Protein 5U3O (pdb70)

InterPro domains:
  IPR000328 Retroviral envelope protein GP41-like [PF00517] (527-717)
  IPR000328 Retroviral envelope protein GP41-like [cd09909] (536-662)
  IPR000777 Human immunodeficiency virus 1, envelope glycoprotein Gp120 [PF00516] (34-508)
  IPR036377 Gp120 core superfamily [G3DSA:2.170.40.20] (43-165)
  IPR036377 Gp120 core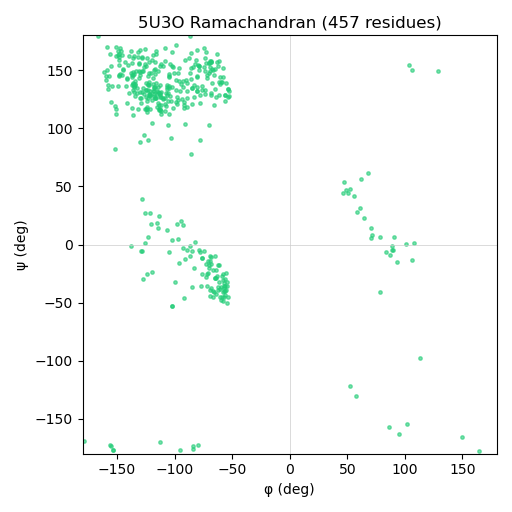 superfamily [G3DSA:2.170.40.20] (166-509)
  IPR036377 Gp120 core superfamily [SSF56502] (84-138)
  IPR036377 Gp120 core superfamily [SSF56502] (154-489)
  IPR037527 Envelope glycoprotein Gp160 [MF_04083] (4-853)

Solvent-accessible surface area: 21063 Å² total; per-residue (Å²): 122,43,99,16,93,30,62,54,22,33,97,18,113,53,52,22,70,38,61,0,21,0,43,8,56,59,37,130,2,58,29,6,0,0,0,0,0,26,24,34,97,87,143,12,4,50,22,1,0,26,6,51,2,96,121,32,56,38,62,28,35,36,4,51,65,2,121,116,21,7,73,7,36,24,31,25,98,172,46,28,0,51,0,63,5,110,56,3,90,76,114,1,17,4,38,0,11,0,0,25,2,58,10,46,20,0,108,76,109,138,17,57,18,115,37,22,14,10,3,10,48,23,4,210,22,12,79,0,47,4,13,79,16,84,80,82,17,15,49,16,24,19,4,10,2,13,76,62,0,52,36,82,59,53,1,0,0,0,0,5,0,15,38,1,3,38,88,86,16,84,29,43,3,31,102,42,92,34,103,94,34,38,22,57,3,64,28,35,96,27,133,79,21,29,21,14,17,4,0,1,0,34,7,76,48,99,18,45,82,119,87,62,12,55,0,29,3,30,0,153,58,31,136,41,162,50,107,48,131,8,90,84,60,99,19,128,11,119,14,74,18,52,48,74,60,31,47,0,46,88,44,48,159,12,59,0,51,2,159,3,67,85,88,0,63,20,12,0,0,0,0,1,27,50,102,83,137,22,4,62,4,0,0,43,7,3,62,64,71,35,101,75,16,42,108,40,1,50,10,58,30,127,5,47,86,1,36,0,28,0,52,46,0,55,84,99,2,46,4,28,0,4,0,8,1,22,97,37,37,104,5,69,98,12,7,1,154,9,0,61,1,10,33,121,79,99,72,22,43,10,40,10,2,0,0,6,3,9,102,84,3,24,174,83,33,41,0,3,0,0,0,0,0,6,57,0,11,18,72,140,20,126,19,45,4,54,5,63,134,53,109,38,99,84,44,47,69,84,12,28,15,118,35,43,111,196,59,24,6,2,0,10,7,1,26,0,51,22,53,70,60,62,8,86,131,65,133,55,0,9,0,42,0,54,8,132,32,36,129,67,71,52,70,52,32,6,44,75,70,127,42,84,162,14,29,21,14,53,0,66,143,32,111,59,108,60,121,128

Foldseek 3Di:
DWAWDKDWADEDAQQAKTKIKTAIDDDQLLQFKKAKWWAAVPGDIDGAWIFHHVVVVRDIDGGPVAVVFWDWGADSVRRMIMIIGGNDDQRVWGWMKMFTKDWAADPDPVRGVDIHIDRDDIHPTDGHGHAPDDFDFWDKAKQAWEPVQDDDQKGKIWIKTDFGDDDDKDKDKPVPPDDPQKDKDDWDQDPVRGIITMIMGMDGPVCQVPDWIWMWMADVVVRDIDIDTHHHDYD/DKDKAKDDQEAADAFFAKDKIKIFIPWFLFQQKWKWWAFPPGDIDTADGSFFHGDPPHDPQWGKHDTTTMIMIIRRGDDPRRQTKMKMFGRSDDPDPDRIYPIYGYAYDDDFDFWDKDKDWADPVVLVVWKTKIKIKTPFGPDPDKDKWKAFLRRTDDDQKDKDKDQQDPPRRGIMMMMIGMDTSVVVVVTFKIKIWMDDPVDPHIDIDMGTPVVD/DDDPVNVVVVVVVVVVD

Nearest PDB structures (foldseek):
  5u3o-assembly1_L  TM=1.005E+00  e=7.230E-44  Homo sapiens
  5u3n-assembly1_L  TM=9.742E-01  e=4.350E-38  Homo sapiens
  7bei-assembly1_L  TM=9.704E-01  e=2.865E-38  Homo sapiens
  7mzg-assembly1_L  TM=9.577E-01  e=2.095E-38  Homo sapiens
  7lm9-assembly1_L  TM=8.325E-01  e=1.063E-38  Homo sapiens

GO terms:
  GO:0141117 symbiont-mediated suppression of host complement activation by recruitment of complement control protein (P, EXP)

B-factor: mean 31.89, std 19.78, range [10.18, 182.83]

Radius of gyration: 25.62 Å; Cα contacts (8 Å, |Δi|>4): 1177; chains: 3; bounding box: 74×63×60 Å

Structure (mmCIF, N/CA/C/O backbone):
data_5U3O
#
_entry.id   5U3O
#
_cell.length_a   62.721
_cell.length_b   101.857
_cell.length_c   176.411
_cell.angle_alpha   90.00
_cell.angle_beta   90.00
_cell.angle_gamma   90.00
#
_symmetry.space_group_name_H-M   'C 2 2 21'
#
loop_
_entity.id
_entity.type
_entity.pdbx_description
1 polymer 'DH511.2_K3 Fab Heavy Chain'
2 polymer 'DH511.2_K3 Fab Light Chain'
3 polymer 'gp41 MPER peptide'
4 water water
#
loop_
_atom_site.group_PDB
_atom_site.id
_atom_site.type_symbol
_atom_site.label_atom_id
_atom_site.label_alt_id
_atom_site.label_comp_id
_atom_site.label_asym_id
_atom_site.label_entity_id
_atom_site.label_seq_id
_atom_site.pdbx_PDB_ins_code
_atom_site.Cartn_x
_atom_site.Cartn_y
_atom_site.Cartn_z
_atom_site.occupancy
_atom_site.B_iso_or_equiv
_atom_site.auth_seq_id
_atom_site.auth_comp_id
_atom_site.auth_asym_id
_atom_site.auth_atom_id
_atom_site.pdbx_PDB_model_num
ATOM 1 N N . GLN A 1 1 ? 1.478 -1.042 -42.523 1.00 67.58 1 GLN H N 1
ATOM 2 C CA . GLN A 1 1 ? 0.741 -1.991 -41.637 1.00 67.26 1 GLN H CA 1
ATOM 3 C C . GLN A 1 1 ? 0.244 -1.295 -40.377 1.00 61.42 1 GLN H C 1
ATOM 4 O O . GLN A 1 1 ? 0.901 -0.387 -39.865 1.00 56.88 1 GLN H O 1
ATOM 10 N N . VAL A 1 2 ? -0.919 -1.725 -39.880 1.00 57.05 2 VAL H N 1
ATOM 11 C CA . VAL A 1 2 ? -1.416 -1.218 -38.606 1.00 40.99 2 VAL H CA 1
ATOM 12 C C . VAL A 1 2 ? -0.347 -1.405 -37.549 1.00 41.57 2 VAL H C 1
ATOM 13 O O . VAL A 1 2 ? 0.183 -2.506 -37.365 1.00 46.90 2 VAL H O 1
ATOM 26 N N . GLN A 1 3 ? -0.022 -0.322 -36.853 1.00 39.09 3 GLN H N 1
ATOM 27 C CA . GLN A 1 3 ? 0.932 -0.344 -35.757 1.00 38.58 3 GLN H CA 1
ATOM 28 C C . GLN A 1 3 ? 0.241 0.195 -34.518 1.00 33.57 3 GLN H C 1
ATOM 29 O O . GLN A 1 3 ? -0.444 1.220 -34.588 1.00 37.14 3 GLN H O 1
ATOM 43 N N . LEU A 1 4 ? 0.409 -0.514 -33.399 1.00 32.08 4 LEU H N 1
ATOM 44 C CA . LEU A 1 4 ? -0.164 -0.155 -32.103 1.00 34.02 4 LEU H CA 1
ATOM 45 C C . LEU A 1 4 ? 0.970 -0.201 -31.085 1.00 44.59 4 LEU H C 1
ATOM 46 O O . LEU A 1 4 ? 1.197 -1.234 -30.446 1.00 45.27 4 LEU H O 1
ATOM 62 N N . VAL A 1 5 ? 1.673 0.916 -30.931 1.00 28.58 5 VAL H N 1
ATOM 63 C CA . VAL A 1 5 ? 2.845 0.988 -30.065 1.00 28.48 5 VAL H CA 1
ATOM 64 C C . VAL A 1 5 ? 2.385 1.271 -28.641 1.00 28.88 5 VAL H C 1
ATOM 65 O O . VAL A 1 5 ? 1.758 2.302 -28.369 1.00 28.82 5 VAL H O 1
ATOM 78 N N . GLN A 1 6 ? 2.716 0.367 -27.729 1.00 24.50 6 GLN H N 1
ATOM 79 C CA . GLN A 1 6 ? 2.234 0.428 -26.359 1.00 22.49 6 GLN H CA 1
ATOM 80 C C . GLN A 1 6 ? 3.343 0.893 -25.427 1.00 29.73 6 GLN H C 1
ATOM 81 O O . GLN A 1 6 ? 4.526 0.610 -25.642 1.00 25.56 6 GLN H O 1
ATOM 95 N N . SER A 1 7 ? 2.953 1.620 -24.385 1.00 24.19 7 SER H N 1
ATOM 96 C CA . SER A 1 7 ? 3.916 2.132 -23.424 1.00 21.82 7 SER H CA 1
ATOM 97 C C . SER A 1 7 ? 3.240 2.271 -22.068 1.00 29.38 7 SER H C 1
ATOM 98 O O . SER A 1 7 ? 2.018 2.164 -21.945 1.00 22.23 7 SER H O 1
ATOM 106 N N . GLY A 1 8 ? 4.054 2.534 -21.056 1.00 24.18 8 GLY H N 1
ATOM 107 C CA . GLY A 1 8 ? 3.572 2.622 -19.698 1.00 28.05 8 GLY H CA 1
ATOM 108 C C . GLY A 1 8 ? 3.749 1.294 -18.991 1.00 29.33 8 GLY H C 1
ATOM 109 O O . GLY A 1 8 ? 4.501 0.415 -19.422 1.00 38.04 8 GLY H O 1
ATOM 113 N N . GLY A 1 9 ? 3.035 1.146 -17.892 1.00 28.73 9 GLY H N 1
ATOM 114 C CA . GLY A 1 9 ? 3.083 -0.100 -17.160 1.00 30.21 9 GLY H CA 1
ATOM 115 C C . GLY A 1 9 ? 4.232 -0.124 -16.170 1.00 35.16 9 GLY H C 1
ATOM 116 O O . GLY A 1 9 ? 4.751 0.909 -15.739 1.00 39.61 9 GLY H O 1
ATOM 120 N N . GLY A 1 10 ? 4.637 -1.338 -15.814 1.00 26.24 10 GLY H N 1
ATOM 121 C CA . GLY A 1 10 ? 5.712 -1.532 -14.865 1.00 28.72 10 GLY H CA 1
ATOM 122 C C . GLY A 1 10 ? 5.185 -1.894 -13.493 1.00 23.23 10 GLY H C 1
ATOM 123 O O . GLY A 1 10 ? 4.079 -2.421 -13.370 1.00 20.97 10 GLY H O 1
ATOM 127 N N . LEU A 1 11 ? 5.961 -1.598 -12.456 1.00 21.53 11 LEU H N 1
ATOM 128 C CA . LEU A 1 11 ? 5.614 -1.976 -11.094 1.00 20.92 11 LEU H CA 1
ATOM 129 C C . LEU A 1 11 ? 4.773 -0.893 -10.431 1.00 21.64 11 LEU H C 1
ATOM 130 O O . LEU A 1 11 ? 5.050 0.300 -10.578 1.00 21.59 11 LEU H O 1
ATOM 146 N N . VAL A 1 12 ? 3.748 -1.319 -9.690 1.00 16.55 12 VAL H N 1
ATOM 147 C CA . VAL A 1 12 ? 2.902 -0.403 -8.931 1.00 20.36 12 VAL H CA 1
ATOM 148 C C . VAL A 1 12 ? 2.437 -1.110 -7.663 1.00 22.12 12 VAL H C 1
ATOM 149 O O . VAL A 1 12 ? 2.258 -2.330 -7.642 1.00 18.51 12 VAL H O 1
ATOM 162 N N . LYS A 1 13 ? 2.276 -0.329 -6.570 1.00 18.93 13 LYS H N 1
ATOM 163 C CA . LYS A 1 13 ? 1.838 -0.918 -5.311 1.00 19.40 13 LYS H CA 1
ATOM 164 C C . LYS A 1 13 ? 0.328 -1.162 -5.329 1.00 17.35 13 LYS H C 1
ATOM 165 O O . LYS A 1 13 ? -0.414 -0.418 -5.974 1.00 19.84 13 LYS H O 1
ATOM 184 N N . PRO A 1 14 ? -0.154 -2.177 -4.607 1.00 17.54 14 PRO H N 1
ATOM 185 C CA . PRO A 1 14 ? -1.604 -2.347 -4.459 1.00 17.33 14 PRO H CA 1
ATOM 186 C C . PRO A 1 14 ? -2.230 -1.075 -3.911 1.00 20.69 14 PRO H C 1
ATOM 187 O O . PRO A 1 14 ? -1.677 -0.423 -3.022 1.00 20.36 14 PRO H O 1
ATOM 198 N N . GLY A 1 15 ? -3.391 -0.725 -4.456 1.00 17.69 15 GLY H N 1
ATOM 199 C CA . GLY A 1 15 ? -4.042 0.521 -4.129 1.00 19.34 15 GLY H CA 1
ATOM 200 C C . GLY A 1 15 ? -3.599 1.691 -4.979 1.00 21.54 15 GLY H C 1
ATOM 201 O O . GLY A 1 15 ? -4.224 2.758 -4.910 1.00 19.63 15 GLY H O 1
ATOM 205 N N . GLY A 1 16 ? -2.554 1.518 -5.789 1.00 19.35 16 GLY H N 1
ATOM 206 C CA . GLY A 1 16 ? -2.051 2.575 -6.638 1.00 18.79 16 GLY H CA 1
ATOM 207 C C . GLY A 1 16 ? -2.810 2.677 -7.953 1.00 24.59 16 GLY H C 1
ATOM 208 O O . GLY A 1 16 ? -3.780 1.964 -8.210 1.00 18.68 16 GLY H O 1
ATOM 212 N N . SER A 1 17 ? -2.333 3.583 -8.806 1.00 18.52 17 SER H N 1
ATOM 213 C CA A SER A 1 17 ? -2.970 3.869 -10.084 0.50 16.71 17 SER H CA 1
ATOM 214 C CA B SER A 1 17 ? -2.969 3.873 -10.084 0.50 16.72 17 SER H CA 1
ATOM 215 C C . SER A 1 17 ? -1.925 3.912 -11.191 1.00 22.50 17 SER H C 1
ATOM 216 O O . SER A 1 17 ? -0.737 4.115 -10.944 1.00 21.04 17 SER H O 1
ATOM 231 N N . LEU A 1 18 ? -2.397 3.730 -12.425 1.00 18.28 18 LEU H N 1
ATOM 232 C CA . LEU A 1 18 ? -1.535 3.667 -13.594 1.00 15.99 18 LEU H CA 1
ATOM 233 C C . LEU A 1 18 ? -2.350 4.025 -14.833 1.00 18.65 18 LEU H C 1
ATOM 234 O O . LEU A 1 18 ? -3.535 3.695 -14.923 1.00 21.46 18 LEU H O 1
ATOM 250 N N . THR A 1 19 ? -1.705 4.695 -15.789 1.00 16.70 19 THR H N 1
ATOM 251 C CA . THR A 1 19 ? -2.270 4.879 -17.125 1.00 19.79 19 THR H CA 1
ATOM 252 C C . THR A 1 19 ? -1.385 4.194 -18.157 1.00 18.29 19 THR H C 1
ATOM 253 O O . THR A 1 19 ? -0.179 4.462 -18.226 1.00 19.57 19 THR H O 1
ATOM 264 N N . LEU A 1 20 ? -1.990 3.331 -18.968 1.00 16.37 20 LEU H N 1
ATOM 265 C CA . LEU A 1 20 ? -1.328 2.722 -20.113 1.00 19.69 20 LEU H CA 1
ATOM 266 C C . LEU A 1 20 ? -1.668 3.486 -21.391 1.00 18.79 20 LEU H C 1
ATOM 267 O O . LEU A 1 20 ? -2.769 4.022 -21.537 1.00 20.66 20 LEU H O 1
ATOM 283 N N . SER A 1 21 ? -0.714 3.510 -22.324 1.00 18.05 21 SER H N 1
ATOM 284 C CA . SER A 1 21 ? -0.816 4.268 -23.567 1.00 19.14 21 SER H CA 1
ATOM 285 C C . SER A 1 21 ? -0.650 3.354 -24.774 1.00 20.80 21 SER H C 1
ATOM 286 O O . SER A 1 21 ? 0.129 2.394 -24.741 1.00 22.15 21 SER H O 1
ATOM 294 N N . CYS A 1 22 ? -1.387 3.669 -25.841 1.00 21.20 22 CYS H N 1
ATOM 295 C CA . CYS A 1 22 ? -1.327 2.931 -27.102 1.00 20.77 22 CYS H CA 1
ATOM 296 C C . CYS A 1 22 ? -1.327 3.951 -28.234 1.00 24.03 22 CYS H C 1
ATOM 297 O O . CYS A 1 22 ? -2.280 4.724 -28.368 1.00 25.07 22 CYS H O 1
ATOM 304 N N . SER A 1 23 ? -0.251 3.978 -29.024 1.00 25.26 23 SER H N 1
ATOM 305 C CA A SER A 1 23 ? -0.105 4.917 -30.131 0.50 30.57 23 SER H CA 1
ATOM 306 C CA B SER A 1 23 ? -0.103 4.917 -30.131 0.50 30.55 23 SER H CA 1
ATOM 307 C C . SER A 1 23 ? -0.409 4.194 -31.438 1.00 26.63 23 SER H C 1
ATOM 308 O O . SER A 1 23 ? 0.280 3.231 -31.795 1.00 28.40 23 SER H O 1
ATOM 323 N N . ALA A 1 24 ? -1.429 4.661 -32.150 1.00 27.25 24 ALA H N 1
ATOM 324 C CA . ALA A 1 24 ? -1.923 3.978 -33.335 1.00 31.12 24 ALA H CA 1
ATOM 325 C C . ALA A 1 24 ? -1.499 4.687 -34.616 1.00 36.27 24 ALA H C 1
ATOM 326 O O . ALA A 1 24 ? -1.424 5.918 -34.679 1.00 33.29 24 ALA H O 1
ATOM 333 N N . SER A 1 25 ? -1.240 3.888 -35.648 1.00 34.28 25 SER H N 1
ATOM 334 C CA . SER A 1 25 ? -0.955 4.409 -36.976 1.00 37.73 25 SER H CA 1
ATOM 335 C C . SER A 1 25 ? -1.291 3.334 -37.999 1.00 36.20 25 SER H C 1
ATOM 336 O O . SER A 1 25 ? -1.445 2.157 -37.664 1.00 33.88 25 SER H O 1
ATOM 344 N N . GLY A 1 26 ? -1.398 3.755 -39.252 1.00 43.38 26 GLY H N 1
ATOM 345 C CA . GLY A 1 26 ? -1.679 2.836 -40.333 1.00 48.41 26 GLY H CA 1
ATOM 346 C C . GLY A 1 26 ? -3.143 2.626 -40.638 1.00 49.30 26 GLY H C 1
ATOM 347 O O . GLY A 1 26 ? -3.467 1.757 -41.457 1.00 53.32 26 GLY H O 1
ATOM 351 N N . PHE A 1 27 ? -4.036 3.382 -40.008 1.00 45.71 27 PHE H N 1
ATOM 352 C CA . PHE A 1 27 ? -5.462 3.285 -40.286 1.00 41.69 27 PHE H CA 1
ATOM 353 C C . PHE A 1 27 ? -6.124 4.578 -39.836 1.00 44.10 27 PHE H C 1
ATOM 354 O O . PHE A 1 27 ? -5.510 5.415 -39.169 1.00 40.01 27 PHE H O 1
ATOM 371 N N . PHE A 1 28 ? -7.391 4.733 -40.218 1.00 38.18 28 PHE H N 1
ATOM 372 C CA . PHE A 1 28 ? -8.181 5.908 -39.849 1.00 36.36 28 PHE H CA 1
ATOM 373 C C . PHE A 1 28 ? -8.637 5.734 -38.404 1.00 33.85 28 PHE H C 1
ATOM 374 O O . PHE A 1 28 ? -9.712 5.196 -38.123 1.00 38.70 28 PHE H O 1
ATOM 391 N N . PHE A 1 29 ? -7.806 6.211 -37.475 1.00 34.88 29 PHE H N 1
ATOM 392 C CA . PHE A 1 29 ? -8.075 6.028 -36.050 1.00 28.86 29 PHE H CA 1
ATOM 393 C 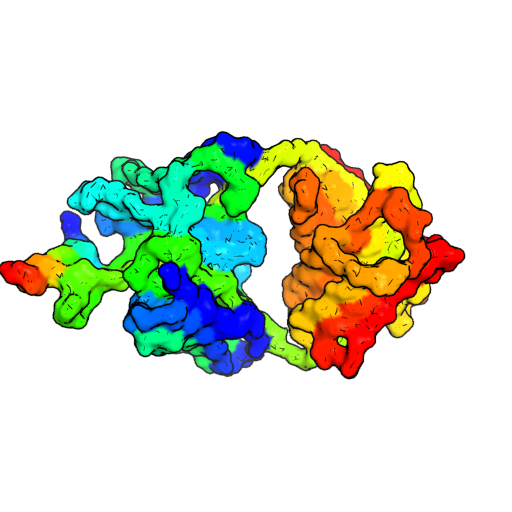C . PHE A 1 29 ? -9.437 6.600 -35.666 1.00 28.65 29 PHE H C 1
ATOM 394 O O . PHE A 1 29 ? -10.220 5.953 -34.960 1.00 29.20 29 PHE H O 1
ATOM 411 N N . ASP A 1 30 ? -9.744 7.806 -36.140 1.00 32.41 30 ASP H N 1
ATOM 412 C CA . ASP A 1 30 ? -10.975 8.481 -35.736 1.00 30.71 30 ASP H CA 1
ATOM 413 C C . ASP A 1 30 ? -12.220 7.671 -36.082 1.00 36.55 30 ASP H C 1
ATOM 414 O O . ASP A 1 30 ? -13.258 7.823 -35.425 1.00 33.69 30 ASP H O 1
ATOM 423 N N . ASN A 1 31 ? -12.155 6.829 -37.117 1.00 32.08 31 ASN H N 1
ATOM 424 C CA . ASN A 1 31 ? -13.310 6.068 -37.576 1.00 32.51 31 ASN H CA 1
ATOM 425 C C . ASN A 1 31 ? -13.322 4.647 -37.020 1.00 28.11 31 ASN H C 1
ATOM 426 O O . ASN A 1 31 ? -14.033 3.788 -37.551 1.00 36.43 31 ASN H O 1
ATOM 437 N N . SER A 1 32 ? -12.563 4.384 -35.958 1.00 26.83 32 SER H N 1
ATOM 438 C CA . SER A 1 32 ? -12.420 3.037 -35.425 1.00 25.35 32 SER H CA 1
ATOM 439 C C . SER A 1 32 ? -12.839 2.976 -33.964 1.00 23.92 32 SER H C 1
ATOM 440 O O . SER A 1 32 ? -12.501 3.860 -33.169 1.00 25.54 32 SER H O 1
ATOM 448 N N . TRP A 1 33 ? -13.577 1.926 -33.615 1.00 22.97 33 TRP H N 1
ATOM 449 C CA . TRP A 1 33 ? -13.676 1.529 -32.220 1.00 21.60 33 TRP H CA 1
ATOM 450 C C . TRP A 1 33 ? -12.373 0.851 -31.804 1.00 21.71 33 TRP H C 1
ATOM 451 O O . TRP A 1 33 ? -11.659 0.273 -32.633 1.00 22.71 33 TRP H O 1
ATOM 472 N N . MET A 1 34 ? -12.068 0.929 -30.506 1.00 23.16 34 MET H N 1
ATOM 473 C CA . MET A 1 34 ? -10.809 0.443 -29.948 1.00 19.27 34 MET H CA 1
ATOM 474 C C . MET A 1 34 ? -11.077 -0.163 -28.573 1.00 18.08 34 MET H C 1
ATOM 475 O O . MET A 1 34 ? -12.055 0.179 -27.903 1.00 19.30 34 MET H O 1
ATOM 489 N N . GLY A 1 35 ? -10.186 -1.042 -28.131 1.00 19.63 35 GLY H N 1
ATOM 490 C CA . GLY A 1 35 ? -10.416 -1.679 -26.852 1.00 21.24 35 GLY H CA 1
ATOM 491 C C . GLY A 1 35 ? -9.157 -2.184 -26.179 1.00 17.81 35 GLY H C 1
ATOM 492 O O . GLY A 1 35 ? -8.036 -1.924 -26.620 1.00 18.06 35 GLY H O 1
ATOM 496 N N . TRP A 1 36 ? -9.374 -2.903 -25.077 1.00 16.10 36 TRP H N 1
ATOM 497 C CA . TRP A 1 36 ? -8.304 -3.462 -24.270 1.00 14.98 36 TRP H CA 1
ATOM 498 C C . TRP A 1 36 ? -8.698 -4.850 -23.786 1.00 16.02 36 TRP H C 1
ATOM 499 O O . TRP A 1 36 ? -9.855 -5.091 -23.428 1.00 15.42 36 TRP H O 1
ATOM 520 N N . VAL A 1 37 ? -7.709 -5.743 -23.761 1.00 15.55 37 VAL H N 1
ATOM 521 C CA . VAL A 1 37 ? -7.825 -7.112 -23.275 1.00 17.64 37 VAL H CA 1
ATOM 522 C C . VAL A 1 37 ? -6.602 -7.359 -22.410 1.00 14.83 37 VAL H C 1
ATOM 523 O O . VAL A 1 37 ? -5.521 -6.831 -22.691 1.00 16.95 37 VAL H O 1
ATOM 536 N N . ARG A 1 38 ? -6.758 -8.164 -21.355 1.00 13.57 38 ARG H N 1
ATOM 537 C CA . ARG A 1 38 ? -5.633 -8.460 -20.482 1.00 14.31 38 ARG H CA 1
ATOM 538 C C . ARG A 1 38 ? -5.496 -9.961 -20.253 1.00 14.94 38 ARG H C 1
ATOM 539 O O . ARG A 1 38 ? -6.383 -10.762 -20.572 1.00 18.12 38 ARG H O 1
ATOM 560 N N . GLN A 1 39 ? -4.348 -10.330 -19.693 1.00 16.02 39 GLN H N 1
ATOM 561 C CA . GLN A 1 39 ? -3.999 -11.733 -19.489 1.00 14.15 39 GLN H CA 1
ATOM 562 C C . GLN A 1 39 ? -3.097 -11.837 -18.265 1.00 14.10 39 GLN H C 1
ATOM 563 O O . GLN A 1 39 ? -1.958 -11.367 -18.296 1.00 17.83 39 GLN H O 1
ATOM 577 N N . ALA A 1 40 ? -3.594 -12.454 -17.200 1.00 17.51 40 ALA H N 1
ATOM 578 C CA . ALA A 1 40 ? -2.761 -12.694 -16.037 1.00 18.90 40 ALA H CA 1
ATOM 579 C C . ALA A 1 40 ? -1.686 -13.724 -16.381 1.00 19.81 40 ALA H C 1
ATOM 580 O O . ALA A 1 40 ? -1.851 -14.516 -17.310 1.00 19.10 40 ALA H O 1
ATOM 587 N N . PRO A 1 41 ? -0.571 -13.732 -15.647 1.00 16.94 41 PRO H N 1
ATOM 588 C CA . PRO A 1 41 ? 0.526 -14.660 -15.973 1.00 21.27 41 PRO H CA 1
ATOM 589 C C . PRO A 1 41 ? 0.068 -16.110 -15.992 1.00 30.81 41 PRO H C 1
ATOM 590 O O . PRO A 1 41 ? -0.468 -16.628 -15.010 1.00 24.87 41 PRO H O 1
ATOM 601 N N . GLY A 1 42 ? 0.290 -16.767 -17.128 1.00 28.16 42 GLY H N 1
ATOM 602 C CA . GLY A 1 42 ? -0.084 -18.158 -17.289 1.00 31.56 42 GLY H CA 1
ATOM 603 C C . GLY A 1 42 ? -1.567 -18.432 -17.397 1.00 28.32 42 GLY H C 1
ATOM 604 O O . GLY A 1 42 ? -1.961 -19.602 -17.397 1.00 30.09 42 GLY H O 1
ATOM 608 N N . LYS A 1 43 ? -2.409 -17.403 -17.498 1.00 21.31 43 LYS H N 1
ATOM 609 C CA . LYS A 1 43 ? -3.852 -17.575 -17.556 1.00 23.79 43 LYS H CA 1
ATOM 610 C C . LYS A 1 43 ? -4.395 -17.168 -18.932 1.00 21.30 43 LYS H C 1
ATOM 611 O O . LYS A 1 43 ? -3.641 -16.939 -19.888 1.00 21.55 43 LYS H O 1
ATOM 630 N N . GLY A 1 44 ? -5.723 -17.084 -19.028 1.00 17.68 44 GLY H N 1
ATOM 631 C CA . GLY A 1 44 ? -6.386 -16.812 -20.285 1.00 21.73 44 GLY H CA 1
ATOM 632 C C . GLY A 1 44 ? -6.696 -15.336 -20.473 1.00 19.34 44 GLY H C 1
ATOM 633 O O . GLY A 1 44 ? -6.348 -14.480 -19.661 1.00 21.42 44 GLY H O 1
ATOM 637 N N . LEU A 1 45 ? -7.361 -15.044 -21.582 1.00 16.89 45 LEU H N 1
ATOM 638 C CA . LEU A 1 45 ? -7.697 -13.671 -21.933 1.00 16.66 45 LEU H CA 1
ATOM 639 C C . LEU A 1 45 ? -8.933 -13.202 -21.168 1.00 17.19 45 LEU H C 1
ATOM 640 O O . LEU A 1 45 ? -9.859 -13.975 -20.926 1.00 16.65 45 LEU H O 1
ATOM 656 N N . GLU A 1 46 ? -8.945 -11.919 -20.808 1.00 15.88 46 GLU H N 1
ATOM 657 C CA . GLU A 1 46 ? -10.081 -11.280 -20.154 1.00 14.01 46 GLU H CA 1
ATOM 658 C C . GLU A 1 46 ? -10.308 -9.935 -20.826 1.00 13.81 46 GLU H C 1
ATOM 659 O O . GLU A 1 46 ? -9.361 -9.164 -20.994 1.00 17.06 46 GLU H O 1
ATOM 671 N N . TRP A 1 47 ? -11.552 -9.651 -21.198 1.00 14.91 47 TRP H N 1
ATOM 672 C CA . TRP A 1 47 ? -11.877 -8.395 -21.862 1.00 16.02 47 TRP H CA 1
ATOM 673 C C . TRP A 1 47 ? -11.952 -7.264 -20.841 1.00 16.72 47 TRP H C 1
ATOM 674 O O . TRP A 1 47 ? -12.625 -7.387 -19.810 1.00 18.31 47 TRP H O 1
ATOM 695 N N . VAL A 1 48 ? -11.236 -6.176 -21.118 1.00 14.34 48 VAL H N 1
ATOM 696 C CA . VAL A 1 48 ? -11.213 -5.007 -20.239 1.00 14.39 48 VAL H CA 1
ATOM 697 C C . VAL A 1 48 ? -12.273 -3.991 -20.639 1.00 15.26 48 VAL H C 1
ATOM 698 O O . VAL A 1 48 ? -12.993 -3.472 -19.779 1.00 15.95 48 VAL H O 1
ATOM 711 N N . GLY A 1 49 ? -12.390 -3.683 -21.925 1.00 17.07 49 GLY H N 1
ATOM 712 C CA . GLY A 1 49 ? -13.396 -2.740 -22.370 1.00 17.02 49 GLY H CA 1
ATOM 713 C C . GLY A 1 49 ? -13.133 -2.246 -23.779 1.00 18.71 49 GLY H C 1
ATOM 714 O O . GLY A 1 49 ? -12.182 -2.655 -24.450 1.00 18.36 49 GLY H O 1
ATOM 718 N N . ARG A 1 50 ? -14.005 -1.333 -24.209 1.00 16.21 50 ARG H N 1
ATOM 719 C CA . ARG A 1 50 ? -13.926 -0.753 -25.541 1.00 17.33 50 ARG H CA 1
ATOM 720 C C . ARG A 1 50 ? -14.446 0.679 -25.499 1.00 19.00 50 ARG H C 1
ATOM 721 O O . ARG A 1 50 ? -15.155 1.081 -24.573 1.00 17.94 50 ARG H O 1
ATOM 742 N N . ILE A 1 51 ? -14.088 1.444 -26.524 1.00 19.88 51 ILE H N 1
ATOM 743 C CA . ILE A 1 51 ? -14.539 2.825 -26.660 1.00 20.19 51 ILE H CA 1
ATOM 744 C C . ILE A 1 51 ? -14.959 3.067 -28.103 1.00 23.74 51 ILE H C 1
ATOM 745 O O . ILE A 1 51 ? -14.294 2.613 -29.041 1.00 22.03 51 ILE H O 1
ATOM 761 N N . ARG A 1 52 ? -16.070 3.782 -28.276 1.00 20.77 52 ARG H N 1
ATOM 762 C CA . ARG A 1 52 ? -16.622 4.071 -29.593 1.00 22.86 52 ARG H CA 1
ATOM 763 C C . ARG A 1 52 ? -15.975 5.327 -30.178 1.00 25.90 52 ARG H C 1
ATOM 764 O O . ARG A 1 52 ? -15.118 5.960 -29.558 1.00 24.59 52 ARG H O 1
ATOM 785 N N . ARG A 1 53 A -16.391 5.696 -31.391 1.00 24.20 52 ARG H N 1
ATOM 786 C CA . ARG A 1 53 A -15.928 6.936 -31.994 1.00 25.61 52 ARG H CA 1
ATOM 787 C C . ARG A 1 53 A -16.495 8.137 -31.238 1.00 26.29 52 ARG H C 1
ATOM 788 O O . ARG A 1 53 A -17.534 8.055 -30.581 1.00 28.47 52 ARG H O 1
ATOM 809 N N . LEU A 1 54 B -15.816 9.277 -31.371 1.00 31.40 52 LEU H N 1
ATOM 810 C CA . LEU A 1 54 B -16.347 10.519 -30.813 1.00 31.89 52 LEU H CA 1
ATOM 811 C C . LEU A 1 54 B -17.735 10.823 -31.360 1.00 40.29 52 LEU H C 1
ATOM 812 O O . LEU A 1 54 B -18.607 11.303 -30.626 1.00 31.26 52 LEU H O 1
ATOM 828 N N . LYS A 1 55 C -17.957 10.580 -32.655 1.00 30.23 52 LYS H N 1
ATOM 829 C CA . LYS A 1 55 C -19.263 10.874 -33.233 1.00 31.38 52 LYS H CA 1
ATOM 830 C C . LYS A 1 55 C -20.340 9.948 -32.691 1.00 30.29 52 LYS H C 1
ATOM 831 O O . LYS A 1 55 C -21.527 10.248 -32.836 1.00 33.78 52 LYS H O 1
ATOM 850 N N . ASP A 1 56 ? -19.950 8.831 -32.080 1.00 28.55 53 ASP H N 1
ATOM 851 C CA . ASP A 1 56 ? -20.878 7.935 -31.409 1.00 27.57 53 ASP H CA 1
ATOM 852 C C . ASP A 1 56 ? -21.132 8.338 -29.962 1.00 40.54 53 ASP H C 1
ATOM 853 O O . ASP A 1 56 ? -21.915 7.672 -29.277 1.00 32.74 53 ASP H O 1
ATOM 862 N N . GLY A 1 57 ? -20.487 9.400 -29.483 1.00 33.79 54 GLY H N 1
ATOM 863 C CA . GLY A 1 57 ? -20.551 9.779 -28.087 1.00 33.76 54 GLY H CA 1
ATOM 864 C C . GLY A 1 57 ? -19.347 9.371 -27.268 1.00 35.51 54 GLY H C 1
ATOM 865 O O . GLY A 1 57 ? -19.326 9.634 -26.058 1.00 39.93 54 GLY H O 1
ATOM 869 N N . ALA A 1 58 ? -18.351 8.727 -27.884 1.00 29.65 55 ALA H N 1
ATOM 870 C CA . ALA A 1 58 ? -17.112 8.335 -27.208 1.00 30.43 55 ALA H CA 1
ATOM 871 C C . ALA A 1 58 ? -17.383 7.417 -26.022 1.00 34.86 55 ALA H C 1
ATOM 872 O O . ALA A 1 58 ? -16.608 7.379 -25.063 1.00 29.42 55 ALA H O 1
ATOM 879 N N . THR A 1 59 ? -18.478 6.667 -26.092 1.00 29.53 56 THR H N 1
ATOM 880 C CA . THR A 1 59 ? -18.926 5.860 -24.961 1.00 24.06 56 THR H CA 1
ATOM 881 C C . THR A 1 59 ? -17.926 4.753 -24.629 1.00 21.76 56 THR H C 1
ATOM 882 O O . THR A 1 59 ? -17.441 4.040 -25.512 1.00 24.51 56 THR H O 1
ATOM 893 N N . GLY A 1 60 ? -17.624 4.606 -23.343 1.00 23.35 57 GLY H N 1
ATOM 894 C CA . GLY A 1 60 ? -16.817 3.496 -22.865 1.00 24.77 57 GLY H CA 1
ATOM 895 C C . GLY A 1 60 ? -17.707 2.403 -22.299 1.00 28.67 57 GLY H C 1
ATOM 896 O O . GLY A 1 60 ? -18.723 2.683 -21.663 1.00 23.27 57 GLY H O 1
ATOM 900 N N . GLU A 1 61 ? -17.322 1.154 -22.560 1.00 25.48 58 GLU H N 1
ATOM 901 C CA . GLU A 1 61 ? -17.979 -0.021 -22.005 1.00 19.24 58 GLU H CA 1
ATOM 902 C C . GLU A 1 61 ? -16.902 -0.927 -21.425 1.00 16.69 58 GLU H C 1
ATOM 903 O O . GLU A 1 61 ? -15.810 -1.034 -21.991 1.00 18.64 58 GLU H O 1
ATOM 915 N N . TYR A 1 62 ? -17.204 -1.580 -20.306 1.00 18.00 59 TYR H N 1
ATOM 916 C CA . TYR A 1 62 ? -16.170 -2.186 -19.485 1.00 15.93 59 TYR H CA 1
ATOM 917 C C . TYR A 1 62 ? -16.530 -3.604 -19.069 1.00 20.79 59 TYR H C 1
ATOM 918 O O . TYR A 1 62 ? -17.703 -3.954 -18.913 1.00 21.16 59 TYR H O 1
ATOM 936 N N . GLY A 1 63 ? -15.489 -4.413 -18.913 1.00 22.31 60 GLY H N 1
ATOM 937 C CA . GLY A 1 63 ? -15.659 -5.751 -18.406 1.00 23.95 60 GLY H CA 1
ATOM 938 C C . GLY A 1 63 ? -16.040 -5.745 -16.940 1.00 24.63 60 GLY H C 1
ATOM 939 O O . GLY A 1 63 ? -15.764 -4.805 -16.196 1.00 23.49 60 GLY H O 1
ATOM 943 N N . ALA A 1 64 ? -16.688 -6.836 -16.531 1.00 27.41 61 ALA H N 1
ATOM 944 C CA . ALA A 1 64 ? -17.261 -6.916 -15.190 1.00 28.13 61 ALA H CA 1
ATOM 945 C C . ALA A 1 64 ? -16.208 -6.701 -14.107 1.00 27.20 61 ALA H C 1
ATOM 946 O O . ALA A 1 64 ? -16.484 -6.071 -13.078 1.00 27.13 61 ALA H O 1
ATOM 953 N N . ALA A 1 65 ? -14.996 -7.211 -14.318 1.00 26.84 62 ALA H N 1
ATOM 954 C CA . ALA A 1 65 ? -13.980 -7.191 -13.271 1.00 28.05 62 ALA H CA 1
ATOM 955 C C . ALA A 1 65 ? -13.339 -5.824 -13.064 1.00 35.21 62 ALA H C 1
ATOM 956 O O . ALA A 1 65 ? -12.635 -5.638 -12.064 1.00 25.91 62 ALA H O 1
ATOM 963 N N . VAL A 1 66 ? -13.560 -4.865 -13.962 1.00 22.78 63 VAL H N 1
ATOM 964 C CA . VAL A 1 66 ? -12.800 -3.620 -13.922 1.00 21.03 63 VAL H CA 1
ATOM 965 C C . VAL A 1 66 ? -13.690 -2.384 -13.955 1.00 22.01 63 VAL H C 1
ATOM 966 O O . VAL A 1 66 ? -13.194 -1.261 -13.822 1.00 23.22 63 VAL H O 1
ATOM 979 N N . LYS A 1 67 ? -15.002 -2.566 -14.132 1.00 29.11 64 LYS H N 1
ATOM 980 C CA . LYS A 1 67 ? -15.868 -1.424 -14.430 1.00 29.83 64 LYS H CA 1
ATOM 981 C C . LYS A 1 67 ? -15.742 -0.323 -13.379 1.00 32.47 64 LYS H C 1
ATOM 982 O O . LYS A 1 67 ? -15.751 0.869 -13.713 1.00 33.12 64 LYS H O 1
ATOM 1001 N N . ASP A 1 68 ? -15.634 -0.692 -12.102 1.00 21.79 65 ASP H N 1
ATOM 1002 C CA . ASP A 1 68 ? -15.625 0.319 -11.049 1.00 30.64 65 ASP H CA 1
ATOM 1003 C C . ASP A 1 68 ? -14.325 1.122 -10.995 1.00 27.84 65 ASP H C 1
ATOM 1004 O O . ASP A 1 68 ? -14.298 2.194 -10.377 1.00 23.67 65 ASP H O 1
ATOM 1013 N N . ARG A 1 69 ? -13.253 0.641 -11.621 1.00 19.56 66 ARG H N 1
ATOM 1014 C CA . ARG A 1 69 ? -11.916 1.155 -11.355 1.00 18.86 66 ARG H CA 1
ATOM 1015 C C . ARG A 1 69 ? -11.134 1.568 -12.596 1.00 17.97 66 ARG H C 1
ATOM 1016 O O . ARG A 1 69 ? -10.026 2.094 -12.446 1.00 17.76 66 ARG H O 1
ATOM 1037 N N . PHE A 1 70 ? -11.651 1.330 -13.805 1.00 17.76 67 PHE H N 1
ATOM 1038 C CA . PHE A 1 70 ? -10.932 1.586 -15.043 1.00 17.19 67 PHE H CA 1
ATOM 1039 C C . PHE A 1 70 ? -11.725 2.549 -15.923 1.00 17.36 67 PHE H C 1
ATOM 1040 O O . PHE A 1 70 ? -12.957 2.527 -15.942 1.00 18.01 67 PHE H O 1
ATOM 1057 N N . THR A 1 71 ? -11.000 3.372 -16.679 1.00 18.59 68 THR H N 1
ATOM 1058 C CA . THR A 1 71 ? -11.595 4.245 -17.685 1.00 17.83 68 THR H CA 1
ATOM 1059 C C . THR A 1 71 ? -10.763 4.160 -18.955 1.00 17.98 68 THR H C 1
ATOM 1060 O O . THR A 1 71 ? -9.533 4.204 -18.895 1.00 18.30 68 THR H O 1
ATOM 1071 N N . ILE A 1 72 ? -11.433 4.052 -20.109 1.00 19.38 69 ILE H N 1
ATOM 1072 C CA . ILE A 1 72 ? -10.771 4.139 -21.408 1.00 18.21 69 ILE H CA 1
ATOM 1073 C C . ILE A 1 72 ? -11.039 5.530 -21.967 1.00 19.54 69 ILE H C 1
ATOM 1074 O O . ILE A 1 72 ? -12.163 6.038 -21.883 1.00 20.55 69 ILE H O 1
ATOM 1090 N N . SER A 1 73 ? -10.003 6.166 -22.507 1.00 20.03 70 SER H N 1
ATOM 1091 C CA . SER A 1 73 ? -10.174 7.449 -23.177 1.00 21.84 70 SER H CA 1
ATOM 1092 C C . SER A 1 73 ? -9.387 7.433 -24.479 1.00 22.43 70 SER H C 1
ATOM 1093 O O . SER A 1 73 ? -8.509 6.593 -24.697 1.00 21.51 70 SER H O 1
ATOM 1101 N N . ARG A 1 74 ? -9.735 8.357 -25.366 1.00 24.39 71 ARG H N 1
ATOM 1102 C CA . ARG A 1 74 ? -9.074 8.454 -26.656 1.00 25.43 71 ARG H CA 1
ATOM 1103 C C . ARG A 1 74 ? -8.795 9.916 -26.947 1.00 28.03 71 ARG H C 1
ATOM 1104 O O . ARG A 1 74 ? -9.538 10.801 -26.523 1.00 29.45 71 ARG H O 1
ATOM 1125 N N . ASP A 1 75 ? -7.703 10.160 -27.666 1.00 29.09 72 ASP H N 1
ATOM 1126 C CA . ASP A 1 75 ? -7.335 11.496 -28.133 1.00 32.16 72 ASP H CA 1
ATOM 1127 C C . ASP A 1 75 ? -7.123 11.367 -29.636 1.00 33.56 72 ASP H C 1
ATOM 1128 O O . ASP A 1 75 ? -6.033 11.004 -30.082 1.00 33.95 72 ASP H O 1
ATOM 1137 N N . ASP A 1 76 ? -8.172 11.662 -30.409 1.00 39.03 73 ASP H N 1
ATOM 1138 C CA . ASP A 1 76 ? -8.096 11.502 -31.858 1.00 34.36 73 ASP H CA 1
ATOM 1139 C C . ASP A 1 76 ? -7.056 12.425 -32.481 1.00 40.66 73 ASP H C 1
ATOM 1140 O O . ASP A 1 76 ? -6.505 12.102 -33.539 1.00 41.14 73 ASP H O 1
ATOM 1149 N N . SER A 1 77 ? -6.770 13.572 -31.855 1.00 34.27 74 SER H N 1
ATOM 1150 C CA . SER A 1 77 ? -5.824 14.517 -32.444 1.00 37.82 74 SER H CA 1
ATOM 1151 C C . SER A 1 77 ? -4.390 14.005 -32.404 1.00 36.58 74 SER H C 1
ATOM 1152 O O . SER A 1 77 ? -3.542 14.521 -33.139 1.00 43.51 74 SER H O 1
ATOM 1160 N N . ARG A 1 78 ? -4.107 13.002 -31.572 1.00 33.27 75 ARG H N 1
ATOM 1161 C CA . ARG A 1 78 ? -2.776 12.417 -31.447 1.00 37.37 75 ARG H CA 1
ATOM 1162 C C . ARG A 1 78 ? -2.774 10.916 -31.725 1.00 37.32 75 ARG H C 1
ATOM 1163 O O . ARG A 1 78 ? -1.735 10.267 -31.555 1.00 30.88 75 ARG H O 1
ATOM 1184 N N . ASN A 1 79 ? -3.902 10.351 -32.158 1.00 33.23 76 ASN H N 1
ATOM 1185 C CA . ASN A 1 79 ? -4.011 8.915 -32.425 1.00 31.14 76 ASN H CA 1
ATOM 1186 C C . ASN A 1 79 ? -3.614 8.096 -31.198 1.00 30.33 76 ASN H C 1
ATOM 1187 O O . ASN A 1 79 ? -2.930 7.076 -31.300 1.00 29.80 76 ASN H O 1
ATOM 1198 N N . MET A 1 80 ? -4.060 8.541 -30.027 1.00 26.93 77 MET H N 1
ATOM 1199 C CA . MET A 1 80 ? -3.705 7.918 -28.761 1.00 24.71 77 MET H CA 1
ATOM 1200 C C . MET A 1 80 ? -4.922 7.270 -28.117 1.00 23.47 77 MET H C 1
ATOM 1201 O O . MET A 1 80 ? -6.013 7.852 -28.083 1.00 26.51 77 MET H O 1
ATOM 1215 N N . LEU A 1 81 ? -4.710 6.072 -27.584 1.00 25.06 78 LEU H N 1
ATOM 1216 C CA . LEU A 1 81 ? -5.683 5.360 -26.770 1.00 20.83 78 LEU H CA 1
ATOM 1217 C C . LEU A 1 81 ? -5.089 5.137 -25.385 1.00 19.18 78 LEU H C 1
ATOM 1218 O O . LEU A 1 81 ? -3.908 4.795 -25.262 1.00 22.13 78 LEU H O 1
ATOM 1234 N N . TYR A 1 82 ? -5.903 5.327 -24.345 1.00 18.40 79 TYR H N 1
ATOM 1235 C CA . TYR A 1 82 ? -5.442 5.223 -22.966 1.00 18.02 79 TYR H CA 1
ATOM 1236 C C . TYR A 1 82 ? -6.309 4.264 -22.163 1.00 16.26 79 TYR H C 1
ATOM 1237 O O . TYR A 1 82 ? -7.515 4.128 -22.397 1.00 18.61 79 TYR H O 1
ATOM 1255 N N . LEU A 1 83 ? -5.683 3.623 -21.181 1.00 16.21 80 LEU H N 1
ATOM 1256 C CA . LEU A 1 83 ? -6.395 2.879 -20.150 1.00 17.22 80 LEU H CA 1
ATOM 1257 C C . LEU A 1 83 ? -5.958 3.437 -18.802 1.00 16.97 80 LEU H C 1
ATOM 1258 O O . LEU A 1 83 ? -4.786 3.322 -18.428 1.00 18.29 80 LEU H O 1
ATOM 1274 N N . HIS A 1 84 ? -6.894 4.063 -18.095 1.00 16.47 81 HIS H N 1
ATOM 1275 C CA . HIS A 1 84 ? -6.653 4.652 -16.782 1.00 17.60 81 HIS H CA 1
ATOM 1276 C C . HIS A 1 84 ? -7.148 3.687 -15.715 1.00 18.68 81 HIS H C 1
ATOM 1277 O O . HIS A 1 84 ? -8.328 3.318 -15.706 1.00 19.19 81 HIS H O 1
ATOM 1291 N N . MET A 1 85 ? -6.255 3.294 -14.814 1.00 15.91 82 MET H N 1
ATOM 1292 C CA . MET A 1 85 ? -6.547 2.298 -13.791 1.00 14.11 82 MET H CA 1
ATOM 1293 C C . MET A 1 85 ? -6.292 2.885 -12.406 1.00 15.26 82 MET H C 1
ATOM 1294 O O . MET A 1 85 ? -5.290 3.575 -12.197 1.00 18.45 82 MET H O 1
ATOM 1308 N N . ARG A 1 86 A -7.193 2.611 -11.463 1.00 14.44 82 ARG H N 1
ATOM 1309 C CA . ARG A 1 86 A -7.020 3.044 -10.081 1.00 14.29 82 ARG H CA 1
ATOM 1310 C C . ARG A 1 86 A -7.276 1.874 -9.142 1.00 17.56 82 ARG H C 1
ATOM 1311 O O . ARG A 1 86 A -7.846 0.843 -9.521 1.00 18.62 82 ARG H O 1
ATOM 1332 N N . THR A 1 87 B -6.866 2.066 -7.890 1.00 15.60 82 THR H N 1
ATOM 1333 C CA . THR A 1 87 B -7.077 1.093 -6.822 1.00 18.68 82 THR H CA 1
ATOM 1334 C C . THR A 1 87 B -6.693 -0.312 -7.271 1.00 19.53 82 THR H C 1
ATOM 1335 O O . THR A 1 87 B -7.465 -1.267 -7.157 1.00 21.05 82 THR H O 1
ATOM 1346 N N . LEU A 1 88 C -5.466 -0.436 -7.762 1.00 18.75 82 LEU H N 1
ATOM 1347 C CA . LEU A 1 88 C -5.026 -1.675 -8.380 1.00 17.48 82 LEU H CA 1
ATOM 1348 C C . LEU A 1 88 C -4.853 -2.774 -7.340 1.00 18.19 82 LEU H C 1
ATOM 1349 O O . LEU A 1 88 C -4.526 -2.525 -6.176 1.00 17.32 82 LEU H O 1
ATOM 1365 N N . LYS A 1 89 ? -5.122 -4.002 -7.772 1.00 16.30 83 LYS H N 1
ATOM 1366 C CA . LYS A 1 89 ? -5.035 -5.189 -6.939 1.00 17.89 83 LYS H CA 1
ATOM 1367 C C . LYS A 1 89 ? -4.015 -6.141 -7.537 1.00 15.63 83 LYS H C 1
ATOM 1368 O O . LYS A 1 89 ? -3.709 -6.082 -8.730 1.00 16.25 83 LYS H O 1
ATOM 1387 N N . THR A 1 90 ? -3.488 -7.044 -6.702 1.00 17.62 84 THR H N 1
ATOM 1388 C CA . THR A 1 90 ? -2.492 -7.972 -7.215 1.00 16.17 84 THR H CA 1
ATOM 1389 C C . THR A 1 90 ? -3.035 -8.745 -8.413 1.00 20.20 84 THR H C 1
ATOM 1390 O O . THR A 1 90 ? -2.296 -9.029 -9.362 1.00 19.05 84 THR H O 1
ATOM 1401 N N . GLU A 1 91 ? -4.330 -9.074 -8.401 1.00 16.40 85 GLU H N 1
ATOM 1402 C CA . GLU A 1 91 ? -4.896 -9.847 -9.504 1.00 18.55 85 GLU H CA 1
ATOM 1403 C C . GLU A 1 91 ? -5.083 -9.030 -10.777 1.00 23.38 85 GLU H C 1
ATOM 1404 O O . GLU A 1 91 ? -5.469 -9.606 -11.798 1.00 20.13 85 GLU H O 1
ATOM 1416 N N . ASP A 1 92 ? -4.837 -7.719 -10.745 1.00 17.26 86 ASP H N 1
ATOM 1417 C CA . ASP A 1 92 ? -4.764 -6.920 -11.960 1.00 13.83 86 ASP H CA 1
ATOM 1418 C C . ASP A 1 92 ? -3.433 -7.079 -12.683 1.00 17.36 86 ASP H C 1
ATOM 1419 O O . ASP A 1 92 ? -3.268 -6.512 -13.765 1.00 15.43 86 ASP H O 1
ATOM 1428 N N . SER A 1 93 ? -2.478 -7.808 -12.111 1.00 14.45 87 SER H N 1
ATOM 1429 C CA . SER A 1 93 ? -1.196 -8.008 -12.768 1.00 14.47 87 SER H CA 1
ATOM 1430 C C . SER A 1 93 ? -1.372 -8.825 -14.040 1.00 16.20 87 SER H C 1
ATOM 1431 O O . SER A 1 93 ? -2.216 -9.722 -14.113 1.00 15.84 87 SER H O 1
ATOM 1439 N N . GLY A 1 94 ? -0.561 -8.520 -15.039 1.00 14.72 88 GLY H N 1
ATOM 1440 C CA . GLY A 1 94 ? -0.564 -9.292 -16.264 1.00 17.14 88 GLY H CA 1
ATOM 1441 C C . GLY A 1 94 ? -0.188 -8.433 -17.456 1.00 18.39 88 GLY H C 1
ATOM 1442 O O . GLY A 1 94 ? 0.337 -7.335 -17.315 1.00 17.91 88 GLY H O 1
ATOM 1446 N N . THR A 1 95 ? -0.459 -8.975 -18.644 1.00 15.60 89 THR H N 1
ATOM 1447 C CA . THR A 1 95 ? -0.189 -8.289 -19.900 1.00 14.12 89 THR H CA 1
ATOM 1448 C C . THR A 1 95 ? -1.465 -7.643 -20.429 1.00 16.61 89 THR H C 1
ATOM 1449 O O . THR A 1 95 ? -2.512 -8.292 -20.495 1.00 14.80 89 THR H O 1
ATOM 1460 N N . TYR A 1 96 ? -1.364 -6.378 -20.832 1.00 17.53 90 TYR H N 1
ATOM 1461 C CA . TYR A 1 96 ? -2.500 -5.595 -21.307 1.00 15.79 90 TYR H CA 1
ATOM 1462 C C . TYR A 1 96 ? -2.298 -5.296 -22.786 1.00 14.89 90 TYR H C 1
ATOM 1463 O O . TYR A 1 96 ? -1.308 -4.658 -23.159 1.00 17.03 90 TYR H O 1
ATOM 1481 N N . TYR A 1 97 ? -3.228 -5.756 -23.619 1.00 16.87 91 TYR H N 1
ATOM 1482 C CA . TYR A 1 97 ? -3.163 -5.569 -25.068 1.00 12.55 91 TYR H CA 1
ATOM 1483 C C . TYR A 1 97 ? -4.165 -4.507 -25.487 1.00 14.06 91 TYR H C 1
ATOM 1484 O O . TYR A 1 97 ? -5.340 -4.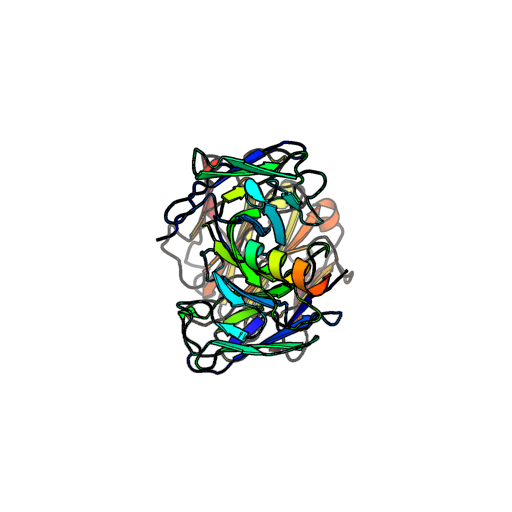599 -25.129 1.00 18.06 91 TYR H O 1
ATOM 1502 N N . CYS A 1 98 ? -3.726 -3.521 -26.272 1.00 15.26 92 CYS H N 1
ATOM 1503 C CA . CYS A 1 98 ? -4.697 -2.664 -26.936 1.00 15.28 92 CYS H CA 1
ATOM 1504 C C . CYS A 1 98 ? -5.121 -3.317 -28.246 1.00 18.65 92 CYS H C 1
ATOM 1505 O O . CYS A 1 98 ? -4.380 -4.113 -28.835 1.00 21.13 92 CYS H O 1
ATOM 1512 N N . THR A 1 99 ? -6.343 -3.017 -28.668 1.00 20.04 93 THR H N 1
ATOM 1513 C CA . THR A 1 99 ? -6.912 -3.634 -29.854 1.00 23.27 93 THR H CA 1
ATOM 1514 C C . THR A 1 99 ? -7.612 -2.600 -30.724 1.00 21.59 93 THR H C 1
ATOM 1515 O O . THR A 1 99 ? -8.300 -1.702 -30.224 1.00 19.16 93 THR H O 1
ATOM 1526 N N . MET A 1 100 ? -7.411 -2.736 -32.033 1.00 19.78 94 MET H N 1
ATOM 1527 C CA . MET A 1 100 ? -8.226 -2.060 -33.032 1.00 20.66 94 MET H CA 1
ATOM 1528 C C . MET A 1 100 ? -9.392 -2.981 -33.354 1.00 21.65 94 MET H C 1
ATOM 1529 O O . MET A 1 100 ? -9.181 -4.099 -33.838 1.00 22.18 94 MET H O 1
ATOM 1543 N N . ASP A 1 101 ? -10.608 -2.518 -33.085 1.00 22.41 95 ASP H N 1
ATOM 1544 C CA . ASP A 1 101 ? -11.806 -3.338 -33.192 1.00 17.24 95 ASP H CA 1
ATOM 1545 C C . ASP A 1 101 ? -12.582 -3.037 -34.467 1.00 25.41 95 ASP H C 1
ATOM 1546 O O . ASP A 1 101 ? -12.519 -1.936 -35.019 1.00 27.68 95 ASP H O 1
ATOM 1555 N N . GLU A 1 102 ? -13.324 -4.042 -34.928 1.00 22.80 96 GLU H N 1
ATOM 1556 C CA . GLU A 1 102 ? -14.155 -3.933 -36.115 1.00 20.71 96 GLU H CA 1
ATOM 1557 C C . GLU A 1 102 ? -15.486 -4.613 -35.838 1.00 24.00 96 GLU H C 1
ATOM 1558 O O . GLU A 1 102 ? -15.638 -5.365 -34.868 1.00 24.31 96 GLU H O 1
ATOM 1570 N N . GLY A 1 103 ? -16.455 -4.352 -36.712 1.00 26.72 97 GLY H N 1
ATOM 1571 C CA . GLY A 1 103 ? -17.761 -4.968 -36.585 1.00 22.80 97 GLY H CA 1
ATOM 1572 C C . GLY A 1 103 ? -18.376 -5.246 -37.939 1.00 20.51 97 GLY H C 1
ATOM 1573 O O . GLY A 1 103 ? -17.952 -4.704 -38.966 1.00 24.70 97 GLY H O 1
ATOM 1577 N N . THR A 1 104 ? -19.397 -6.107 -37.929 1.00 21.69 98 THR H N 1
ATOM 1578 C CA . THR A 1 104 ? -20.173 -6.415 -39.125 1.00 24.15 98 THR H CA 1
ATOM 1579 C C . THR A 1 104 ? -21.649 -6.377 -38.745 1.00 26.91 98 THR H C 1
ATOM 1580 O O . THR A 1 104 ? -22.054 -7.058 -37.789 1.00 25.59 98 THR H O 1
ATOM 1591 N N . PRO A 1 105 ? -22.486 -5.628 -39.457 1.00 26.24 99 PRO H N 1
ATOM 1592 C CA . PRO A 1 105 ? -23.915 -5.631 -39.121 1.00 25.59 99 PRO H CA 1
ATOM 1593 C C . PRO A 1 105 ? -24.514 -7.020 -39.276 1.00 27.55 99 PRO H C 1
ATOM 1594 O O . PRO A 1 105 ? -24.202 -7.750 -40.220 1.00 26.16 99 PRO H O 1
ATOM 1605 N N . VAL A 1 106 ? -25.380 -7.386 -38.333 1.00 26.18 100 VAL H N 1
ATOM 1606 C CA . VAL A 1 106 ? -26.196 -8.581 -38.501 1.00 22.38 100 VAL H CA 1
ATOM 1607 C C . VAL A 1 106 ? -27.280 -8.287 -39.531 1.00 27.74 100 VAL H C 1
ATOM 1608 O O . VAL A 1 106 ? -27.948 -7.247 -39.469 1.00 29.40 100 VAL H O 1
ATOM 1621 N N . THR A 1 107 A -27.457 -9.198 -40.490 1.00 27.25 100 THR H N 1
ATOM 1622 C CA . THR A 1 107 A -28.406 -8.982 -41.577 1.00 27.72 100 THR H CA 1
ATOM 1623 C C . THR A 1 107 A -29.694 -9.785 -41.438 1.00 35.16 100 THR H C 1
ATOM 1624 O O . THR A 1 107 A -30.608 -9.591 -42.247 1.00 34.65 100 THR H O 1
ATOM 1635 N N . ARG A 1 108 B -29.795 -10.682 -40.458 1.00 32.70 100 ARG H N 1
ATOM 1636 C CA . ARG A 1 108 B -31.086 -11.277 -40.132 1.00 38.36 100 ARG H CA 1
ATOM 1637 C C . ARG A 1 108 B -32.052 -10.184 -39.687 1.00 36.97 100 ARG H C 1
ATOM 1638 O O . ARG A 1 108 B -31.734 -9.381 -38.805 1.00 29.47 100 ARG H O 1
ATOM 1659 N N . PHE A 1 109 C -33.240 -10.154 -40.304 0.50 19.51 100 PHE H N 1
ATOM 1660 C CA . PHE A 1 109 C -34.135 -9.013 -40.137 0.50 18.70 100 PHE H CA 1
ATOM 1661 C C . PHE A 1 109 C -34.419 -8.722 -38.668 0.50 18.23 100 PHE H C 1
ATOM 1662 O O . PHE A 1 109 C -34.314 -7.577 -38.216 0.50 18.25 100 PHE H O 1
ATOM 1679 N N . LEU A 1 110 D -34.802 -9.744 -37.908 1.00 32.80 100 LEU H N 1
ATOM 1680 C CA . LEU A 1 110 D -35.164 -9.530 -36.509 1.00 38.18 100 LEU H CA 1
ATOM 1681 C C . LEU A 1 110 D -33.989 -9.070 -35.655 1.00 35.03 100 LEU H C 1
ATOM 1682 O O . LEU A 1 110 D -34.200 -8.677 -34.503 1.00 36.41 100 LEU H O 1
ATOM 1698 N N . GLU A 1 111 E -32.769 -9.103 -36.189 1.00 29.34 100 GLU H N 1
ATOM 1699 C CA . GLU A 1 111 E -31.585 -8.636 -35.483 1.00 28.96 100 GLU H CA 1
ATOM 1700 C C . GLU A 1 111 E -30.962 -7.416 -36.147 1.00 33.83 100 GLU H C 1
ATOM 1701 O O . GLU A 1 111 E -29.820 -7.063 -35.832 1.00 27.93 100 GLU H O 1
ATOM 1713 N N . TRP A 1 112 F -31.680 -6.768 -37.059 1.00 29.87 100 TRP H N 1
ATOM 1714 C CA . TRP A 1 112 F -31.245 -5.478 -37.572 1.00 27.43 100 TRP H CA 1
ATOM 1715 C C . TRP A 1 112 F -31.051 -4.504 -36.418 1.00 29.21 100 TRP H C 1
ATOM 1716 O O . TRP A 1 112 F -31.937 -4.335 -35.578 1.00 37.10 100 TRP H O 1
ATOM 1737 N N . GLY A 1 113 G -29.880 -3.872 -36.375 1.00 31.95 100 GLY H N 1
ATOM 1738 C CA . GLY A 1 113 G -29.496 -3.014 -35.270 1.00 24.13 100 GLY H CA 1
ATOM 1739 C C . GLY A 1 113 G -28.463 -3.622 -34.344 1.00 23.96 100 GLY H C 1
ATOM 1740 O O . GLY A 1 113 G -27.900 -2.896 -33.510 1.00 31.99 100 GLY H O 1
ATOM 1744 N N . TYR A 1 114 H -28.216 -4.924 -34.442 1.00 24.69 100 TYR H N 1
ATOM 1745 C CA . TYR A 1 114 H -27.155 -5.589 -33.702 1.00 24.58 100 TYR H CA 1
ATOM 1746 C C . TYR A 1 114 H -25.978 -5.844 -34.633 1.00 24.62 100 TYR H C 1
ATOM 1747 O O . TYR A 1 114 H -26.096 -5.753 -35.855 1.00 24.28 100 TYR H O 1
ATOM 1765 N N . PHE A 1 115 I -24.827 -6.166 -34.044 1.00 27.25 100 PHE H N 1
ATOM 1766 C CA . PHE A 1 115 I -23.605 -6.312 -34.822 1.00 25.39 100 PHE H CA 1
ATOM 1767 C C . PHE A 1 115 I -22.727 -7.417 -34.254 1.00 31.42 100 PHE H C 1
ATOM 1768 O O . PHE A 1 115 I -22.763 -7.717 -33.055 1.00 24.82 100 PHE H O 1
ATOM 1785 N N . TYR A 1 116 J -21.959 -8.038 -35.152 1.00 22.88 100 TYR H N 1
ATOM 1786 C CA . TYR A 1 116 J -20.850 -8.899 -34.767 1.00 23.36 100 TYR H CA 1
ATOM 1787 C C . TYR A 1 116 J -19.630 -8.023 -34.509 1.00 21.22 100 TYR H C 1
ATOM 1788 O O . TYR A 1 116 J -19.253 -7.213 -35.360 1.00 29.99 100 TYR H O 1
ATOM 1806 N N . TYR A 1 117 K -19.026 -8.172 -33.334 1.00 20.37 100 TYR H N 1
ATOM 1807 C CA . TYR A 1 117 K -17.888 -7.368 -32.916 1.00 24.19 100 TYR H CA 1
ATOM 1808 C C . TYR A 1 117 K -16.689 -8.278 -32.687 1.00 19.03 100 TYR H C 1
ATOM 1809 O O . TYR A 1 117 K -16.838 -9.399 -32.190 1.00 22.63 100 TYR H O 1
ATOM 1827 N N . TYR A 1 118 L -15.500 -7.797 -33.043 1.00 18.85 100 TYR H N 1
ATOM 1828 C CA . TYR A 1 118 L -14.300 -8.607 -32.891 1.00 18.79 100 TYR H CA 1
ATOM 1829 C C . TYR A 1 118 L -13.080 -7.702 -32.775 1.00 21.48 100 TYR H C 1
ATOM 1830 O O . TYR A 1 118 L -13.077 -6.568 -33.262 1.00 21.56 100 TYR H O 1
ATOM 1848 N N . MET A 1 119 M -12.050 -8.219 -32.109 1.00 21.54 100 MET H N 1
ATOM 1849 C CA . MET A 1 119 M -10.786 -7.504 -31.936 1.00 18.78 100 MET H CA 1
ATOM 1850 C C . MET A 1 119 M -9.877 -7.891 -33.096 1.00 22.24 100 MET H C 1
ATOM 1851 O O . MET A 1 119 M -9.307 -8.985 -33.124 1.00 18.75 100 MET H O 1
ATOM 1865 N N . ALA A 1 120 ? -9.747 -6.985 -34.066 1.00 19.54 101 ALA H N 1
ATOM 1866 C CA . ALA A 1 120 ? -9.170 -7.322 -35.366 1.00 21.88 101 ALA H CA 1
ATOM 1867 C C . ALA A 1 120 ? -7.647 -7.247 -35.395 1.00 21.57 101 ALA H C 1
ATOM 1868 O O . ALA A 1 120 ? -7.008 -8.051 -36.079 1.00 22.62 101 ALA H O 1
ATOM 1875 N N . VAL A 1 121 ? -7.047 -6.290 -34.698 1.00 21.22 102 VAL H N 1
ATOM 1876 C CA . VAL A 1 121 ? -5.592 -6.154 -34.638 1.00 22.95 102 VAL H CA 1
ATOM 1877 C C . VAL A 1 121 ? -5.198 -5.871 -33.195 1.00 24.40 102 VAL H C 1
ATOM 1878 O O . VAL A 1 121 ? -5.781 -4.993 -32.552 1.00 20.18 102 VAL H O 1
ATOM 1891 N N . TRP A 1 122 ? -4.193 -6.593 -32.698 1.00 20.40 103 TRP H N 1
ATOM 1892 C CA . TRP A 1 122 ? -3.771 -6.532 -31.305 1.00 23.93 103 TRP H CA 1
ATOM 1893 C C . TRP A 1 122 ? -2.350 -5.990 -31.204 1.00 20.31 103 TRP H C 1
ATOM 1894 O O . TRP A 1 122 ? -1.477 -6.356 -32.000 1.00 24.19 103 TRP H O 1
ATOM 1915 N N . GLY A 1 123 ? -2.121 -5.127 -30.212 1.00 19.41 104 GLY H N 1
ATOM 1916 C CA . GLY A 1 123 ? -0.776 -4.691 -29.894 1.00 24.40 104 GLY H CA 1
ATOM 1917 C C . GLY A 1 123 ? 0.014 -5.778 -29.186 1.00 22.30 104 GLY H C 1
ATOM 1918 O O . GLY A 1 123 ? -0.519 -6.801 -28.756 1.00 22.84 104 GLY H O 1
ATOM 1922 N N . ARG A 1 124 ? 1.325 -5.535 -29.060 1.00 22.20 105 ARG H N 1
ATOM 1923 C CA . ARG A 1 124 ? 2.230 -6.516 -28.464 1.00 26.05 105 ARG H CA 1
ATOM 1924 C C . ARG A 1 124 ? 2.020 -6.682 -26.966 1.00 25.92 105 ARG H C 1
ATOM 1925 O O . ARG A 1 124 ? 2.427 -7.706 -26.404 1.00 24.98 105 ARG H O 1
ATOM 1946 N N . GLY A 1 125 ? 1.411 -5.713 -26.310 1.00 19.16 106 GLY H N 1
ATOM 1947 C CA . GLY A 1 125 ? 1.111 -5.840 -24.903 1.00 20.33 106 GLY H CA 1
ATOM 1948 C C . GLY A 1 125 ? 2.062 -5.047 -24.025 1.00 25.23 106 GLY H C 1
ATOM 1949 O O . GLY A 1 125 ? 3.207 -4.751 -24.394 1.00 20.14 106 GLY H O 1
ATOM 1953 N N . THR A 1 126 ? 1.569 -4.685 -22.845 1.00 19.94 107 THR H N 1
ATOM 1954 C CA . THR A 1 126 ? 2.320 -3.971 -21.821 1.00 20.33 107 THR H CA 1
ATOM 1955 C C . THR A 1 126 ? 2.189 -4.759 -20.532 1.00 20.22 107 THR H C 1
ATOM 1956 O O . THR A 1 126 ? 1.086 -5.188 -20.179 1.00 20.13 107 THR H O 1
ATOM 1967 N N . THR A 1 127 ? 3.302 -4.950 -19.834 1.00 19.29 108 THR H N 1
ATOM 1968 C CA . THR A 1 127 ? 3.303 -5.699 -18.583 1.00 16.23 108 THR H CA 1
ATOM 1969 C C . THR A 1 127 ? 3.043 -4.777 -17.401 1.00 16.52 108 THR H C 1
ATOM 1970 O O . THR A 1 127 ? 3.665 -3.717 -17.276 1.00 18.61 108 THR H O 1
ATOM 1981 N N . VAL A 1 128 ? 2.118 -5.197 -16.542 1.00 18.74 109 VAL H N 1
ATOM 1982 C CA . VAL A 1 128 ? 1.797 -4.521 -15.292 1.00 14.37 109 VAL H CA 1
ATOM 1983 C C . VAL A 1 128 ? 2.023 -5.522 -14.169 1.00 14.81 109 VAL H C 1
ATOM 1984 O O . VAL A 1 128 ? 1.534 -6.656 -14.236 1.00 16.65 109 VAL H O 1
ATOM 1997 N N . ILE A 1 129 ? 2.770 -5.110 -13.148 1.00 15.17 110 ILE H N 1
ATOM 1998 C CA . ILE A 1 129 ? 3.004 -5.916 -11.955 1.00 17.71 110 ILE H CA 1
ATOM 1999 C C . ILE A 1 129 ? 2.508 -5.104 -10.772 1.00 18.78 110 ILE H C 1
ATOM 2000 O O . ILE A 1 129 ? 3.039 -4.020 -10.501 1.00 21.10 110 ILE H O 1
ATOM 2016 N N . VAL A 1 130 ? 1.490 -5.612 -10.082 1.00 15.83 111 VAL H N 1
ATOM 2017 C CA . VAL A 1 130 ? 0.947 -4.971 -8.885 1.00 16.68 111 VAL H CA 1
ATOM 2018 C C . VAL A 1 130 ? 1.420 -5.776 -7.679 1.00 18.97 111 VAL H C 1
ATOM 2019 O O . VAL A 1 130 ? 0.990 -6.920 -7.481 1.00 18.46 111 VAL H O 1
ATOM 2032 N N . SER A 1 131 ? 2.283 -5.181 -6.854 1.00 19.49 112 SER H N 1
ATOM 2033 C CA . SER A 1 131 ? 2.929 -5.926 -5.785 1.00 18.70 112 SER H CA 1
ATOM 2034 C C . SER A 1 131 ? 3.434 -4.971 -4.719 1.00 20.21 112 SER H C 1
ATOM 2035 O O . SER A 1 131 ? 3.881 -3.860 -5.023 1.00 20.70 112 SER H O 1
ATOM 2043 N N . SER A 1 132 ? 3.369 -5.429 -3.466 1.00 21.11 113 SER H N 1
ATOM 2044 C CA . SER A 1 132 ? 3.943 -4.729 -2.322 1.00 25.91 113 SER H CA 1
ATOM 2045 C C . SER A 1 132 ? 5.396 -5.108 -2.060 1.00 28.16 113 SER H C 1
ATOM 2046 O O . SER A 1 132 ? 6.024 -4.534 -1.163 1.00 23.11 113 SER H O 1
ATOM 2054 N N . ALA A 1 133 ? 5.938 -6.061 -2.804 1.00 20.75 114 ALA H N 1
ATOM 2055 C CA . ALA A 1 133 ? 7.253 -6.598 -2.497 1.00 22.75 114 ALA H CA 1
ATOM 2056 C C . ALA A 1 133 ? 8.348 -5.572 -2.770 1.00 22.64 114 ALA H C 1
ATOM 2057 O O . ALA A 1 133 ? 8.230 -4.718 -3.650 1.00 26.56 114 ALA H O 1
ATOM 2064 N N . SER A 1 134 ? 9.420 -5.662 -1.988 1.00 23.65 115 SER H N 1
ATOM 2065 C CA . SER A 1 134 ? 10.647 -4.918 -2.228 1.00 24.08 115 SER H CA 1
ATOM 2066 C C . SER A 1 134 ? 11.640 -5.794 -2.981 1.00 26.54 115 SER H C 1
ATOM 2067 O O . SER A 1 134 ? 11.623 -7.021 -2.866 1.00 25.53 115 SER H O 1
ATOM 2075 N N . THR A 1 135 ? 12.510 -5.147 -3.751 1.00 24.07 116 THR H N 1
ATOM 2076 C CA . THR A 1 135 ? 13.583 -5.856 -4.434 1.00 21.13 116 THR H CA 1
ATOM 2077 C C . THR A 1 135 ? 14.390 -6.679 -3.441 1.00 22.45 116 THR H C 1
ATOM 2078 O O . THR A 1 135 ? 14.765 -6.197 -2.367 1.00 23.23 116 THR H O 1
ATOM 2089 N N . LYS A 1 136 ? 14.652 -7.933 -3.805 1.00 19.05 117 LYS H N 1
ATOM 2090 C CA . LYS A 1 136 ? 15.336 -8.850 -2.905 1.00 19.46 117 LYS H CA 1
ATOM 2091 C C . LYS A 1 136 ? 15.972 -9.962 -3.722 1.00 16.31 117 LYS H C 1
ATOM 2092 O O . LYS A 1 136 ? 15.318 -10.541 -4.591 1.00 17.56 117 LYS H O 1
ATOM 2111 N N . GLY A 1 137 ? 17.230 -10.273 -3.421 1.00 20.00 118 GLY H N 1
ATOM 2112 C CA . GLY A 1 137 ? 17.914 -11.360 -4.073 1.00 19.18 118 GLY H CA 1
ATOM 2113 C C . GLY A 1 137 ? 17.555 -12.700 -3.455 1.00 19.42 118 GLY H C 1
ATOM 2114 O O . GLY A 1 137 ? 17.121 -12.779 -2.300 1.00 18.66 118 GLY H O 1
ATOM 2118 N N . PRO A 1 138 ? 17.750 -13.781 -4.206 1.00 17.49 119 PRO H N 1
ATOM 2119 C CA . PRO A 1 138 ? 17.334 -15.102 -3.727 1.00 17.56 119 PRO H CA 1
ATOM 2120 C C . PRO A 1 138 ? 18.301 -15.715 -2.727 1.00 20.50 119 PRO H C 1
ATOM 2121 O O . PRO A 1 138 ? 19.498 -15.415 -2.698 1.00 18.84 119 PRO H O 1
ATOM 2132 N N . SER A 1 139 ? 17.750 -16.585 -1.889 1.00 17.34 120 SER H N 1
ATOM 2133 C CA . SER A 1 139 ? 18.535 -17.627 -1.251 1.00 16.23 120 SER H CA 1
ATOM 2134 C C . SER A 1 139 ? 18.573 -18.831 -2.186 1.00 20.03 120 SER H C 1
ATOM 2135 O O . SER A 1 139 ? 17.631 -19.080 -2.938 1.00 21.07 120 SER H O 1
ATOM 2143 N N . VAL A 1 140 ? 19.680 -19.563 -2.165 1.00 13.53 121 VAL H N 1
ATOM 2144 C CA . VAL A 1 140 ? 19.859 -20.704 -3.064 1.00 13.21 121 VAL H CA 1
ATOM 2145 C C . VAL A 1 140 ? 20.175 -21.928 -2.223 1.00 11.98 121 VAL H C 1
ATOM 2146 O O . VAL A 1 140 ? 21.211 -21.972 -1.545 1.00 17.34 121 VAL H O 1
ATOM 2159 N N . PHE A 1 141 ? 19.290 -22.919 -2.271 1.00 11.48 122 PHE H N 1
ATOM 2160 C CA . PHE A 1 141 ? 19.436 -24.111 -1.461 1.00 13.49 122 PHE H CA 1
ATOM 2161 C C . PHE A 1 141 ? 19.662 -25.324 -2.345 1.00 15.32 122 PHE H C 1
ATOM 2162 O O . PHE A 1 141 ? 19.159 -25.384 -3.470 1.00 13.76 122 PHE H O 1
ATOM 2179 N N . PRO A 1 142 ? 20.404 -26.312 -1.864 1.00 11.66 123 PRO H N 1
ATOM 2180 C CA . PRO A 1 142 ? 20.681 -27.482 -2.699 1.00 12.29 123 PRO H CA 1
ATOM 2181 C C . PRO A 1 142 ? 19.519 -28.457 -2.698 1.00 19.66 123 PRO H C 1
ATOM 2182 O O . PRO A 1 142 ? 18.821 -28.627 -1.695 1.00 16.54 123 PRO H O 1
ATOM 2193 N N . LEU A 1 143 ? 19.303 -29.070 -3.852 1.00 14.14 124 LEU H N 1
ATOM 2194 C CA . LEU A 1 143 ? 18.470 -30.260 -3.981 1.00 11.99 124 LEU H CA 1
ATOM 2195 C C . LEU A 1 143 ? 19.471 -31.401 -4.120 1.00 13.67 124 LEU H C 1
ATOM 2196 O O . LEU A 1 143 ? 19.940 -31.723 -5.214 1.00 12.75 124 LEU H O 1
ATOM 2212 N N . ALA A 1 144 ? 19.832 -31.990 -2.981 1.00 14.60 125 ALA H N 1
ATOM 2213 C CA . ALA A 1 144 ? 20.986 -32.880 -2.921 1.00 18.73 125 ALA H CA 1
ATOM 2214 C C . ALA A 1 144 ? 20.630 -34.277 -3.429 1.00 15.08 125 ALA H C 1
ATOM 2215 O O . ALA A 1 144 ? 19.583 -34.823 -3.070 1.00 17.12 125 ALA H O 1
ATOM 2222 N N . PRO A 1 145 ? 21.481 -34.888 -4.251 1.00 16.11 126 PRO H N 1
ATOM 2223 C CA . PRO A 1 145 ? 21.176 -36.242 -4.725 1.00 15.17 126 PRO H CA 1
ATOM 2224 C C . PRO A 1 145 ? 21.333 -37.257 -3.603 1.00 20.19 126 PRO H C 1
ATOM 2225 O O . PRO A 1 145 ? 22.212 -37.130 -2.748 1.00 22.66 126 PRO H O 1
ATOM 2236 N N . SER A 1 146 ? 20.456 -38.260 -3.603 1.00 17.27 127 SER H N 1
ATOM 2237 C CA . SER A 1 146 ? 20.450 -39.274 -2.556 1.00 15.73 127 SER H CA 1
ATOM 2238 C C . SER A 1 146 ? 19.857 -40.558 -3.115 1.00 15.86 127 SER H C 1
ATOM 2239 O O . SER A 1 146 ? 19.502 -40.642 -4.293 1.00 17.03 127 SER H O 1
ATOM 2247 N N . SER A 1 147 ? 19.725 -41.560 -2.243 1.00 17.49 128 SER H N 1
ATOM 2248 C CA . SER A 1 147 ? 19.061 -42.793 -2.643 1.00 16.81 128 SER H CA 1
ATOM 2249 C C . SER A 1 147 ? 17.605 -42.555 -3.024 1.00 18.84 128 SER H C 1
ATOM 2250 O O . SER A 1 147 ? 17.007 -43.403 -3.695 1.00 22.17 128 SER H O 1
ATOM 2258 N N . LYS A 1 148 ? 17.028 -41.422 -2.629 1.00 16.85 129 LYS H N 1
ATOM 2259 C CA . LYS A 1 148 ? 15.642 -41.111 -2.937 1.00 16.76 129 LYS H CA 1
ATOM 2260 C C . LYS A 1 148 ? 15.492 -40.213 -4.158 1.00 16.29 129 LYS H C 1
ATOM 2261 O O . LYS A 1 148 ? 14.369 -39.826 -4.481 1.00 15.31 129 LYS H O 1
ATOM 2280 N N . SER A 1 149 ? 16.585 -39.897 -4.856 1.00 15.67 130 SER H N 1
ATOM 2281 C CA . SER A 1 149 ? 16.530 -39.183 -6.127 1.00 13.41 130 SER H CA 1
ATOM 2282 C C . SER A 1 149 ? 17.324 -39.933 -7.187 1.00 13.02 130 SER H C 1
ATOM 2283 O O . SER A 1 149 ? 18.021 -39.333 -8.010 1.00 17.84 130 SER H O 1
ATOM 2291 N N . THR A 1 150 ? 17.236 -41.263 -7.176 1.00 16.08 131 THR H N 1
ATOM 2292 C CA . THR A 1 150 ? 17.774 -42.085 -8.247 1.00 16.31 131 THR H CA 1
ATOM 2293 C C . THR A 1 150 ? 16.644 -42.590 -9.129 1.00 19.96 131 THR H C 1
ATOM 2294 O O . THR A 1 150 ? 15.488 -42.706 -8.707 1.00 17.68 131 THR H O 1
ATOM 2305 N N . SER A 1 151 ? 17.004 -42.887 -10.371 1.00 19.54 132 SER H N 1
ATOM 2306 C CA . SER A 1 151 ? 16.110 -43.536 -11.322 1.00 18.14 132 SER H CA 1
ATOM 2307 C C . SER A 1 151 ? 16.982 -44.342 -12.266 1.00 16.28 132 SER H C 1
ATOM 2308 O O . SER A 1 151 ? 17.806 -43.768 -12.985 1.00 16.65 132 SER H O 1
ATOM 2316 N N . GLY A 1 152 ? 16.819 -45.658 -12.247 1.00 15.96 133 GLY H N 1
ATOM 2317 C CA . GLY A 1 152 ? 17.713 -46.493 -13.025 1.00 16.66 133 GLY H CA 1
ATOM 2318 C C . GLY A 1 152 ? 19.145 -46.247 -12.593 1.00 19.19 133 GLY H C 1
ATOM 2319 O O . GLY A 1 152 ? 19.468 -46.263 -11.397 1.00 17.09 133 GLY H O 1
ATOM 2323 N N . GLY A 1 153 ? 20.017 -46.009 -13.575 1.00 16.33 134 GLY H N 1
ATOM 2324 C CA . GLY A 1 153 ? 21.418 -45.718 -13.321 1.00 16.44 134 GLY H CA 1
ATOM 2325 C C . GLY A 1 153 ? 21.731 -44.238 -13.215 1.00 15.56 134 GLY H C 1
ATOM 2326 O O . GLY A 1 153 ? 22.900 -43.844 -13.293 1.00 16.86 134 GLY H O 1
ATOM 2330 N N . THR A 1 154 ? 20.705 -43.407 -13.024 1.00 18.21 135 THR H N 1
ATOM 2331 C CA . THR A 1 154 ? 20.868 -41.963 -12.964 1.00 14.84 135 THR H CA 1
ATOM 2332 C C . THR A 1 154 ? 20.421 -41.402 -11.617 1.00 13.80 135 THR H C 1
ATOM 2333 O O . THR A 1 154 ? 19.694 -42.042 -10.847 1.00 16.87 135 THR H O 1
ATOM 2344 N N . ALA A 1 155 ? 20.862 -40.178 -11.352 1.00 13.93 136 ALA H N 1
ATOM 2345 C CA . ALA A 1 155 ? 20.460 -39.431 -10.176 1.00 13.25 136 ALA H CA 1
ATOM 2346 C C . ALA A 1 155 ? 20.038 -38.031 -10.596 1.00 14.62 136 ALA H C 1
ATOM 2347 O O . ALA A 1 155 ? 20.550 -37.473 -11.572 1.00 16.43 136 ALA H O 1
ATOM 2354 N N . ALA A 1 156 ? 19.099 -37.469 -9.849 1.00 12.86 137 ALA H N 1
ATOM 2355 C CA . ALA A 1 156 ? 18.692 -36.082 -10.017 1.00 13.12 137 ALA H CA 1
ATOM 2356 C C . ALA A 1 156 ? 19.258 -35.235 -8.885 1.00 13.64 137 ALA H C 1
ATOM 2357 O O . ALA A 1 156 ? 19.372 -35.697 -7.744 1.00 15.24 137 ALA H O 1
ATOM 2364 N N . LEU A 1 157 ? 19.625 -33.999 -9.222 1.00 12.75 138 LEU H N 1
ATOM 2365 C CA . LEU A 1 157 ? 20.092 -33.009 -8.265 1.00 13.32 138 LEU H CA 1
ATOM 2366 C C . LEU A 1 157 ? 19.645 -31.650 -8.773 1.00 15.48 138 LEU H C 1
ATOM 2367 O O . LEU A 1 157 ? 19.188 -31.513 -9.912 1.00 13.64 138 LEU H O 1
ATOM 2383 N N . GLY A 1 158 ? 19.776 -30.630 -7.937 1.00 14.57 139 GLY H N 1
ATOM 2384 C CA . GLY A 1 158 ? 19.363 -29.321 -8.399 1.00 12.66 139 GLY H CA 1
ATOM 2385 C C . GLY A 1 158 ? 19.584 -28.250 -7.360 1.00 11.10 139 GLY H C 1
ATOM 2386 O O . GLY A 1 158 ? 20.257 -28.454 -6.346 1.00 14.38 139 GLY H O 1
ATOM 2390 N N . CYS A 1 159 ? 19.017 -27.084 -7.651 1.00 12.61 140 CYS H N 1
ATOM 2391 C CA . CYS A 1 159 ? 19.034 -25.968 -6.727 1.00 12.00 140 CYS H CA 1
ATOM 2392 C C . CYS A 1 159 ? 17.649 -25.348 -6.654 1.00 11.47 140 CYS H C 1
ATOM 2393 O O . CYS A 1 159 ? 16.943 -25.221 -7.665 1.00 13.54 140 CYS H O 1
ATOM 2401 N N . LEU A 1 160 ? 17.281 -24.977 -5.440 1.00 10.74 141 LEU H N 1
ATOM 2402 C CA . LEU A 1 160 ? 16.046 -24.271 -5.144 1.00 14.69 141 LEU H CA 1
ATOM 2403 C C . LEU A 1 160 ? 16.381 -22.798 -4.957 1.00 13.21 141 LEU H C 1
ATOM 2404 O O . LEU A 1 160 ? 17.137 -22.444 -4.048 1.00 14.92 141 LEU H O 1
ATOM 2420 N N . VAL A 1 161 ? 15.827 -21.952 -5.820 1.00 12.25 142 VAL H N 1
ATOM 2421 C CA . VAL A 1 161 ? 16.128 -20.524 -5.870 1.00 13.72 142 VAL H CA 1
ATOM 2422 C C . VAL A 1 161 ? 14.921 -19.812 -5.267 1.00 14.27 142 VAL H C 1
ATOM 2423 O O . VAL A 1 161 ? 13.882 -19.676 -5.922 1.00 17.98 142 VAL H O 1
ATOM 2436 N N . LYS A 1 162 ? 15.041 -19.357 -4.019 1.00 14.13 143 LYS H N 1
ATOM 2437 C CA . LYS A 1 162 ? 13.875 -19.028 -3.214 1.00 19.75 143 LYS H CA 1
ATOM 2438 C C . LYS A 1 162 ? 13.887 -17.580 -2.735 1.00 16.37 143 LYS H C 1
ATOM 2439 O O . LYS A 1 162 ? 14.930 -17.043 -2.344 1.00 17.40 143 LYS H O 1
ATOM 2458 N N . ASP A 1 163 ? 12.701 -16.968 -2.769 1.00 15.03 144 ASP H N 1
ATOM 2459 C CA . ASP A 1 163 ? 12.405 -15.688 -2.136 1.00 16.38 144 ASP H CA 1
ATOM 2460 C C . ASP A 1 163 ? 13.132 -14.520 -2.787 1.00 16.95 144 ASP H C 1
ATOM 2461 O O . ASP A 1 163 ? 13.916 -13.823 -2.131 1.00 22.08 144 ASP H O 1
ATOM 2470 N N . TYR A 1 164 ? 12.862 -14.282 -4.065 1.00 15.81 145 TYR H N 1
ATOM 2471 C CA . TYR A 1 164 ? 13.405 -13.130 -4.761 1.00 16.52 145 TYR H CA 1
ATOM 2472 C C . TYR A 1 164 ? 12.286 -12.290 -5.357 1.00 17.50 145 TYR H C 1
ATOM 2473 O O . TYR A 1 164 ? 11.161 -12.759 -5.562 1.00 18.20 145 TYR H O 1
ATOM 2491 N N . PHE A 1 165 ? 12.622 -11.030 -5.645 1.00 17.19 146 PHE H N 1
ATOM 2492 C CA . PHE A 1 165 ? 11.699 -10.127 -6.317 1.00 16.68 146 PHE H CA 1
ATOM 2493 C C . PHE A 1 165 ? 12.489 -8.990 -6.939 1.00 19.65 146 PHE H C 1
ATOM 2494 O O . PHE A 1 165 ? 13.446 -8.516 -6.315 1.00 19.54 146 PHE H O 1
ATOM 2511 N N . PRO A 1 166 ? 12.129 -8.518 -8.142 1.00 17.85 147 PRO H N 1
ATOM 2512 C CA . PRO A 1 166 ? 11.119 -9.065 -9.051 1.00 22.09 147 PRO H CA 1
ATOM 2513 C C . PRO A 1 166 ? 11.716 -10.177 -9.895 1.00 23.46 147 PRO H C 1
ATOM 2514 O O . PRO A 1 166 ? 12.860 -10.571 -9.653 1.00 21.90 147 PRO H O 1
ATOM 2525 N N . GLU A 1 167 ? 10.956 -10.672 -10.866 1.00 21.07 148 GLU H N 1
ATOM 2526 C CA . GLU A 1 167 ? 11.532 -11.517 -11.890 1.00 19.54 148 GLU H CA 1
ATOM 2527 C C . GLU A 1 167 ? 12.450 -10.676 -12.773 1.00 22.28 148 GLU H C 1
ATOM 2528 O O . GLU A 1 167 ? 12.296 -9.454 -12.856 1.00 22.30 148 GLU H O 1
ATOM 2540 N N . PRO A 1 168 ? 13.402 -11.309 -13.471 1.00 22.58 149 PRO H N 1
ATOM 2541 C CA . PRO A 1 168 ? 13.695 -12.741 -13.527 1.00 19.12 149 PRO H CA 1
ATOM 2542 C C . PRO A 1 168 ? 14.996 -13.121 -12.811 1.00 18.38 149 PRO H C 1
ATOM 2543 O O . PRO A 1 168 ? 15.758 -12.242 -12.423 1.00 18.50 149 PRO H O 1
ATOM 2554 N N . VAL A 1 169 ? 15.222 -14.420 -12.628 1.00 20.42 150 VAL H N 1
ATOM 2555 C CA . VAL A 1 169 ? 16.546 -14.958 -12.348 1.00 18.21 150 VAL H CA 1
ATOM 2556 C C . VAL A 1 169 ? 16.964 -15.774 -13.561 1.00 20.28 150 VAL H C 1
ATOM 2557 O O . VAL A 1 169 ? 16.131 -16.269 -14.325 1.00 24.85 150 VAL H O 1
ATOM 2570 N N . THR A 1 170 ? 18.272 -15.922 -13.732 1.00 19.22 151 THR H N 1
ATOM 2571 C CA . THR A 1 170 ? 18.826 -16.888 -14.669 1.00 16.24 151 THR H CA 1
ATOM 2572 C C . THR A 1 170 ? 19.634 -17.920 -13.900 1.00 19.12 151 THR H C 1
ATOM 2573 O O . THR A 1 170 ? 20.225 -17.619 -12.861 1.00 19.82 151 THR H O 1
ATOM 2584 N N . VAL A 1 171 ? 19.625 -19.148 -14.404 1.00 15.79 152 VAL H N 1
ATOM 2585 C CA . VAL A 1 171 ? 20.352 -20.255 -13.799 1.00 15.50 152 VAL H CA 1
ATOM 2586 C C . VAL A 1 171 ? 21.123 -20.973 -14.890 1.00 20.26 152 VAL H C 1
ATOM 2587 O O . VAL A 1 171 ? 20.557 -21.314 -15.934 1.00 20.63 152 VAL H O 1
ATOM 2600 N N . SER A 1 172 ? 22.407 -21.204 -14.650 1.00 16.89 153 SER H N 1
ATOM 2601 C CA . SER A 1 172 ? 23.201 -22.101 -15.475 1.00 20.59 153 SER H CA 1
ATOM 2602 C C . SER A 1 172 ? 23.837 -23.142 -14.564 1.00 16.77 153 SER H C 1
ATOM 2603 O O . SER A 1 172 ? 23.817 -23.019 -13.339 1.00 17.63 153 SER H O 1
ATOM 2611 N N . TRP A 1 173 ? 24.394 -24.182 -15.171 1.00 15.69 154 TRP H N 1
ATOM 2612 C CA . TRP A 1 173 ? 25.092 -25.226 -14.437 1.00 16.02 154 TRP H CA 1
ATOM 2613 C C . TRP A 1 173 ? 26.523 -25.314 -14.938 1.00 15.16 154 TRP H C 1
ATOM 2614 O O . TRP A 1 173 ? 26.770 -25.329 -16.150 1.00 17.49 154 TRP H O 1
ATOM 2635 N N . ASN A 1 174 ? 27.465 -25.346 -14.000 1.00 18.62 155 ASN H N 1
ATOM 2636 C CA . ASN A 1 174 ? 28.883 -25.444 -14.319 1.00 17.85 155 ASN H CA 1
ATOM 2637 C C . ASN A 1 174 ? 29.296 -24.392 -15.345 1.00 24.83 155 ASN H C 1
ATOM 2638 O O . ASN A 1 174 ? 30.023 -24.673 -16.305 1.00 20.99 155 ASN H O 1
ATOM 2649 N N . SER A 1 175 ? 28.821 -23.163 -15.132 1.00 19.28 156 SER H N 1
ATOM 2650 C CA . SER A 1 175 ? 29.183 -22.012 -15.957 1.00 22.64 156 SER H CA 1
ATOM 2651 C C . SER A 1 175 ? 28.780 -22.205 -17.415 1.00 30.32 156 SER H C 1
ATOM 2652 O O . SER A 1 175 ? 29.428 -21.680 -18.325 1.00 26.84 156 SER H O 1
ATOM 2660 N N . GLY A 1 176 ? 27.694 -22.939 -17.646 1.00 25.06 157 GLY H N 1
ATOM 2661 C CA . GLY A 1 176 ? 27.217 -23.200 -18.988 1.00 22.94 157 GLY H CA 1
ATOM 2662 C C . GLY A 1 176 ? 27.781 -24.444 -19.631 1.00 25.58 157 GLY H C 1
ATOM 2663 O O . GLY A 1 176 ? 27.363 -24.790 -20.745 1.00 27.92 157 GLY H O 1
ATOM 2667 N N . ALA A 1 177 ? 28.714 -25.131 -18.970 1.00 20.08 158 ALA H N 1
ATOM 2668 C CA . ALA A 1 177 ? 29.259 -26.367 -19.517 1.00 28.49 158 ALA H CA 1
ATOM 2669 C C . ALA A 1 177 ? 28.257 -27.514 -19.484 1.00 26.83 158 ALA H C 1
ATOM 2670 O O . ALA A 1 177 ? 28.382 -28.452 -20.281 1.00 27.35 158 ALA H O 1
ATOM 2677 N N . LEU A 1 178 ? 27.275 -27.468 -18.586 1.00 21.49 159 LEU H N 1
ATOM 2678 C CA . LEU A 1 178 ? 26.305 -28.548 -18.417 1.00 20.00 159 LEU H CA 1
ATOM 2679 C C . LEU A 1 178 ? 24.937 -28.047 -18.871 1.00 20.56 159 LEU H C 1
ATOM 2680 O O . LEU A 1 178 ? 24.352 -27.166 -18.234 1.00 19.97 159 LEU H O 1
ATOM 2696 N N . THR A 1 179 ? 24.427 -28.607 -19.972 1.00 19.14 160 THR H N 1
ATOM 2697 C CA . THR A 1 179 ? 23.115 -28.209 -20.472 1.00 19.77 160 THR H CA 1
ATOM 2698 C C . THR A 1 179 ? 22.205 -29.412 -20.688 1.00 28.38 160 THR H C 1
ATOM 2699 O O . THR A 1 179 ? 20.982 -29.295 -20.580 1.00 19.83 160 THR H O 1
ATOM 2710 N N . SER A 1 180 ? 22.789 -30.564 -21.004 1.00 21.09 161 SER H N 1
ATOM 2711 C CA . SER A 1 180 ? 22.001 -31.761 -21.273 1.00 23.03 161 SER H CA 1
ATOM 2712 C C . SER A 1 180 ? 21.320 -32.248 -19.997 1.00 19.84 161 SER H C 1
ATOM 2713 O O . SER A 1 180 ? 21.958 -32.373 -18.947 1.00 24.83 161 SER H O 1
ATOM 2721 N N . GLY A 1 181 ? 20.018 -32.508 -20.087 1.00 23.67 162 GLY H N 1
ATOM 2722 C CA . GLY A 1 181 ? 19.258 -33.001 -18.953 1.00 23.15 162 GLY H CA 1
ATOM 2723 C C . GLY A 1 181 ? 18.861 -31.958 -17.927 1.00 19.73 162 GLY H C 1
ATOM 2724 O O . GLY A 1 181 ? 18.329 -32.324 -16.870 1.00 20.82 162 GLY H O 1
ATOM 2728 N N . VAL A 1 182 ? 19.105 -30.680 -18.194 1.00 16.59 163 VAL H N 1
ATOM 2729 C CA . VAL A 1 182 ? 18.726 -29.612 -17.274 1.00 13.31 163 VAL H CA 1
ATOM 2730 C C . VAL A 1 182 ? 17.273 -29.230 -17.519 1.00 16.30 163 VAL H C 1
ATOM 2731 O O . VAL A 1 182 ? 16.849 -29.049 -18.671 1.00 16.64 163 VAL H O 1
ATOM 2744 N N . HIS A 1 183 ? 16.509 -29.089 -16.439 1.00 17.35 164 HIS H N 1
ATOM 2745 C CA . HIS A 1 183 ? 15.184 -28.484 -16.485 1.00 15.00 164 HIS H CA 1
ATOM 2746 C C . HIS A 1 183 ? 15.137 -27.349 -15.479 1.00 15.25 164 HIS H C 1
ATOM 2747 O O . HIS A 1 183 ? 15.271 -27.574 -14.270 1.00 16.14 164 HIS H O 1
ATOM 2761 N N . THR A 1 184 ? 14.956 -26.134 -15.970 1.00 18.02 165 THR H N 1
ATOM 2762 C CA . THR A 1 184 ? 14.756 -24.985 -15.103 1.00 13.54 165 THR H CA 1
ATOM 2763 C C . THR A 1 184 ? 13.297 -24.583 -15.212 1.00 14.95 165 THR H C 1
ATOM 2764 O O . THR A 1 184 ? 12.813 -24.258 -16.305 1.00 16.49 165 THR H O 1
ATOM 2775 N N . PHE A 1 185 ? 12.603 -24.636 -14.088 1.00 14.66 166 PHE H N 1
ATOM 2776 C CA . PHE A 1 185 ? 11.162 -24.530 -14.051 1.00 12.39 166 PHE H CA 1
ATOM 2777 C C . PHE A 1 185 ? 10.730 -23.073 -14.061 1.00 18.79 166 PHE H C 1
ATOM 2778 O O . PHE A 1 185 ? 11.476 -22.190 -13.619 1.00 16.36 166 PHE H O 1
ATOM 2795 N N . PRO A 1 186 ? 9.533 -22.799 -14.569 1.00 16.01 167 PRO H N 1
ATOM 2796 C CA . PRO A 1 186 ? 8.970 -21.457 -14.420 1.00 14.30 167 PRO H CA 1
ATOM 2797 C C . PRO A 1 186 ? 8.860 -21.085 -12.952 1.00 16.40 167 PRO H C 1
ATOM 2798 O O . PRO A 1 186 ? 8.570 -21.924 -12.095 1.00 16.21 167 PRO H O 1
ATOM 2809 N N . ALA A 1 187 ? 9.085 -19.809 -12.672 1.00 13.64 168 ALA H N 1
ATOM 2810 C CA . ALA A 1 187 ? 8.939 -19.302 -11.321 1.00 20.23 168 ALA H CA 1
ATOM 2811 C C . ALA A 1 187 ? 7.481 -19.357 -10.889 1.00 18.16 168 ALA H C 1
ATOM 2812 O O . ALA A 1 187 ? 6.559 -19.289 -11.710 1.00 20.95 168 ALA H O 1
ATOM 2819 N N . VAL A 1 188 ? 7.283 -19.521 -9.586 1.00 15.99 169 VAL H N 1
ATOM 2820 C CA A VAL A 1 188 ? 5.968 -19.462 -8.968 0.50 20.30 169 VAL H CA 1
ATOM 2821 C CA B VAL A 1 188 ? 5.958 -19.445 -8.984 0.50 20.83 169 VAL H CA 1
ATOM 2822 C C . VAL A 1 188 ? 5.942 -18.277 -8.012 1.00 15.33 169 VAL H C 1
ATOM 2823 O O . VAL A 1 188 ? 6.945 -17.965 -7.365 1.00 18.69 169 VAL H O 1
ATOM 2848 N N . LEU A 1 189 ? 4.797 -17.621 -7.929 1.00 15.67 170 LEU H N 1
ATOM 2849 C CA . LEU A 1 189 ? 4.603 -16.525 -6.989 1.00 13.65 170 LEU H CA 1
ATOM 2850 C C . LEU A 1 189 ? 4.035 -17.096 -5.696 1.00 20.41 170 LEU H C 1
ATOM 2851 O O . LEU A 1 189 ? 2.967 -17.715 -5.710 1.00 19.15 170 LEU H O 1
ATOM 2867 N N . GLN A 1 190 ? 4.761 -16.909 -4.595 1.00 19.70 171 GLN H N 1
ATOM 2868 C CA . GLN A 1 190 ? 4.376 -17.415 -3.285 1.00 21.34 171 GLN H CA 1
ATOM 2869 C C . GLN A 1 190 ? 3.432 -16.445 -2.576 1.00 23.63 171 GLN H C 1
ATOM 2870 O O . GLN A 1 190 ? 3.301 -15.276 -2.951 1.00 21.63 171 GLN H O 1
ATOM 2884 N N . SER A 1 191 ? 2.776 -16.955 -1.526 1.00 22.32 172 SER H N 1
ATOM 2885 C CA . SER A 1 191 ? 1.855 -16.140 -0.734 1.00 23.89 172 SER H CA 1
ATOM 2886 C C . SER A 1 191 ? 2.541 -14.912 -0.154 1.00 23.60 172 SER H C 1
ATOM 2887 O O . SER A 1 191 ? 1.885 -13.899 0.123 1.00 27.20 172 SER H O 1
ATOM 2895 N N . SER A 1 192 ? 3.856 -14.983 0.038 1.00 21.24 173 SER H N 1
ATOM 2896 C CA . SER A 1 192 ? 4.634 -13.863 0.547 1.00 22.43 173 SER H CA 1
ATOM 2897 C C . SER A 1 192 ? 4.773 -12.729 -0.456 1.00 23.19 173 SER H C 1
ATOM 2898 O O . SER A 1 192 ? 5.204 -11.639 -0.069 1.00 28.67 173 SER H O 1
ATOM 2906 N N . GLY A 1 193 ? 4.456 -12.960 -1.729 1.00 24.69 174 GLY H N 1
ATOM 2907 C CA . GLY A 1 193 ? 4.749 -11.993 -2.764 1.00 21.31 174 GLY H CA 1
ATOM 2908 C C . GLY A 1 193 ? 6.120 -12.144 -3.388 1.00 19.52 174 GLY H C 1
ATOM 2909 O O . GLY A 1 193 ? 6.454 -11.380 -4.306 1.00 21.13 174 GLY H O 1
ATOM 2913 N N . LEU A 1 194 ? 6.918 -13.098 -2.922 1.00 16.49 175 LEU H N 1
ATOM 2914 C CA . LEU A 1 194 ? 8.231 -13.381 -3.480 1.00 18.12 175 LEU H CA 1
ATOM 2915 C C . LEU A 1 194 ? 8.167 -14.601 -4.391 1.00 18.30 175 LEU H C 1
ATOM 2916 O O . LEU A 1 194 ? 7.343 -15.503 -4.209 1.00 17.25 175 LEU H O 1
ATOM 2932 N N . TYR A 1 195 ? 9.071 -14.634 -5.354 1.00 17.25 176 TYR H N 1
ATOM 2933 C CA . TYR A 1 195 ? 9.115 -15.728 -6.310 1.00 16.53 176 TYR H CA 1
ATOM 2934 C C . TYR A 1 195 ? 10.038 -16.840 -5.837 1.00 15.36 176 TYR H C 1
ATOM 2935 O O . TYR A 1 195 ? 10.934 -16.639 -5.020 1.00 15.66 176 TYR H O 1
ATOM 2953 N N . SER A 1 196 ? 9.814 -18.028 -6.393 1.00 13.30 177 SER H N 1
ATOM 2954 C CA . SER A 1 196 ? 10.684 -19.169 -6.173 1.00 13.27 177 SER H CA 1
ATOM 2955 C C . SER A 1 196 ? 10.717 -19.995 -7.449 1.00 12.47 177 SER H C 1
ATOM 2956 O O . SER A 1 196 ? 9.730 -20.065 -8.182 1.00 18.58 177 SER H O 1
ATOM 2964 N N . LEU A 1 197 ? 11.871 -20.600 -7.728 1.00 16.44 178 LEU H N 1
ATOM 2965 C CA . LEU A 1 197 ? 11.932 -21.587 -8.796 1.00 20.10 178 LEU H CA 1
ATOM 2966 C C . LEU A 1 197 ? 13.016 -22.601 -8.482 1.00 16.98 178 LEU H C 1
ATOM 2967 O O . LEU A 1 197 ? 13.901 -22.367 -7.656 1.00 16.82 178 LEU H O 1
ATOM 2983 N N . SER A 1 198 ? 12.929 -23.740 -9.156 1.00 14.57 179 SER H N 1
ATOM 2984 C CA . SER A 1 198 ? 13.905 -24.803 -9.020 1.00 10.18 179 SER H CA 1
ATOM 2985 C C . SER A 1 198 ? 14.527 -25.078 -10.379 1.00 10.31 179 SER H C 1
ATOM 2986 O O . SER A 1 198 ? 13.886 -24.905 -11.422 1.00 13.07 179 SER H O 1
ATOM 2994 N N . SER A 1 199 ? 15.795 -25.470 -10.351 1.00 13.57 180 SER H N 1
ATOM 2995 C CA . SER A 1 199 ? 16.496 -25.959 -11.530 1.00 13.56 180 SER H CA 1
ATOM 2996 C C . SER A 1 199 ? 17.088 -27.313 -11.185 1.00 12.92 180 SER H C 1
ATOM 2997 O O . SER A 1 199 ? 17.759 -27.446 -10.160 1.00 14.77 180 SER H O 1
ATOM 3005 N N . VAL A 1 200 ? 16.842 -28.312 -12.037 1.00 13.41 181 VAL H N 1
ATOM 3006 C CA . VAL A 1 200 ? 17.270 -29.678 -11.781 1.00 10.92 181 VAL H CA 1
ATOM 3007 C C . VAL A 1 200 ? 18.029 -30.219 -12.987 1.00 13.86 181 VAL H C 1
ATOM 3008 O O . VAL A 1 200 ? 17.931 -29.713 -14.105 1.00 15.70 181 VAL H O 1
ATOM 3021 N N . VAL A 1 201 ? 18.804 -31.270 -12.738 1.00 13.61 182 VAL H N 1
ATOM 3022 C CA . VAL A 1 201 ? 19.501 -31.964 -13.804 1.00 13.71 182 VAL H CA 1
ATOM 3023 C C . VAL A 1 201 ? 19.609 -33.428 -13.414 1.00 13.42 182 VAL H C 1
ATOM 3024 O O . VAL A 1 201 ? 19.730 -33.763 -12.233 1.00 13.23 182 VAL H O 1
ATOM 3037 N N . THR A 1 202 ? 19.523 -34.306 -14.405 1.00 16.17 183 THR H N 1
ATOM 3038 C CA . THR A 1 202 ? 19.772 -35.725 -14.190 1.00 12.62 183 THR H CA 1
ATOM 3039 C C . THR A 1 202 ? 21.111 -36.094 -14.806 1.00 13.66 183 THR H C 1
ATOM 3040 O O . THR A 1 202 ? 21.444 -35.658 -15.914 1.00 15.95 183 THR H O 1
ATOM 3051 N N . VAL A 1 203 ? 21.890 -36.870 -14.059 1.00 14.44 184 VAL H N 1
ATOM 3052 C CA . VAL A 1 203 ? 23.243 -37.247 -14.460 1.00 13.87 184 VAL H CA 1
ATOM 3053 C C . VAL A 1 203 ? 23.433 -38.730 -14.185 1.00 14.06 184 VAL H C 1
ATOM 3054 O O . VAL A 1 203 ? 22.700 -39.330 -13.386 1.00 17.34 184 VAL H O 1
ATOM 3067 N N . PRO A 1 204 ? 24.422 -39.348 -14.824 1.00 15.93 185 PRO H N 1
ATOM 3068 C CA . PRO A 1 204 ? 24.765 -40.726 -14.451 1.00 15.23 185 PRO H CA 1
ATOM 3069 C C . PRO A 1 204 ? 25.201 -40.789 -12.997 1.00 15.07 185 PRO H C 1
ATOM 3070 O O . PRO A 1 204 ? 25.952 -39.935 -12.523 1.00 17.57 185 PRO H O 1
ATOM 3081 N N . SER A 1 205 ? 24.738 -41.824 -12.285 1.00 18.58 186 SER H N 1
ATOM 3082 C CA . SER A 1 205 ? 25.199 -42.027 -10.912 1.00 22.00 186 SER H CA 1
ATOM 3083 C C . SER A 1 205 ? 26.716 -42.096 -10.854 1.00 18.57 186 SER H C 1
ATOM 3084 O O . SER A 1 205 ? 27.331 -41.636 -9.884 1.00 18.89 186 SER H O 1
ATOM 3092 N N . SER A 1 206 ? 27.331 -42.678 -11.887 1.00 16.55 187 SER H N 1
ATOM 3093 C CA . SER A 1 206 ? 28.779 -42.819 -11.957 1.00 17.38 187 SER H CA 1
ATOM 3094 C C . SER A 1 206 ? 29.503 -41.477 -11.956 1.00 20.59 187 SER H C 1
ATOM 3095 O O . SER A 1 206 ? 30.703 -41.441 -11.671 1.00 25.26 187 SER H O 1
ATOM 3103 N N . SER A 1 207 ? 28.814 -40.377 -12.258 1.00 18.09 188 SER H N 1
ATOM 3104 C CA A SER A 1 207 ? 29.466 -39.073 -12.294 0.50 21.76 188 SER H CA 1
ATOM 3105 C CA B SER A 1 207 ? 29.447 -39.063 -12.300 0.50 21.93 188 SER H CA 1
ATOM 3106 C C . SER A 1 207 ? 29.483 -38.368 -10.943 1.00 25.83 188 SER H C 1
ATOM 3107 O O . SER A 1 207 ? 30.267 -37.430 -10.764 1.00 20.75 188 SER H O 1
ATOM 3122 N N . LEU A 1 208 ? 28.657 -38.796 -9.987 1.00 20.71 189 LEU H N 1
ATOM 3123 C CA . LEU A 1 208 ? 28.571 -38.078 -8.713 1.00 20.48 189 LEU H CA 1
ATOM 3124 C C . LEU A 1 208 ? 29.870 -38.137 -7.921 1.00 23.58 189 LEU H C 1
ATOM 3125 O O . LEU A 1 208 ? 30.160 -37.214 -7.148 1.00 26.32 189 LEU H O 1
ATOM 3141 N N . GLY A 1 209 ? 30.655 -39.201 -8.083 1.00 31.48 190 GLY H N 1
ATOM 3142 C CA . GLY A 1 209 ? 31.892 -39.314 -7.333 1.00 40.77 190 GLY H CA 1
ATOM 3143 C C . GLY A 1 209 ? 33.007 -38.433 -7.851 1.00 51.37 190 GLY H C 1
ATOM 3144 O O . GLY A 1 209 ? 33.897 -38.049 -7.085 1.00 43.29 190 GLY H O 1
ATOM 3148 N N . THR A 1 210 ? 32.969 -38.080 -9.139 1.00 36.40 191 THR H N 1
ATOM 3149 C CA . THR A 1 210 ? 34.088 -37.430 -9.803 1.00 34.74 191 THR H CA 1
ATOM 3150 C C . THR A 1 210 ? 33.777 -36.047 -10.361 1.00 39.28 191 THR H C 1
ATOM 3151 O O . THR A 1 210 ? 34.707 -35.253 -10.539 1.00 41.74 191 THR H O 1
ATOM 3162 N N . GLN A 1 211 ? 32.517 -35.736 -10.640 1.00 21.16 192 GLN H N 1
ATOM 3163 C CA . GLN A 1 211 ? 32.131 -34.481 -11.269 1.00 19.90 192 GLN H CA 1
ATOM 3164 C C . GLN A 1 211 ? 31.505 -33.547 -10.247 1.00 19.64 192 GLN H C 1
ATOM 3165 O O . GLN A 1 211 ? 30.628 -33.952 -9.478 1.00 26.53 192 GLN H O 1
ATOM 3179 N N . THR A 1 212 ? 31.923 -32.287 -10.285 1.00 23.00 193 THR H N 1
ATOM 3180 C CA . THR A 1 212 ? 31.345 -31.254 -9.437 1.00 18.92 193 THR H CA 1
ATOM 3181 C C . THR A 1 212 ? 30.175 -30.589 -10.149 1.00 16.10 193 THR H C 1
ATOM 3182 O O . THR A 1 212 ? 30.214 -30.364 -11.363 1.00 18.84 193 THR H O 1
ATOM 3193 N N . TYR A 1 213 ? 29.131 -30.275 -9.386 1.00 15.06 194 TYR H N 1
ATOM 3194 C CA . TYR A 1 213 ? 27.928 -29.649 -9.914 1.00 15.55 194 TYR H CA 1
ATOM 3195 C C . TYR A 1 213 ? 27.678 -28.360 -9.149 1.00 18.04 194 TYR H C 1
ATOM 3196 O O . TYR A 1 213 ? 27.506 -28.374 -7.922 1.00 17.31 194 TYR H O 1
ATOM 3214 N N . ILE A 1 214 ? 27.695 -27.250 -9.877 1.00 16.11 195 ILE H N 1
ATOM 3215 C CA . ILE A 1 214 ? 27.508 -25.921 -9.316 1.00 14.06 195 ILE H CA 1
ATOM 3216 C C . ILE A 1 214 ? 26.444 -25.220 -10.144 1.00 15.27 195 ILE H C 1
ATOM 3217 O O . ILE A 1 214 ? 26.565 -25.128 -11.371 1.00 18.08 195 ILE H O 1
ATOM 3233 N N . CYS A 1 215 ? 25.411 -24.724 -9.486 1.00 13.55 196 CYS H N 1
ATOM 3234 C CA . CYS A 1 215 ? 24.406 -23.923 -10.163 1.00 15.25 196 CYS H CA 1
ATOM 3235 C C . CYS A 1 215 ? 24.764 -22.453 -9.985 1.00 19.13 196 CYS H C 1
ATOM 3236 O O . CYS A 1 215 ? 25.108 -22.016 -8.883 1.00 18.63 196 CYS H O 1
ATOM 3244 N N . ASN A 1 216 ? 24.726 -21.709 -11.083 1.00 15.32 197 ASN H N 1
ATOM 3245 C CA . ASN A 1 216 ? 25.121 -20.307 -11.117 1.00 12.95 197 ASN H CA 1
ATOM 3246 C C . ASN A 1 216 ? 23.849 -19.489 -11.275 1.00 18.92 197 ASN H C 1
ATOM 3247 O O . ASN A 1 216 ? 23.182 -19.566 -12.314 1.00 18.80 197 ASN H O 1
ATOM 3258 N N . VAL A 1 217 ? 23.521 -18.702 -10.258 1.00 15.59 198 VAL H N 1
ATOM 3259 C CA . VAL A 1 217 ? 22.261 -17.968 -10.193 1.00 14.16 198 VAL H CA 1
ATOM 3260 C C . VAL A 1 217 ? 22.561 -16.482 -10.303 1.00 14.14 198 VAL H C 1
ATOM 3261 O O . VAL A 1 217 ? 23.403 -15.957 -9.564 1.00 18.54 198 VAL H O 1
ATOM 3274 N N . ASN A 1 218 ? 21.869 -15.799 -11.214 1.00 15.42 199 ASN H N 1
ATOM 3275 C CA . ASN A 1 218 ? 22.028 -14.362 -11.383 1.00 19.87 199 ASN H CA 1
ATOM 3276 C C . ASN A 1 218 ? 20.670 -13.691 -11.245 1.00 20.04 199 ASN H C 1
ATOM 3277 O O . ASN A 1 218 ? 19.710 -14.085 -11.914 1.00 22.44 199 ASN H O 1
ATOM 3288 N N . HIS A 1 219 ? 20.589 -12.694 -10.366 1.00 15.94 200 HIS H N 1
ATOM 3289 C CA . HIS A 1 219 ? 19.385 -11.885 -10.188 1.00 17.92 200 HIS H CA 1
ATOM 3290 C C . HIS A 1 219 ? 19.793 -10.432 -10.409 1.00 22.42 200 HIS H C 1
ATOM 3291 O O . HIS A 1 219 ? 20.174 -9.725 -9.473 1.00 23.87 200 HIS H O 1
ATOM 3305 N N . LYS A 1 220 ? 19.699 -9.990 -11.661 1.00 23.62 201 LYS H N 1
ATOM 3306 C CA . LYS A 1 220 ? 20.134 -8.641 -12.011 1.00 23.78 201 LYS H CA 1
ATOM 3307 C C . LYS A 1 220 ? 19.415 -7.553 -11.221 1.00 31.75 201 LYS H C 1
ATOM 3308 O O . LYS A 1 220 ? 20.080 -6.582 -10.819 1.00 31.54 201 LYS H O 1
ATOM 3327 N N . PRO A 1 221 ? 18.104 -7.628 -10.973 1.00 21.78 202 PRO H N 1
ATOM 3328 C CA . PRO A 1 221 ? 17.430 -6.497 -10.310 1.00 21.41 202 PRO H CA 1
ATOM 3329 C C . PRO A 1 221 ? 18.030 -6.125 -8.964 1.00 26.47 202 PRO H C 1
ATOM 3330 O O . PRO A 1 221 ? 18.032 -4.942 -8.608 1.00 26.21 202 PRO H O 1
ATOM 3341 N N . SER A 1 222 ? 18.545 -7.093 -8.211 1.00 23.81 203 SER H N 1
ATOM 3342 C CA . SER A 1 222 ? 19.211 -6.839 -6.941 1.00 24.51 203 SER H CA 1
ATOM 3343 C C . SER A 1 222 ? 20.730 -6.892 -7.055 1.00 25.90 203 SER H C 1
ATOM 3344 O O . SER A 1 222 ? 21.422 -6.759 -6.042 1.00 27.53 203 SER H O 1
ATOM 3352 N N . ASN A 1 223 ? 21.258 -7.074 -8.263 1.00 25.64 204 ASN H N 1
ATOM 3353 C CA . ASN A 1 223 ? 22.692 -7.227 -8.492 1.00 27.13 204 ASN H CA 1
ATOM 3354 C C . ASN A 1 223 ? 23.274 -8.321 -7.598 1.00 32.94 204 ASN H C 1
ATOM 3355 O O . ASN A 1 223 ? 24.309 -8.146 -6.951 1.00 36.08 204 ASN H O 1
ATOM 3366 N N . THR A 1 224 ? 22.598 -9.467 -7.569 1.00 28.55 205 THR H N 1
ATOM 3367 C CA . THR A 1 224 ? 23.014 -10.602 -6.755 1.00 22.46 205 THR H CA 1
ATOM 3368 C C . THR A 1 224 ? 23.391 -11.777 -7.648 1.00 22.29 205 THR H C 1
ATOM 3369 O O . THR A 1 224 ? 22.629 -12.154 -8.543 1.00 23.70 205 THR H O 1
ATOM 3380 N N . LYS A 1 225 ? 24.567 -12.340 -7.404 1.00 18.51 206 LYS H N 1
ATOM 3381 C CA . LYS A 1 225 ? 25.007 -13.578 -8.030 1.00 18.51 206 LYS H CA 1
ATOM 3382 C C . LYS A 1 225 ? 25.388 -14.570 -6.945 1.00 17.01 206 LYS H C 1
ATOM 3383 O O . LYS A 1 225 ? 26.031 -14.207 -5.961 1.00 18.80 206 LYS H O 1
ATOM 3402 N N . VAL A 1 226 ? 25.004 -15.826 -7.144 1.00 17.50 207 VAL H N 1
ATOM 3403 C CA . VAL A 1 226 ? 25.313 -16.908 -6.221 1.00 16.24 207 VAL H CA 1
ATOM 3404 C C . VAL A 1 226 ? 25.792 -18.106 -7.021 1.00 15.37 207 VAL H C 1
ATOM 3405 O O . VAL A 1 226 ? 25.223 -18.430 -8.072 1.00 20.21 207 VAL H O 1
ATOM 3418 N N . ASP A 1 227 ? 26.833 -18.770 -6.520 1.00 18.70 208 ASP H N 1
ATOM 3419 C CA . ASP A 1 227 ? 27.257 -20.078 -7.015 1.00 18.03 208 ASP H CA 1
ATOM 3420 C C . ASP A 1 227 ? 27.063 -21.088 -5.893 1.00 19.40 208 ASP H C 1
ATOM 3421 O O . ASP A 1 227 ? 27.690 -20.965 -4.834 1.00 19.91 208 ASP H O 1
ATOM 3430 N N . LYS A 1 228 ? 26.213 -22.088 -6.125 1.00 18.81 209 LYS H N 1
ATOM 3431 C CA . LYS A 1 228 ? 25.913 -23.103 -5.122 1.00 16.46 209 LYS H CA 1
ATOM 3432 C C . LYS A 1 228 ? 26.431 -24.457 -5.589 1.00 15.71 209 LYS H C 1
ATOM 3433 O O . LYS A 1 228 ? 25.957 -25.000 -6.595 1.00 17.06 209 LYS H O 1
ATOM 3452 N N . ARG A 1 229 ? 27.394 -24.999 -4.844 1.00 16.57 210 ARG H N 1
ATOM 3453 C CA . ARG A 1 229 ? 27.859 -26.359 -5.066 1.00 17.12 210 ARG H CA 1
ATOM 3454 C C . ARG A 1 229 ? 26.892 -27.332 -4.405 1.00 20.70 210 ARG H C 1
ATOM 3455 O O . ARG A 1 229 ? 26.520 -27.152 -3.239 1.00 20.85 210 ARG H O 1
ATOM 3476 N N . VAL A 1 230 ? 26.489 -28.359 -5.148 1.00 17.34 211 VAL H N 1
ATOM 3477 C CA . VAL A 1 230 ? 25.493 -29.330 -4.704 1.00 17.62 211 VAL H CA 1
ATOM 3478 C C . VAL A 1 230 ? 26.185 -30.676 -4.520 1.00 24.12 211 VAL H C 1
ATOM 3479 O O . VAL A 1 230 ? 26.665 -31.273 -5.495 1.00 19.14 211 VAL H O 1
ATOM 3492 N N . GLU A 1 231 ? 26.210 -31.165 -3.268 1.00 20.03 212 GLU H N 1
ATOM 3493 C CA . GLU A 1 231 ? 26.851 -32.427 -2.900 1.00 21.66 212 GLU H CA 1
ATOM 3494 C C . GLU A 1 231 ? 25.818 -33.488 -2.523 1.00 22.94 212 GLU H C 1
ATOM 3495 O O . GLU A 1 231 ? 24.733 -33.157 -2.038 1.00 22.74 212 GLU H O 1
ATOM 3507 N N . PRO A 1 232 ? 26.145 -34.775 -2.676 1.00 23.54 213 PRO H N 1
ATOM 3508 C CA . PRO A 1 232 ? 25.219 -35.829 -2.238 1.00 24.33 213 PRO H CA 1
ATOM 3509 C C . PRO A 1 232 ? 24.947 -35.799 -0.738 1.00 25.39 213 PRO H C 1
ATOM 3510 O O . PRO A 1 232 ? 25.775 -35.358 0.066 1.00 26.29 213 PRO H O 1
ATOM 3521 N N . LYS A 1 233 ? 23.769 -36.302 -0.373 1.00 25.49 214 LYS H N 1
ATOM 3522 C CA . LYS A 1 233 ? 23.304 -36.363 1.005 1.00 36.27 214 LYS H CA 1
ATOM 3523 C C . LYS A 1 233 ? 22.662 -37.721 1.258 1.00 35.22 214 LYS H C 1
ATOM 3524 O O . LYS A 1 233 ? 22.006 -38.278 0.376 1.00 36.11 214 LYS H O 1
ATOM 3543 N N . SER A 1 234 ? 22.842 -38.249 2.465 1.00 30.21 215 SER H N 1
ATOM 3544 C CA . SER A 1 234 ? 22.249 -39.534 2.820 1.00 47.27 215 SER H CA 1
ATOM 3545 C C . SER A 1 234 ? 20.768 -39.340 3.133 1.00 37.56 215 SER H C 1
ATOM 3546 O O . SER A 1 234 ? 20.416 -38.550 4.015 1.00 38.00 215 SER H O 1
ATOM 3554 N N . CYS A 1 235 ? 19.904 -40.042 2.400 1.00 30.38 216 CYS H N 1
ATOM 3555 C CA . CYS A 1 235 ? 18.457 -39.950 2.601 1.00 29.69 216 CYS H CA 1
ATOM 3556 C C . CYS A 1 235 ? 17.770 -41.247 2.185 1.00 30.38 216 CYS H C 1
ATOM 3557 O O . CYS A 1 235 ? 17.229 -41.968 3.027 1.00 40.16 216 CYS H O 1
ATOM 3564 N N . ASP B 2 1 ? -25.527 -14.688 -16.589 1.00 38.29 1 ASP L N 1
ATOM 3565 C CA . ASP B 2 1 ? -24.097 -14.737 -17.014 1.00 26.72 1 ASP L CA 1
ATOM 3566 C C . ASP B 2 1 ? -23.942 -15.831 -18.078 1.00 42.00 1 ASP L C 1
ATOM 3567 O O . ASP B 2 1 ? -24.549 -16.900 -17.975 1.00 33.99 1 ASP L O 1
ATOM 3578 N N . ILE B 2 2 ? -23.159 -15.563 -19.117 1.00 44.64 2 ILE L N 1
ATOM 3579 C CA . ILE B 2 2 ? -22.862 -16.559 -20.143 1.00 30.05 2 ILE L CA 1
ATOM 3580 C C . ILE B 2 2 ? -21.518 -17.178 -19.811 1.00 30.20 2 ILE L C 1
ATOM 3581 O O . ILE B 2 2 ? -20.524 -16.464 -19.624 1.00 34.86 2 ILE L O 1
ATOM 3597 N N . GLN B 2 3 ? -21.486 -18.505 -19.744 1.00 29.21 3 GLN L N 1
ATOM 3598 C CA . GLN B 2 3 ? -20.280 -19.265 -19.443 1.00 23.39 3 GLN L CA 1
ATOM 3599 C C . GLN B 2 3 ? -19.846 -19.993 -20.706 1.00 24.75 3 GLN L C 1
ATOM 3600 O O . GLN B 2 3 ? -20.636 -20.741 -21.287 1.00 24.63 3 GLN L O 1
ATOM 3614 N N . MET B 2 4 ? -18.596 -19.776 -21.123 1.00 22.76 4 MET L N 1
ATOM 3615 C CA . MET B 2 4 ? -18.011 -20.462 -22.272 1.00 21.01 4 MET L CA 1
ATOM 3616 C C . MET B 2 4 ? -17.073 -21.553 -21.769 1.00 26.11 4 MET L C 1
ATOM 3617 O O . MET B 2 4 ? -16.124 -21.264 -21.033 1.00 27.79 4 MET L O 1
ATOM 3631 N N . THR B 2 5 ? -17.317 -22.794 -22.185 1.00 22.03 5 THR L N 1
ATOM 3632 C CA . THR B 2 5 ? -16.505 -23.934 -21.774 1.00 21.58 5 THR L CA 1
ATOM 3633 C C . THR B 2 5 ? -15.773 -24.470 -22.994 1.00 21.60 5 THR L C 1
ATOM 3634 O O . THR B 2 5 ? -16.401 -24.936 -23.948 1.00 26.11 5 THR L O 1
ATOM 3645 N N . GLN B 2 6 ? -14.452 -24.403 -22.956 1.00 22.34 6 GLN L N 1
ATOM 3646 C CA . GLN B 2 6 ? -13.612 -24.793 -24.076 1.00 26.49 6 GLN L CA 1
ATOM 3647 C C . GLN B 2 6 ? -12.933 -26.121 -23.766 1.00 24.10 6 GLN L C 1
ATOM 3648 O O . GLN B 2 6 ? -12.462 -26.339 -22.648 1.00 28.76 6 GLN L O 1
ATOM 3662 N N . SER B 2 7 ? -12.883 -27.012 -24.752 1.00 26.77 7 SER L N 1
ATOM 3663 C CA . SER B 2 7 ? -12.239 -28.302 -24.556 1.00 31.14 7 SER L CA 1
ATOM 3664 C C . SER B 2 7 ? -11.541 -28.747 -25.833 1.00 28.07 7 SER L C 1
ATOM 3665 O O . SER B 2 7 ? -11.970 -28.391 -26.938 1.00 25.83 7 SER L O 1
ATOM 3673 N N . PRO B 2 8 ? -10.447 -29.517 -25.714 1.00 29.06 8 PRO L N 1
ATOM 3674 C CA . PRO B 2 8 ? -9.756 -29.889 -24.475 1.00 27.43 8 PRO L CA 1
ATOM 3675 C C . PRO B 2 8 ? -8.826 -28.779 -23.993 1.00 24.43 8 PRO L C 1
ATOM 3676 O O . PRO B 2 8 ? -8.555 -27.850 -24.756 1.00 29.11 8 PRO L O 1
ATOM 3687 N N . SER B 2 9 ? -8.331 -28.880 -22.758 1.00 24.13 9 SER L N 1
ATOM 3688 C CA . SER B 2 9 ? -7.348 -27.910 -22.284 1.00 26.19 9 SER L CA 1
ATOM 3689 C C . SER B 2 9 ? -6.021 -28.085 -23.007 1.00 29.62 9 SER L C 1
ATOM 3690 O O . SER B 2 9 ? -5.345 -27.101 -23.331 1.00 25.10 9 SER L O 1
ATOM 3698 N N . PHE B 2 10 ? -5.631 -29.328 -23.257 1.00 25.09 10 PHE L N 1
ATOM 3699 C CA . PHE B 2 10 ? -4.425 -29.646 -24.003 1.00 22.62 10 PHE L CA 1
ATOM 3700 C C . PHE B 2 10 ? -4.795 -30.623 -25.103 1.00 20.92 10 PHE L C 1
ATOM 3701 O O . PHE B 2 10 ? -5.406 -31.664 -24.839 1.00 27.75 10 PHE L O 1
ATOM 3718 N N . LEU B 2 11 ? -4.436 -30.268 -26.330 1.00 25.29 11 LEU L N 1
ATOM 3719 C CA . LEU B 2 11 ? -4.718 -31.059 -27.519 1.00 21.70 11 LEU L CA 1
ATOM 3720 C C . LEU B 2 11 ? -3.390 -31.473 -28.132 1.00 19.10 11 LEU L C 1
ATOM 3721 O O . LEU B 2 11 ? -2.477 -30.647 -28.251 1.00 22.83 11 LEU L O 1
ATOM 3737 N N . TYR B 2 12 ? -3.257 -32.753 -28.468 1.00 19.81 12 TYR L N 1
ATOM 3738 C CA . TYR B 2 12 ? -1.996 -33.298 -28.950 1.00 19.08 12 TYR L CA 1
ATOM 3739 C C . TYR B 2 12 ? -2.139 -33.701 -30.409 1.00 24.48 12 TYR L C 1
ATOM 3740 O O . TYR B 2 12 ? -3.047 -34.459 -30.763 1.00 21.37 12 TYR L O 1
ATOM 3758 N N . GLY B 2 13 ? -1.240 -33.199 -31.246 1.00 18.54 13 GLY L N 1
ATOM 3759 C CA . GLY B 2 13 ? -1.308 -33.493 -32.665 1.00 17.95 13 GLY L CA 1
ATOM 3760 C C . GLY B 2 13 ? 0.062 -33.526 -33.299 1.00 19.51 13 GLY L C 1
ATOM 3761 O O . GLY B 2 13 ? 1.049 -33.039 -32.735 1.00 19.22 13 GLY L O 1
ATOM 3765 N N . SER B 2 14 ? 0.105 -34.113 -34.497 1.00 23.75 14 SER L N 1
ATOM 3766 C CA . SER B 2 14 ? 1.296 -34.172 -35.331 1.00 21.52 14 SER L CA 1
ATOM 3767 C C . SER B 2 14 ? 1.079 -33.327 -36.579 1.00 19.58 14 SER L C 1
ATOM 3768 O O . SER B 2 14 ? -0.058 -33.114 -37.005 1.00 20.27 14 SER L O 1
ATOM 3776 N N . VAL B 2 15 ? 2.181 -32.827 -37.146 1.00 20.34 15 VAL L N 1
ATOM 3777 C CA . VAL B 2 15 ? 2.104 -32.049 -38.378 1.00 22.25 15 VAL L CA 1
ATOM 3778 C C . VAL B 2 15 ? 1.355 -32.855 -39.425 1.00 22.21 15 VAL L C 1
ATOM 3779 O O . VAL B 2 15 ? 1.623 -34.046 -39.614 1.00 22.83 15 VAL L O 1
ATOM 3792 N N . GLY B 2 16 ? 0.418 -32.205 -40.111 1.00 22.93 16 GLY L N 1
ATOM 3793 C CA . GLY B 2 16 ? -0.415 -32.850 -41.105 1.00 24.44 16 GLY L CA 1
ATOM 3794 C C . GLY B 2 16 ? -1.735 -33.379 -40.577 1.00 23.64 16 GLY L C 1
ATOM 3795 O O . GLY B 2 16 ? -2.623 -33.697 -41.378 1.00 25.18 16 GLY L O 1
ATOM 3799 N N . ASP B 2 17 ? -1.879 -33.490 -39.258 1.00 21.92 17 ASP L N 1
ATOM 3800 C CA . ASP B 2 17 ? -3.106 -33.978 -38.645 1.00 21.64 17 ASP L CA 1
ATOM 3801 C C . ASP B 2 17 ? -4.250 -32.985 -38.800 1.00 23.63 17 ASP L C 1
ATOM 3802 O O . ASP B 2 17 ? -4.048 -31.770 -38.887 1.00 22.07 17 ASP L O 1
ATOM 3811 N N . ARG B 2 18 ? -5.466 -33.521 -38.799 1.00 23.23 18 ARG L N 1
ATOM 3812 C CA . ARG B 2 18 ? -6.677 -32.735 -38.592 1.00 22.39 18 ARG L CA 1
ATOM 3813 C C . ARG B 2 18 ? -7.030 -32.771 -37.109 1.00 25.81 18 ARG L C 1
ATOM 3814 O O . ARG B 2 18 ? -7.139 -33.852 -36.523 1.00 27.00 18 ARG L O 1
ATOM 3835 N N . VAL B 2 19 ? -7.179 -31.596 -36.494 1.00 21.82 19 VAL L N 1
ATOM 3836 C CA . VAL B 2 19 ? -7.507 -31.500 -35.076 1.00 21.62 19 VAL L CA 1
ATOM 3837 C C . VAL B 2 19 ? -8.742 -30.625 -34.900 1.00 23.22 19 VAL L C 1
ATOM 3838 O O . VAL B 2 19 ? -9.030 -29.742 -35.715 1.00 21.75 19 VAL L O 1
ATOM 3851 N N . THR B 2 20 ? -9.473 -30.879 -33.817 1.00 23.66 20 THR L N 1
ATOM 3852 C CA . THR B 2 20 ? -10.743 -30.220 -33.549 1.00 20.21 20 THR L CA 1
ATOM 3853 C C . THR B 2 20 ? -10.726 -29.643 -32.143 1.00 22.69 20 THR L C 1
ATOM 3854 O O . THR B 2 20 ? -10.357 -30.334 -31.188 1.00 23.85 20 THR L O 1
ATOM 3865 N N . ILE B 2 21 ? -11.121 -28.378 -32.028 1.00 16.92 21 ILE L N 1
ATOM 3866 C CA . ILE B 2 21 ? -11.265 -27.683 -30.755 1.00 18.25 21 ILE L CA 1
ATOM 3867 C C . ILE B 2 21 ? -12.731 -27.305 -30.605 1.00 24.55 21 ILE L C 1
ATOM 3868 O O . ILE B 2 21 ? -13.346 -26.814 -31.555 1.00 21.72 21 ILE L O 1
ATOM 3884 N N . THR B 2 22 ? -13.292 -27.522 -29.416 1.00 21.84 22 THR L N 1
ATOM 3885 C CA . THR B 2 22 ? -14.707 -27.264 -29.181 1.00 18.50 22 THR L CA 1
ATOM 3886 C C . THR B 2 22 ? -14.903 -26.197 -28.112 1.00 19.43 22 THR L C 1
ATOM 3887 O O . THR B 2 22 ? -14.089 -26.044 -27.196 1.00 26.26 22 THR L O 1
ATOM 3898 N N . CYS B 2 23 ? -16.002 -25.458 -28.248 1.00 19.85 23 CYS L N 1
ATOM 3899 C CA . CYS B 2 23 ? -16.402 -24.427 -27.297 1.00 20.21 23 CYS L CA 1
ATOM 3900 C C . CYS B 2 23 ? -17.911 -24.544 -27.136 1.00 24.66 23 CYS L C 1
ATOM 3901 O O . CYS B 2 23 ? -18.629 -24.644 -28.137 1.00 23.52 23 CYS L O 1
ATOM 3908 N N . ARG B 2 24 ? -18.392 -24.585 -25.892 1.00 20.96 24 ARG L N 1
ATOM 3909 C CA . ARG B 2 24 ? -19.819 -24.688 -25.617 1.00 23.50 24 ARG L CA 1
ATOM 3910 C C . ARG B 2 24 ? -20.268 -23.495 -24.786 1.00 23.05 24 ARG L C 1
ATOM 3911 O O . ARG B 2 24 ? -19.664 -23.190 -23.754 1.00 26.07 24 ARG L O 1
ATOM 3932 N N . ALA B 2 25 ? -21.322 -22.826 -25.246 1.00 22.93 25 ALA L N 1
ATOM 3933 C CA . ALA B 2 25 ? -21.931 -21.718 -24.523 1.00 22.84 25 ALA L CA 1
ATOM 3934 C C . ALA B 2 25 ? -23.068 -22.229 -23.650 1.00 23.15 25 ALA L C 1
ATOM 3935 O O . ALA B 2 25 ? -23.835 -23.107 -24.058 1.00 25.89 25 ALA L O 1
ATOM 3942 N N . SER B 2 26 ? -23.176 -21.661 -22.446 1.00 27.21 26 SER L N 1
ATOM 3943 C CA . SER B 2 26 ? -24.194 -22.071 -21.486 1.00 29.92 26 SER L CA 1
ATOM 3944 C C . SER B 2 26 ? -25.602 -21.686 -21.911 1.00 29.75 26 SER L C 1
ATOM 3945 O O . SER B 2 26 ? -26.561 -22.181 -21.313 1.00 35.85 26 SER L O 1
ATOM 3953 N N . GLN B 2 27 ? -25.750 -20.808 -22.899 1.00 24.17 27 GLN L N 1
ATOM 3954 C CA . GLN B 2 27 ? -27.053 -20.490 -23.460 1.00 30.59 27 GLN L CA 1
ATOM 3955 C C . GLN B 2 27 ? -26.871 -20.197 -24.941 1.00 30.63 27 GLN L C 1
ATOM 3956 O O . GLN B 2 27 ? -25.753 -20.011 -25.428 1.00 28.27 27 GLN L O 1
ATOM 3970 N N . ASN B 2 28 ? -27.989 -20.158 -25.655 1.00 27.21 28 ASN L N 1
ATOM 3971 C CA . ASN B 2 28 ? -27.960 -19.944 -27.097 1.00 27.19 28 ASN L CA 1
ATOM 3972 C C . ASN B 2 28 ? -27.432 -18.548 -27.411 1.00 34.85 28 ASN L C 1
ATOM 3973 O O . ASN B 2 28 ? -28.015 -17.545 -26.986 1.00 31.11 28 ASN L O 1
ATOM 3984 N N . ILE B 2 29 ? -26.327 -18.486 -28.157 1.00 28.06 29 ILE L N 1
ATOM 3985 C CA . ILE B 2 29 ? -25.730 -17.232 -28.597 1.00 21.98 29 ILE L CA 1
ATOM 3986 C C . ILE B 2 29 ? -25.671 -17.154 -30.125 1.00 23.08 29 ILE L C 1
ATOM 3987 O O . ILE B 2 29 ? -24.919 -16.358 -30.674 1.00 24.52 29 ILE L O 1
ATOM 4003 N N . LYS B 2 30 ? -26.453 -17.992 -30.810 1.00 29.82 30 LYS L N 1
ATOM 4004 C CA . LYS B 2 30 ? -26.534 -17.993 -32.266 1.00 29.72 30 LYS L CA 1
ATOM 4005 C C . LYS B 2 30 ? -25.138 -18.101 -32.871 1.00 27.51 30 LYS L C 1
ATOM 4006 O O . LYS B 2 30 ? -24.429 -19.074 -32.594 1.00 26.92 30 LYS L O 1
ATOM 4025 N N . ASP B 2 31 ? -24.721 -17.135 -33.696 1.00 28.40 31 ASP L N 1
ATOM 4026 C CA . ASP B 2 31 ? -23.390 -17.173 -34.291 1.00 23.87 31 ASP L CA 1
ATOM 4027 C C . ASP B 2 31 ? -22.495 -16.037 -33.796 1.00 21.42 31 ASP L C 1
ATOM 4028 O O . ASP B 2 31 ? -21.528 -15.678 -34.470 1.00 21.87 31 ASP L O 1
ATOM 4037 N N . TYR B 2 32 ? -22.778 -15.490 -32.612 1.00 20.32 32 TYR L N 1
ATOM 4038 C CA . TYR B 2 32 ? -21.970 -14.412 -32.038 1.00 22.00 32 TYR L CA 1
ATOM 4039 C C . TYR B 2 32 ? -20.790 -15.022 -31.286 1.00 20.84 32 TYR L C 1
ATOM 4040 O O . TYR B 2 32 ? -20.761 -15.096 -30.054 1.00 22.75 32 TYR L O 1
ATOM 4058 N N . LEU B 2 33 ? -19.782 -15.440 -32.051 1.00 23.22 33 LEU L N 1
ATOM 4059 C CA . LEU B 2 33 ? -18.634 -16.123 -31.476 1.00 20.95 33 LEU L CA 1
ATOM 4060 C C . LEU B 2 33 ? -17.410 -15.931 -32.359 1.00 20.80 33 LEU L C 1
ATOM 4061 O O . LEU B 2 33 ? -17.490 -16.074 -33.585 1.00 21.85 33 LEU L O 1
ATOM 4077 N N . ASN B 2 34 ? -16.271 -15.654 -31.719 1.00 16.51 34 ASN L N 1
ATOM 4078 C CA . ASN B 2 34 ? -15.005 -15.458 -32.408 1.00 15.63 34 ASN L CA 1
ATOM 4079 C C . ASN B 2 34 ? -13.968 -16.454 -31.895 1.00 13.36 34 ASN L C 1
ATOM 4080 O O . ASN B 2 34 ? -14.079 -16.983 -30.786 1.00 15.94 34 ASN L O 1
ATOM 4091 N N . TRP B 2 35 ? -12.957 -16.709 -32.723 1.00 15.39 35 TRP L N 1
ATOM 4092 C CA . TRP B 2 35 ? -11.818 -17.534 -32.345 1.00 15.16 35 TRP L CA 1
ATOM 4093 C C . TRP B 2 35 ? -10.536 -16.737 -32.527 1.00 18.06 35 TRP L C 1
ATOM 4094 O O . TRP B 2 35 ? -10.365 -16.041 -33.538 1.00 17.98 35 TRP L O 1
ATOM 4115 N N . TYR B 2 36 ? -9.630 -16.862 -31.554 1.00 16.53 36 TYR L N 1
ATOM 4116 C CA . TYR B 2 36 ? -8.329 -16.209 -31.572 1.00 14.30 36 TYR L CA 1
ATOM 4117 C C . TYR B 2 36 ? -7.214 -17.232 -31.406 1.00 14.51 36 TYR L C 1
ATOM 4118 O O . TYR B 2 36 ? -7.399 -18.292 -30.799 1.00 18.54 36 TYR L O 1
ATOM 4136 N N . GLN B 2 37 ? -6.045 -16.884 -31.936 1.00 18.17 37 GLN L N 1
ATOM 4137 C CA . GLN B 2 37 ? -4.847 -17.707 -31.843 1.00 17.00 37 GLN L CA 1
ATOM 4138 C C . GLN B 2 37 ? -3.744 -16.906 -31.174 1.00 16.82 37 GLN L C 1
ATOM 4139 O O . GLN B 2 37 ? -3.445 -15.785 -31.593 1.00 18.44 37 GLN L O 1
ATOM 4153 N N . GLN B 2 38 ? -3.117 -17.494 -30.166 1.00 15.81 38 GLN L N 1
ATOM 4154 C CA . GLN B 2 38 ? -1.977 -16.874 -29.496 1.00 15.01 38 GLN L CA 1
ATOM 4155 C C . GLN B 2 38 ? -0.779 -17.795 -29.661 1.00 16.72 38 GLN L C 1
ATOM 4156 O O . GLN B 2 38 ? -0.672 -18.826 -28.984 1.00 19.65 38 GLN L O 1
ATOM 4170 N N . ARG B 2 39 ? 0.131 -17.407 -30.547 1.00 16.87 39 ARG L N 1
ATOM 4171 C CA . ARG B 2 39 ? 1.336 -18.174 -30.773 1.00 24.52 39 ARG L CA 1
ATOM 4172 C C . ARG B 2 39 ? 2.376 -17.828 -29.713 1.00 30.51 39 ARG L C 1
ATOM 4173 O O . ARG B 2 39 ? 2.341 -16.744 -29.122 1.00 28.01 39 ARG L O 1
ATOM 4194 N N . PRO B 2 40 ? 3.302 -18.745 -29.439 1.00 26.21 40 PRO L N 1
ATOM 4195 C CA . PRO B 2 40 ? 4.272 -18.525 -28.358 1.00 29.15 40 PRO L CA 1
ATOM 4196 C C . PRO B 2 40 ? 4.999 -17.193 -28.479 1.00 33.83 40 PRO L C 1
ATOM 4197 O O . PRO B 2 40 ? 5.568 -16.863 -29.522 1.00 38.30 40 PRO L O 1
ATOM 4208 N N . GLY B 2 41 ? 4.972 -16.424 -27.393 1.00 39.38 41 GLY L N 1
ATOM 4209 C CA . GLY B 2 41 ? 5.678 -15.161 -27.339 1.00 46.22 41 GLY L CA 1
ATOM 4210 C C . GLY B 2 41 ? 5.104 -14.060 -28.198 1.00 50.38 41 GLY L C 1
ATOM 4211 O O . GLY B 2 41 ? 5.778 -13.048 -28.408 1.00 42.40 41 GLY L O 1
ATOM 4215 N N . ARG B 2 42 ? 3.881 -14.212 -28.696 1.00 42.70 42 ARG L N 1
ATOM 4216 C CA . ARG B 2 42 ? 3.278 -13.220 -29.571 1.00 45.43 42 ARG L CA 1
ATOM 4217 C C . ARG B 2 42 ? 1.906 -12.829 -29.046 1.00 41.69 42 ARG L C 1
ATOM 4218 O O . ARG B 2 42 ? 1.295 -13.531 -28.235 1.00 39.06 42 ARG L O 1
ATOM 4239 N N . ALA B 2 43 ? 1.433 -11.681 -29.512 1.00 42.28 43 ALA L N 1
ATOM 4240 C CA . ALA B 2 43 ? 0.110 -11.232 -29.143 1.00 37.80 43 ALA L CA 1
ATOM 4241 C C . ALA B 2 43 ? -0.940 -12.072 -29.864 1.00 24.51 43 ALA L C 1
ATOM 4242 O O . ALA B 2 43 ? -0.668 -12.653 -30.920 1.00 27.06 43 ALA L O 1
ATOM 4249 N N . PRO B 2 44 ? -2.151 -12.151 -29.315 1.00 22.05 44 PRO L N 1
ATOM 4250 C CA . PRO B 2 44 ? -3.213 -12.902 -29.988 1.00 20.17 44 PRO L CA 1
ATOM 4251 C C . PRO B 2 44 ? -3.543 -12.313 -31.354 1.00 17.74 44 PRO L C 1
ATOM 4252 O O . PRO B 2 44 ? -3.284 -11.143 -31.635 1.00 21.58 44 PRO L O 1
ATOM 4263 N N . ARG B 2 45 ? -4.128 -13.149 -32.211 1.00 17.57 45 ARG L N 1
ATOM 4264 C CA . ARG B 2 45 ? -4.641 -12.685 -33.493 1.00 21.73 45 ARG L CA 1
ATOM 4265 C C . ARG B 2 45 ? -5.994 -13.324 -33.759 1.00 16.77 45 ARG L C 1
ATOM 4266 O O . ARG B 2 45 ? -6.258 -14.462 -33.356 1.00 17.35 45 ARG L O 1
ATOM 4287 N N . LEU B 2 46 ? -6.843 -12.569 -34.449 1.00 17.14 46 LEU L N 1
ATOM 4288 C CA . LEU B 2 46 ? -8.163 -13.043 -34.831 1.00 14.83 46 LEU L CA 1
ATOM 4289 C C . LEU B 2 46 ? -8.062 -14.058 -35.964 1.00 14.13 46 LEU L C 1
ATOM 4290 O O . LEU B 2 46 ? -7.393 -13.813 -36.975 1.00 20.85 46 LEU L O 1
ATOM 4306 N N . LEU B 2 47 ? -8.718 -15.204 -35.784 1.00 17.60 47 LEU L N 1
ATOM 4307 C CA . LEU B 2 47 ? -8.843 -16.240 -36.807 1.00 17.91 47 LEU L CA 1
ATOM 4308 C C . LEU B 2 47 ? -10.202 -16.235 -37.489 1.00 20.22 47 LEU L C 1
ATOM 4309 O O . LEU B 2 47 ? -10.284 -16.231 -38.723 1.00 20.31 47 LEU L O 1
ATOM 4325 N N . ILE B 2 48 ? -11.262 -16.286 -36.693 1.00 19.08 48 ILE L N 1
ATOM 4326 C CA . ILE B 2 48 ? -12.623 -16.501 -37.163 1.00 20.79 48 ILE L CA 1
ATOM 4327 C C . ILE B 2 48 ? -13.530 -15.515 -36.440 1.00 19.04 48 ILE L C 1
ATOM 4328 O O . ILE B 2 48 ? -13.416 -15.333 -35.224 1.00 18.74 48 ILE L O 1
ATOM 4344 N N . TYR B 2 49 ? -14.450 -14.889 -37.170 1.00 18.19 49 TYR L N 1
ATOM 4345 C CA . TYR B 2 49 ? -15.478 -14.085 -36.523 1.00 17.26 49 TYR L CA 1
ATOM 4346 C C . TYR B 2 49 ? -16.854 -14.543 -36.984 1.00 17.97 49 TYR L C 1
ATOM 4347 O O . TYR B 2 49 ? -17.014 -15.123 -38.060 1.00 22.85 49 TYR L O 1
ATOM 4365 N N . ALA B 2 50 ? -17.847 -14.285 -36.135 1.00 19.20 50 ALA L N 1
ATOM 4366 C CA . ALA B 2 50 ? -19.224 -14.712 -36.375 1.00 21.93 50 ALA L CA 1
ATOM 4367 C C . ALA B 2 50 ? -19.275 -16.190 -36.760 1.00 23.95 50 ALA L C 1
ATOM 4368 O O . ALA B 2 50 ? -19.909 -16.589 -37.740 1.00 24.61 50 ALA L O 1
ATOM 4375 N N . ALA B 2 51 ? -18.557 -16.996 -35.978 1.00 19.41 51 ALA L N 1
ATOM 4376 C CA . ALA B 2 51 ? -18.635 -18.452 -35.974 1.00 19.59 51 ALA L CA 1
ATOM 4377 C C . ALA B 2 51 ? -17.892 -19.120 -37.130 1.00 18.96 51 ALA L C 1
ATOM 4378 O O . ALA B 2 51 ? -17.236 -20.144 -36.917 1.00 21.33 51 ALA L O 1
ATOM 4385 N N . SER B 2 52 ? -17.972 -18.569 -38.347 1.00 19.47 52 SER L N 1
ATOM 4386 C CA . SER B 2 52 ? -17.454 -19.277 -39.515 1.00 21.29 52 SER L CA 1
ATOM 4387 C C . SER B 2 52 ? -16.683 -18.421 -40.509 1.00 24.28 52 SER L C 1
ATOM 4388 O O . SER B 2 52 ? -16.199 -18.967 -41.506 1.00 26.21 52 SER L O 1
ATOM 4396 N N . ASN B 2 53 ? -16.546 -17.117 -40.288 1.00 21.46 53 ASN L N 1
ATOM 4397 C CA . ASN B 2 53 ? -15.926 -16.230 -41.265 1.00 21.51 53 ASN L CA 1
ATOM 4398 C C . ASN B 2 53 ? -14.431 -16.118 -40.997 1.00 26.47 53 ASN L C 1
ATOM 4399 O O . ASN B 2 53 ? -14.024 -15.701 -39.909 1.00 21.51 53 ASN L O 1
ATOM 4410 N N 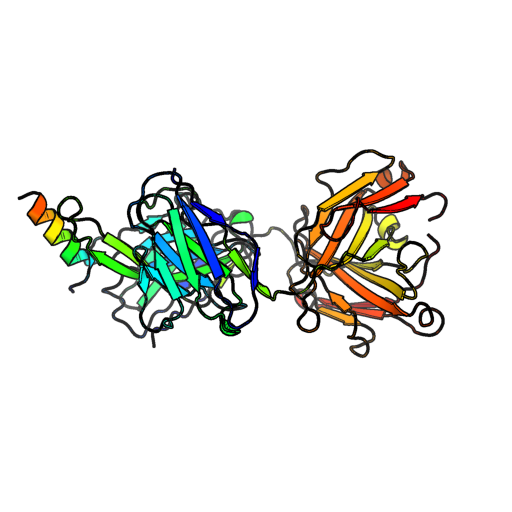. LEU B 2 54 ? -13.616 -16.466 -41.994 1.00 24.82 54 LEU L N 1
ATOM 4411 C CA . LEU B 2 54 ? -12.168 -16.354 -41.859 1.00 20.72 54 LEU L CA 1
ATOM 4412 C C . LEU B 2 54 ? -11.729 -14.904 -41.979 1.00 28.67 54 LEU L C 1
ATOM 4413 O O . LEU B 2 54 ? -12.144 -14.193 -42.899 1.00 30.85 54 LEU L O 1
ATOM 4429 N N . GLN B 2 55 ? -10.877 -14.471 -41.057 1.00 23.84 55 GLN L N 1
ATOM 4430 C CA . GLN B 2 55 ? -10.244 -13.170 -41.184 1.00 26.38 55 GLN L CA 1
ATOM 4431 C C . GLN B 2 55 ? -9.280 -13.177 -42.365 1.00 27.96 55 GLN L C 1
ATOM 4432 O O . GLN B 2 55 ? -8.733 -14.216 -42.749 1.00 21.65 55 GLN L O 1
ATOM 4446 N N . SER B 2 56 ? -9.090 -12.004 -42.962 1.00 33.09 56 SER L N 1
ATOM 4447 C CA . SER B 2 56 ? -8.177 -11.890 -44.090 1.00 34.96 56 SER L CA 1
ATOM 4448 C C . SER B 2 56 ? -6.777 -12.335 -43.682 1.00 29.75 56 SER L C 1
ATOM 4449 O O . SER B 2 56 ? -6.313 -12.047 -42.576 1.00 43.37 56 SER L O 1
ATOM 4457 N N . GLY B 2 57 ? -6.111 -13.056 -44.581 1.00 31.26 57 GLY L N 1
ATOM 4458 C CA . GLY B 2 57 ? -4.782 -13.563 -44.325 1.00 38.42 57 GLY L CA 1
ATOM 4459 C C . GLY B 2 57 ? -4.721 -14.868 -43.560 1.00 43.13 57 GLY L C 1
ATOM 4460 O O . GLY B 2 57 ? -3.627 -15.424 -43.410 1.00 46.55 57 GLY L O 1
ATOM 4464 N N . VAL B 2 58 ? -5.845 -15.383 -43.078 1.00 24.58 58 VAL L N 1
ATOM 4465 C CA . VAL B 2 58 ? -5.840 -16.652 -42.341 1.00 23.03 58 VAL L CA 1
ATOM 4466 C C . VAL B 2 58 ? -5.805 -17.806 -43.340 1.00 26.65 58 VAL L C 1
ATOM 4467 O O . VAL B 2 58 ? -6.602 -17.814 -44.290 1.00 24.82 58 VAL L O 1
ATOM 4480 N N . PRO B 2 59 ? -4.927 -18.796 -43.156 1.00 27.56 59 PRO L N 1
ATOM 4481 C CA . PRO B 2 59 ? -4.835 -19.902 -44.119 1.00 32.10 59 PRO L CA 1
ATOM 4482 C C . PRO B 2 59 ? -6.111 -20.731 -44.200 1.00 35.65 59 PRO L C 1
ATOM 4483 O O . PRO B 2 59 ? -6.896 -20.818 -43.253 1.00 27.15 59 PRO L O 1
ATOM 4494 N N . SER B 2 60 ? -6.263 -21.411 -45.341 1.00 28.47 60 SER L N 1
ATOM 4495 C CA . SER B 2 60 ? -7.479 -22.157 -45.648 1.00 28.52 60 SER L CA 1
ATOM 4496 C C . SER B 2 60 ? -7.702 -23.349 -44.728 1.00 27.92 60 SER L C 1
ATOM 4497 O O . SER B 2 60 ? -8.834 -23.833 -44.630 1.00 24.00 60 SER L O 1
ATOM 4505 N N . ARG B 2 61 ? -6.656 -23.861 -44.083 1.00 19.91 61 ARG L N 1
ATOM 4506 C CA . ARG B 2 61 ? -6.822 -25.036 -43.237 1.00 22.82 61 ARG L CA 1
ATOM 4507 C C . ARG B 2 61 ? -7.641 -24.754 -41.987 1.00 18.98 61 ARG L C 1
ATOM 4508 O O . ARG B 2 61 ? -8.020 -25.704 -41.291 1.00 20.10 61 ARG L O 1
ATOM 4529 N N . PHE B 2 62 ? -7.919 -23.491 -41.682 1.00 19.34 62 PHE L N 1
ATOM 4530 C CA . PHE B 2 62 ? -8.733 -23.133 -40.531 1.00 21.86 62 PHE L CA 1
ATOM 4531 C C . PHE B 2 62 ? -10.189 -22.996 -40.952 1.00 21.28 62 PHE L C 1
ATOM 4532 O O . PHE B 2 62 ? -10.496 -22.383 -41.975 1.00 24.70 62 PHE L O 1
ATOM 4549 N N . SER B 2 63 ? -11.088 -23.558 -40.153 1.00 24.59 63 SER L N 1
ATOM 4550 C CA . SER B 2 63 ? -12.505 -23.331 -40.380 1.00 21.62 63 SER L CA 1
ATOM 4551 C C . SER B 2 63 ? -13.234 -23.361 -39.048 1.00 21.60 63 SER L C 1
ATOM 4552 O O . SER B 2 63 ? -12.782 -23.988 -38.088 1.00 21.49 63 SER L O 1
ATOM 4560 N N . GLY B 2 64 ? -14.363 -22.671 -39.006 1.00 22.72 64 GLY L N 1
ATOM 4561 C CA . GLY B 2 64 ? -15.210 -22.670 -37.832 1.00 21.80 64 GLY L CA 1
ATOM 4562 C C . GLY B 2 64 ? -16.643 -22.971 -38.213 1.00 22.54 64 GLY L C 1
ATOM 4563 O O . GLY B 2 64 ? -17.106 -22.627 -39.299 1.00 20.92 64 GLY L O 1
ATOM 4567 N N . SER B 2 65 ? -17.346 -23.628 -37.297 1.00 22.36 65 SER L N 1
ATOM 4568 C CA . SER B 2 65 ? -18.755 -23.907 -37.514 1.00 28.17 65 SER L CA 1
ATOM 4569 C C . SER B 2 65 ? -19.473 -23.940 -36.175 1.00 25.96 65 SER L C 1
ATOM 4570 O O . SER B 2 65 ? -18.857 -24.011 -35.105 1.00 23.31 65 SER L O 1
ATOM 4578 N N . GLY B 2 66 ? -20.794 -23.898 -36.252 1.00 24.21 66 GLY L N 1
ATOM 4579 C CA . GLY B 2 66 ? -21.627 -23.961 -35.065 1.00 27.13 66 GLY L CA 1
ATOM 4580 C C . GLY B 2 66 ? -22.622 -22.823 -35.062 1.00 23.46 66 GLY L C 1
ATOM 4581 O O . GLY B 2 66 ? -22.364 -21.736 -35.584 1.00 24.71 66 GLY L O 1
ATOM 4585 N N . TYR B 2 67 ? -23.781 -23.081 -34.468 1.00 26.32 67 TYR L N 1
ATOM 4586 C CA . TYR B 2 67 ? -24.820 -22.074 -34.310 1.00 27.15 67 TYR L CA 1
ATOM 4587 C C . TYR B 2 67 ? -25.666 -22.490 -33.122 1.00 30.14 67 TYR L C 1
ATOM 4588 O O . TYR B 2 67 ? -26.216 -23.596 -33.112 1.00 35.33 67 TYR L O 1
ATOM 4606 N N . GLY B 2 68 ? -25.761 -21.615 -32.128 1.00 26.74 68 GLY L N 1
ATOM 4607 C CA . GLY B 2 68 ? -26.486 -21.923 -30.914 1.00 29.03 68 GLY L CA 1
ATOM 4608 C C . GLY B 2 68 ? -25.566 -22.016 -29.713 1.00 31.92 68 GLY L C 1
ATOM 4609 O O . GLY B 2 68 ? -25.197 -20.991 -29.132 1.00 31.08 68 GLY L O 1
ATOM 4613 N N . THR B 2 69 ? -25.180 -23.238 -29.340 1.00 30.29 69 THR L N 1
ATOM 4614 C CA . THR B 2 69 ? -24.355 -23.465 -28.159 1.00 30.81 69 THR L CA 1
ATOM 4615 C C . THR B 2 69 ? -23.064 -24.226 -28.432 1.00 24.66 69 THR L C 1
ATOM 4616 O O . THR B 2 69 ? -22.114 -24.064 -27.670 1.00 30.66 69 THR L O 1
ATOM 4627 N N . ASP B 2 70 ? -22.994 -25.041 -29.483 1.00 28.42 70 ASP L N 1
ATOM 4628 C CA . ASP B 2 70 ? -21.832 -25.887 -29.744 1.00 27.31 70 ASP L CA 1
ATOM 4629 C C . ASP B 2 70 ? -21.067 -25.352 -30.950 1.00 26.38 70 ASP L C 1
ATOM 4630 O O . ASP B 2 70 ? -21.620 -25.263 -32.052 1.00 27.59 70 ASP L O 1
ATOM 4639 N N . PHE B 2 71 ? -19.793 -25.017 -30.747 1.00 23.59 71 PHE L N 1
ATOM 4640 C CA . PHE B 2 71 ? -18.963 -24.452 -31.802 1.00 19.52 71 PHE L CA 1
ATOM 4641 C C . PHE B 2 71 ? -17.666 -25.240 -31.909 1.00 30.67 71 PHE L C 1
ATOM 4642 O O . PHE B 2 71 ? -17.168 -25.777 -30.918 1.00 25.25 71 PHE L O 1
ATOM 4659 N N . THR B 2 72 ? -17.122 -25.308 -33.125 1.00 23.46 72 THR L N 1
ATOM 4660 C CA . THR B 2 72 ? -15.900 -26.058 -33.380 1.00 17.18 72 THR L CA 1
ATOM 4661 C C . THR B 2 72 ? -14.949 -25.241 -34.239 1.00 21.14 72 THR L C 1
ATOM 4662 O O . THR B 2 72 ? -15.364 -24.600 -35.207 1.00 23.79 72 THR L O 1
ATOM 4673 N N . LEU B 2 73 ? -13.673 -25.279 -33.873 1.00 15.97 73 LEU L N 1
ATOM 4674 C CA . LEU B 2 73 ? -12.582 -24.812 -34.708 1.00 19.16 73 LEU L CA 1
ATOM 4675 C C . LEU B 2 73 ? -11.822 -26.037 -35.193 1.00 16.28 73 LEU L C 1
ATOM 4676 O O . LEU B 2 73 ? -11.414 -26.873 -34.379 1.00 19.87 73 LEU L O 1
ATOM 4692 N N . ILE B 2 74 ? -11.645 -26.147 -36.507 1.00 20.92 74 ILE L N 1
ATOM 4693 C CA . ILE B 2 74 ? -10.956 -27.279 -37.117 1.00 18.37 74 ILE L CA 1
ATOM 4694 C C . ILE B 2 74 ? -9.726 -26.765 -37.843 1.00 17.81 74 ILE L C 1
ATOM 4695 O O . ILE B 2 74 ? -9.805 -25.782 -38.590 1.00 19.96 74 ILE L O 1
ATOM 4711 N N . ILE B 2 75 ? -8.593 -27.419 -37.610 1.00 18.24 75 ILE L N 1
ATOM 4712 C CA . ILE B 2 75 ? -7.376 -27.204 -38.385 1.00 18.10 75 ILE L CA 1
ATOM 4713 C C . ILE B 2 75 ? -7.142 -28.482 -39.181 1.00 21.65 75 ILE L C 1
ATOM 4714 O O . ILE B 2 75 ? -6.887 -29.545 -38.603 1.00 24.03 75 ILE L O 1
ATOM 4730 N N . SER B 2 76 ? -7.229 -28.392 -40.508 1.00 23.01 76 SER L N 1
ATOM 4731 C CA . SER B 2 76 ? -7.292 -29.603 -41.321 1.00 24.86 76 SER L CA 1
ATOM 4732 C C . SER B 2 76 ? -5.924 -30.209 -41.622 1.00 26.97 76 SER L C 1
ATOM 4733 O O . SER B 2 76 ? -5.857 -31.398 -41.956 1.00 35.72 76 SER L O 1
ATOM 4741 N N . SER B 2 77 ? -4.833 -29.437 -41.510 1.00 20.63 77 SER L N 1
ATOM 4742 C CA . SER B 2 77 ? -3.493 -29.928 -41.880 1.00 21.51 77 SER L CA 1
ATOM 4743 C C . SER B 2 77 ? -2.481 -29.171 -41.013 1.00 18.72 77 SER L C 1
ATOM 4744 O O . SER B 2 77 ? -1.866 -28.189 -41.431 1.00 20.27 77 SER L O 1
ATOM 4752 N N . LEU B 2 78 ? -2.308 -29.663 -39.787 1.00 16.55 78 LEU L N 1
ATOM 4753 C CA . LEU B 2 78 ? -1.564 -28.951 -38.759 1.00 17.51 78 LEU L CA 1
ATOM 4754 C C . LEU B 2 78 ? -0.151 -28.608 -39.221 1.00 18.18 78 LEU L C 1
ATOM 4755 O O . LEU B 2 78 ? 0.593 -29.477 -39.679 1.00 19.05 78 LEU L O 1
ATOM 4771 N N . GLN B 2 79 ? 0.218 -27.334 -39.086 1.00 18.82 79 GLN L N 1
ATOM 4772 C CA . GLN B 2 79 ? 1.546 -26.834 -39.405 1.00 22.42 79 GLN L CA 1
ATOM 4773 C C . GLN B 2 79 ? 2.308 -26.477 -38.132 1.00 19.85 79 GLN L C 1
ATOM 4774 O O . GLN B 2 79 ? 1.701 -26.235 -37.083 1.00 20.48 79 GLN L O 1
ATOM 4788 N N . PRO B 2 80 ? 3.647 -26.438 -38.183 1.00 19.42 80 PRO L N 1
ATOM 4789 C CA . PRO B 2 80 ? 4.405 -26.094 -36.962 1.00 18.35 80 PRO L CA 1
ATOM 4790 C C . PRO B 2 80 ? 4.018 -24.749 -36.375 1.00 24.94 80 PRO L C 1
ATOM 4791 O O . PRO B 2 80 ? 4.005 -24.587 -35.146 1.00 26.15 80 PRO L O 1
ATOM 4802 N N . GLU B 2 81 ? 3.701 -23.767 -37.216 1.00 20.43 81 GLU L N 1
ATOM 4803 C CA . GLU B 2 81 ? 3.297 -22.471 -36.691 1.00 23.99 81 GLU L CA 1
ATOM 4804 C C . GLU B 2 81 ? 1.933 -22.510 -36.008 1.00 35.05 81 GLU L C 1
ATOM 4805 O O . GLU B 2 81 ? 1.571 -21.528 -35.349 1.00 24.55 81 GLU L O 1
ATOM 4817 N N . ASP B 2 82 ? 1.184 -23.615 -36.124 1.00 21.32 82 ASP L N 1
ATOM 4818 C CA . ASP B 2 82 ? -0.127 -23.753 -35.494 1.00 19.33 82 ASP L CA 1
ATOM 4819 C C . ASP B 2 82 ? -0.058 -24.266 -34.059 1.00 23.86 82 ASP L C 1
ATOM 4820 O O . ASP B 2 82 ? -1.085 -24.265 -33.372 1.00 24.10 82 ASP L O 1
ATOM 4829 N N . PHE B 2 83 ? 1.102 -24.727 -33.596 1.00 21.94 83 PHE L N 1
ATOM 4830 C CA . PHE B 2 83 ? 1.258 -25.134 -32.203 1.00 24.35 83 PHE L CA 1
ATOM 4831 C C . PHE B 2 83 ? 1.208 -23.867 -31.359 1.00 22.20 83 PHE L C 1
ATOM 4832 O O . PHE B 2 83 ? 2.163 -23.086 -31.317 1.00 23.04 83 PHE L O 1
ATOM 4849 N N . ALA B 2 84 ? 0.063 -23.640 -30.729 1.00 22.30 84 ALA L N 1
ATOM 4850 C CA . ALA B 2 84 ? -0.277 -22.355 -30.129 1.00 23.99 84 ALA L CA 1
ATOM 4851 C C . ALA B 2 84 ? -1.477 -22.575 -29.221 1.00 21.04 84 ALA L C 1
ATOM 4852 O O . ALA B 2 84 ? -2.005 -23.686 -29.117 1.00 21.36 84 ALA L O 1
ATOM 4859 N N . THR B 2 85 ? -1.921 -21.501 -28.580 1.00 19.78 85 THR L N 1
ATOM 4860 C CA . THR B 2 85 ? -3.112 -21.530 -27.745 1.00 14.83 85 THR L CA 1
ATOM 4861 C C . THR B 2 85 ? -4.264 -20.850 -28.469 1.00 18.74 85 THR L C 1
ATOM 4862 O O . THR B 2 85 ? -4.084 -19.791 -29.077 1.00 19.29 85 THR L O 1
ATOM 4873 N N . TYR B 2 86 ? -5.441 -21.472 -28.408 1.00 15.45 86 TYR L N 1
ATOM 4874 C CA . TYR B 2 86 ? -6.637 -20.990 -29.094 1.00 18.73 86 TYR L CA 1
ATOM 4875 C C . TYR B 2 86 ? -7.722 -20.654 -28.081 1.00 20.12 86 TYR L C 1
ATOM 4876 O O . TYR B 2 86 ? -7.967 -21.420 -27.146 1.00 23.15 86 TYR L O 1
ATOM 4894 N N . PHE B 2 87 ? -8.378 -19.511 -28.283 1.00 17.12 87 PHE L N 1
ATOM 4895 C CA . PHE B 2 87 ? -9.438 -19.035 -27.404 1.00 15.92 87 PHE L CA 1
ATOM 4896 C C . PHE B 2 87 ? -10.701 -18.771 -28.210 1.00 15.24 87 PHE L C 1
ATOM 4897 O O . PHE B 2 87 ? -10.647 -18.095 -29.239 1.00 19.16 87 PHE L O 1
ATOM 4914 N N . CYS B 2 88 ? -11.836 -19.262 -27.719 1.00 15.27 88 CYS L N 1
ATOM 4915 C CA . CYS B 2 88 ? -13.126 -18.790 -28.203 1.00 17.05 88 CYS L CA 1
ATOM 4916 C C . CYS B 2 88 ? -13.557 -17.560 -27.404 1.00 14.85 88 CYS L C 1
ATOM 4917 O O . CYS B 2 88 ? -13.058 -17.294 -26.306 1.00 18.14 88 CYS L O 1
ATOM 4924 N N . GLN B 2 89 ? -14.483 -16.797 -27.979 1.00 18.40 89 GLN L N 1
ATOM 4925 C CA . GLN B 2 89 ? -14.942 -15.554 -27.364 1.00 15.78 89 GLN L CA 1
ATOM 4926 C C . GLN B 2 89 ? -16.370 -15.288 -27.804 1.00 16.47 89 GLN L C 1
ATOM 4927 O O . GLN B 2 89 ? -16.628 -15.126 -29.002 1.00 17.53 89 GLN L O 1
ATOM 4941 N N . GLU B 2 90 ? -17.291 -15.237 -26.848 1.00 17.22 90 GLU L N 1
ATOM 4942 C CA . GLU B 2 90 ? -18.661 -14.864 -27.161 1.00 18.16 90 GLU L CA 1
ATOM 4943 C C . GLU B 2 90 ? -18.747 -13.362 -27.368 1.00 19.71 90 GLU L C 1
ATOM 4944 O O . GLU B 2 90 ? -18.168 -12.580 -26.607 1.00 18.58 90 GLU L O 1
ATOM 4956 N N . SER B 2 91 ? -19.475 -12.964 -28.417 1.00 19.13 91 SER L N 1
ATOM 4957 C CA . SER B 2 91 ? -19.732 -11.564 -28.732 1.00 20.29 91 SER L CA 1
ATOM 4958 C C . SER B 2 91 ? -21.214 -11.230 -28.615 1.00 23.30 91 SER L C 1
ATOM 4959 O O . SER B 2 91 ? -21.668 -10.211 -29.143 1.00 26.83 91 SER L O 1
ATOM 4967 N N . TYR B 2 92 ? -21.974 -12.071 -27.916 1.00 21.88 92 TYR L N 1
ATOM 4968 C CA . TYR B 2 92 ? -23.405 -11.855 -27.749 1.00 23.16 92 TYR L CA 1
ATOM 4969 C C . TYR B 2 92 ? -23.690 -10.773 -26.710 1.00 33.09 92 TYR L C 1
ATOM 4970 O O . TYR B 2 92 ? -24.639 -9.996 -26.866 1.00 35.26 92 TYR L O 1
ATOM 4988 N N . SER B 2 93 ? -22.877 -10.697 -25.656 1.00 25.88 93 SER L N 1
ATOM 4989 C CA . SER B 2 93 ? -23.121 -9.765 -24.559 1.00 28.10 93 SER L CA 1
ATOM 4990 C C . SER B 2 93 ? -21.806 -9.312 -23.942 1.00 32.48 93 SER L C 1
ATOM 4991 O O . SER B 2 93 ? -20.842 -10.079 -23.850 1.00 28.46 93 SER L O 1
ATOM 4999 N N . SER B 2 94 ? -21.793 -8.059 -23.494 1.00 28.65 94 SER L N 1
ATOM 5000 C CA . SER B 2 94 ? -20.617 -7.455 -22.886 1.00 30.93 94 SER L CA 1
ATOM 5001 C C . SER B 2 94 ? -20.588 -7.594 -21.367 1.00 30.86 94 SER L C 1
ATOM 5002 O O . SER B 2 94 ? -19.603 -7.184 -20.745 1.00 32.45 94 SER L O 1
ATOM 5010 N N . THR B 2 95 ? -21.624 -8.167 -20.756 1.00 28.61 95 THR L N 1
ATOM 5011 C CA . THR B 2 95 ? -21.721 -8.181 -19.298 1.00 34.36 95 THR L CA 1
ATOM 5012 C C . THR B 2 95 ? -21.208 -9.448 -18.606 1.00 33.29 95 THR L C 1
ATOM 5013 O O . THR B 2 95 ? -21.002 -9.410 -17.387 1.00 27.12 95 THR L O 1
ATOM 5024 N N . PRO B 2 96 A -20.998 -10.577 -19.292 1.00 30.03 95 PRO L N 1
ATOM 5025 C CA . PRO B 2 96 A -20.542 -11.773 -18.570 1.00 23.81 95 PRO L CA 1
ATOM 5026 C C . PRO B 2 96 A -19.228 -11.548 -17.834 1.00 28.58 95 PRO L C 1
ATOM 5027 O O . PRO B 2 96 A -18.388 -10.740 -18.233 1.00 28.82 95 PRO L O 1
ATOM 5038 N N . THR B 2 97 B -19.051 -12.298 -16.746 1.00 23.88 95 THR L N 1
ATOM 5039 C CA . THR B 2 97 B -17.818 -12.196 -15.973 1.00 23.73 95 THR L CA 1
ATOM 5040 C C . THR B 2 97 B -16.601 -12.604 -16.801 1.00 24.88 95 THR L C 1
ATOM 5041 O O . THR B 2 97 B -15.527 -12.008 -16.669 1.00 28.83 95 THR L O 1
ATOM 5052 N N . HIS B 2 98 ? -16.748 -13.613 -17.663 1.00 21.93 96 HIS L N 1
ATOM 5053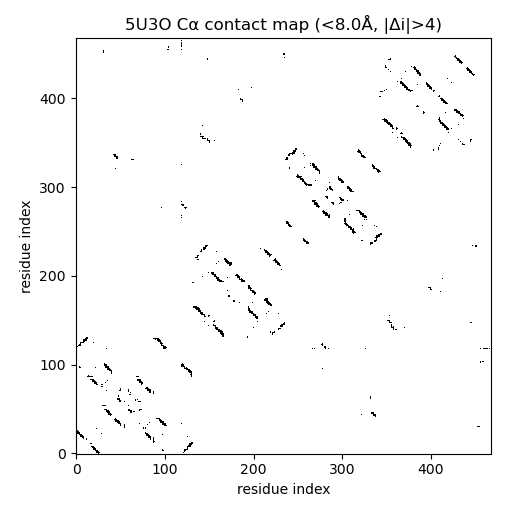 C CA . HIS B 2 98 ? -15.659 -14.091 -18.518 1.00 22.84 96 HIS L CA 1
ATOM 5054 C C . HIS B 2 98 ? -16.217 -14.311 -19.920 1.00 25.21 96 HIS L C 1
ATOM 5055 O O . HIS B 2 98 ? -17.007 -15.238 -20.129 1.00 23.79 96 HIS L O 1
ATOM 5069 N N . ILE B 2 99 ? -15.802 -13.485 -20.891 1.00 20.61 97 ILE L N 1
ATOM 5070 C CA . ILE B 2 99 ? -16.324 -13.633 -22.256 1.00 18.63 97 ILE L CA 1
ATOM 5071 C C . ILE B 2 99 ? -15.470 -14.551 -23.128 1.00 17.63 97 ILE L C 1
ATOM 5072 O O . ILE B 2 99 ? -15.927 -14.965 -24.208 1.00 17.32 97 ILE L O 1
ATOM 5088 N N . PHE B 2 100 ? -14.263 -14.898 -22.695 1.00 17.26 98 PHE L N 1
ATOM 5089 C CA . PHE B 2 100 ? -13.415 -15.857 -23.394 1.00 16.48 98 PHE L CA 1
ATOM 5090 C C . PHE B 2 100 ? -13.470 -17.230 -22.732 1.00 18.76 98 PHE L C 1
ATOM 5091 O O . PHE B 2 100 ? -13.573 -17.343 -21.509 1.00 20.66 98 PHE L O 1
ATOM 5108 N N . GLY B 2 101 ? -13.334 -18.270 -23.551 1.00 17.88 99 GLY L N 1
ATOM 5109 C CA . GLY B 2 101 ? -12.971 -19.573 -23.034 1.00 21.91 99 GLY L CA 1
ATOM 5110 C C . GLY B 2 101 ? -11.594 -19.560 -22.399 1.00 18.65 99 GLY L C 1
ATOM 5111 O O . GLY B 2 101 ? -10.792 -18.644 -22.601 1.00 19.19 99 GLY L O 1
ATOM 5115 N N . LEU B 2 102 ? -11.319 -20.599 -21.607 1.00 18.24 100 LEU L N 1
ATOM 5116 C CA . LEU B 2 102 ? -10.060 -20.670 -20.870 1.00 17.47 100 LEU L CA 1
ATOM 5117 C C . LEU B 2 102 ? -8.875 -21.051 -21.746 1.00 20.35 100 LEU L C 1
ATOM 5118 O O . LEU B 2 102 ? -7.731 -20.940 -21.289 1.00 27.12 100 LEU L O 1
ATOM 5134 N N . GLY B 2 103 ? -9.115 -21.495 -22.962 1.00 20.35 101 GLY L N 1
ATOM 5135 C CA . GLY B 2 103 ? -8.038 -21.7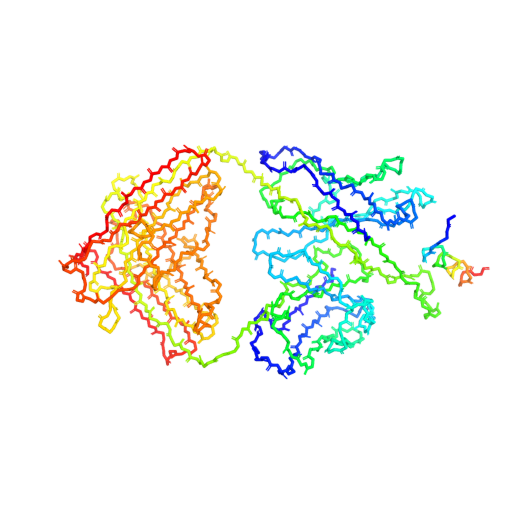28 -23.900 1.00 24.04 101 GLY L CA 1
ATOM 5136 C C . GLY B 2 103 ? -7.761 -23.207 -24.106 1.00 25.09 101 GLY L C 1
ATOM 5137 O O . GLY B 2 103 ? -7.970 -24.044 -23.216 1.00 22.86 101 GLY L O 1
ATOM 5141 N N . THR B 2 104 ? -7.288 -23.530 -25.306 1.00 18.34 102 THR L N 1
ATOM 5142 C CA . THR B 2 104 ? -6.808 -24.857 -25.674 1.00 19.94 102 THR L CA 1
ATOM 5143 C C . THR B 2 104 ? -5.379 -24.710 -26.172 1.00 23.33 102 THR L C 1
ATOM 5144 O O . THR B 2 104 ? -5.125 -23.950 -27.113 1.00 23.53 102 THR L O 1
ATOM 5155 N N . LYS B 2 105 ? -4.451 -25.431 -25.549 1.00 21.88 103 LYS L N 1
ATOM 5156 C CA . LYS B 2 105 ? -3.053 -25.419 -25.961 1.00 25.17 103 LYS L CA 1
ATOM 5157 C C . LYS B 2 105 ? -2.789 -26.628 -26.848 1.00 19.05 103 LYS L C 1
ATOM 5158 O O . LYS B 2 105 ? -2.998 -27.771 -26.425 1.00 19.09 103 LYS L O 1
ATOM 5177 N N . LEU B 2 106 ? -2.349 -26.373 -28.078 1.00 19.42 104 LEU L N 1
ATOM 5178 C CA . LEU B 2 106 ? -2.066 -27.432 -29.036 1.00 19.74 104 LEU L CA 1
ATOM 5179 C C . LEU B 2 106 ? -0.598 -27.814 -28.895 1.00 19.32 104 LEU L C 1
ATOM 5180 O O . LEU B 2 106 ? 0.288 -26.974 -29.093 1.00 25.07 104 LEU L O 1
ATOM 5196 N N . GLU B 2 107 ? -0.353 -29.068 -28.512 1.00 18.61 105 GLU L N 1
ATOM 5197 C CA . GLU B 2 107 ? 0.963 -29.594 -28.181 1.00 19.29 105 GLU L CA 1
ATOM 5198 C C . GLU B 2 107 ? 1.343 -30.682 -29.178 1.00 16.89 105 GLU L C 1
ATOM 5199 O O . GLU B 2 107 ? 0.508 -31.179 -29.933 1.00 17.54 105 GLU L O 1
ATOM 5211 N N . LYS B 2 108 ? 2.618 -31.063 -29.166 1.00 17.45 106 LYS L N 1
ATOM 5212 C CA . LYS B 2 108 ? 3.116 -32.081 -30.084 1.00 18.02 106 LYS L CA 1
ATOM 5213 C C . LYS B 2 108 ? 2.840 -33.480 -29.546 1.00 19.71 106 LYS L C 1
ATOM 5214 O O . LYS B 2 108 ? 3.030 -33.759 -28.357 1.00 21.47 106 LYS L O 1
ATOM 5218 N N . LYS B 2 109 ? 2.392 -34.365 -30.434 1.00 20.41 107 LYS L N 1
ATOM 5219 C CA . LYS B 2 109 ? 2.005 -35.716 -30.052 1.00 14.84 107 LYS L CA 1
ATOM 5220 C C . LYS B 2 109 ? 3.212 -36.648 -30.025 1.00 16.01 107 LYS L C 1
ATOM 5221 O O . LYS B 2 109 ? 4.101 -36.563 -30.880 1.00 22.07 107 LYS L O 1
ATOM 5240 N N . ARG B 2 110 ? 3.218 -37.557 -29.054 1.00 16.53 108 ARG L N 1
ATOM 5241 C CA . ARG B 2 110 ? 4.208 -38.628 -28.959 1.00 15.27 108 ARG L CA 1
ATOM 5242 C C . ARG B 2 110 ? 3.583 -39.772 -28.163 1.00 17.39 108 ARG L C 1
ATOM 5243 O O . ARG B 2 110 ? 2.394 -39.736 -27.826 1.00 21.19 108 ARG L O 1
ATOM 5264 N N . THR B 2 111 ? 4.384 -40.792 -27.861 1.00 19.64 109 THR L N 1
ATOM 5265 C CA . THR B 2 111 ? 3.907 -41.932 -27.088 1.00 18.81 109 THR L CA 1
ATOM 5266 C C . THR B 2 111 ? 3.877 -41.626 -25.592 1.00 19.26 109 THR L C 1
ATOM 5267 O O . THR B 2 111 ? 4.622 -40.780 -25.081 1.00 16.56 109 THR L O 1
ATOM 5278 N N . VAL B 2 112 ? 3.006 -42.347 -24.882 1.00 18.32 110 VAL L N 1
ATOM 5279 C CA . VAL B 2 112 ? 2.918 -42.197 -23.433 1.00 16.85 110 VAL L CA 1
ATOM 5280 C C . VAL B 2 112 ? 4.260 -42.538 -22.799 1.00 17.94 110 VAL L C 1
ATOM 5281 O O . VAL B 2 112 ? 4.939 -43.492 -23.203 1.00 19.03 110 VAL L O 1
ATOM 5294 N N . ALA B 2 113 ? 4.640 -41.754 -21.795 1.00 18.53 111 ALA L N 1
ATOM 5295 C CA . ALA B 2 113 ? 5.867 -41.964 -21.033 1.00 18.01 111 ALA L CA 1
ATOM 5296 C C . ALA B 2 113 ? 5.581 -41.661 -19.573 1.00 18.08 111 ALA L C 1
ATOM 5297 O O . ALA B 2 113 ? 5.184 -40.540 -19.247 1.00 16.24 111 ALA L O 1
ATOM 5304 N N . ALA B 2 114 ? 5.800 -42.641 -18.700 1.00 18.96 112 ALA L N 1
ATOM 5305 C CA . ALA B 2 114 ? 5.569 -42.431 -17.282 1.00 21.30 112 ALA L CA 1
ATOM 5306 C C . ALA B 2 114 ? 6.661 -41.543 -16.685 1.00 20.85 112 ALA L C 1
ATOM 5307 O O . ALA B 2 114 ? 7.813 -41.575 -17.126 1.00 18.88 112 ALA L O 1
ATOM 5314 N N . PRO B 2 115 ? 6.336 -40.760 -15.659 1.00 17.24 113 PRO L N 1
ATOM 5315 C CA . PRO B 2 115 ? 7.367 -39.942 -15.017 1.00 17.54 113 PRO L CA 1
ATOM 5316 C C . PRO B 2 115 ? 8.316 -40.798 -14.203 1.00 23.32 113 PRO L C 1
ATOM 5317 O O . PRO B 2 115 ? 7.926 -41.813 -13.616 1.00 21.50 113 PRO L O 1
ATOM 5328 N N . SER B 2 116 ? 9.580 -40.379 -14.187 1.00 17.83 114 SER L N 1
ATOM 5329 C CA . SER B 2 116 ? 10.519 -40.780 -13.150 1.00 16.42 114 SER L CA 1
ATOM 5330 C C . SER B 2 116 ? 10.339 -39.826 -11.977 1.00 17.84 114 SER L C 1
ATOM 5331 O O . SER B 2 116 ? 10.232 -38.612 -12.176 1.00 18.61 114 SER L O 1
ATOM 5339 N N . VAL B 2 117 ? 10.272 -40.370 -10.761 1.00 15.16 115 VAL L N 1
ATOM 5340 C CA . VAL B 2 117 ? 9.913 -39.587 -9.584 1.00 14.50 115 VAL L CA 1
ATOM 5341 C C . VAL B 2 117 ? 11.104 -39.526 -8.639 1.00 15.10 115 VAL L C 1
ATOM 5342 O O . VAL B 2 117 ? 11.761 -40.542 -8.372 1.00 17.98 115 VAL L O 1
ATOM 5355 N N . PHE B 2 118 ? 11.366 -38.328 -8.123 1.00 13.59 116 PHE L N 1
ATOM 5356 C CA . PHE B 2 118 ? 12.487 -38.049 -7.243 1.00 13.66 116 PHE L CA 1
ATOM 5357 C C . PHE B 2 118 ? 11.998 -37.165 -6.103 1.00 13.04 116 PHE L C 1
ATOM 5358 O O . PHE B 2 118 ? 11.123 -36.322 -6.298 1.00 15.10 116 PHE L O 1
ATOM 5375 N N . ILE B 2 119 ? 12.566 -37.344 -4.906 1.00 13.54 117 ILE L N 1
ATOM 5376 C CA . ILE B 2 119 ? 12.200 -36.489 -3.782 1.00 13.08 117 ILE L CA 1
ATOM 5377 C C . ILE B 2 119 ? 13.462 -35.940 -3.126 1.00 13.80 117 ILE L C 1
ATOM 5378 O O . ILE B 2 119 ? 14.505 -36.599 -3.084 1.00 17.09 117 ILE L O 1
ATOM 5394 N N . PHE B 2 120 ? 13.357 -34.707 -2.626 1.00 13.76 118 PHE L N 1
ATOM 5395 C CA . PHE B 2 120 ? 14.484 -33.991 -2.028 1.00 14.27 118 PHE L CA 1
ATOM 5396 C C . PHE B 2 120 ? 14.071 -33.452 -0.665 1.00 13.98 118 PHE L C 1
ATOM 5397 O O . PHE B 2 120 ? 13.104 -32.667 -0.579 1.00 13.63 118 PHE L O 1
ATOM 5414 N N . PRO B 2 121 ? 14.759 -33.813 0.411 1.00 14.41 119 PRO L N 1
ATOM 5415 C CA . PRO B 2 121 ? 14.468 -33.210 1.719 1.00 13.19 119 PRO L CA 1
ATOM 5416 C C . PRO B 2 121 ? 14.962 -31.777 1.781 1.00 16.51 119 PRO L C 1
ATOM 5417 O O . PRO B 2 121 ? 15.765 -31.345 0.937 1.00 14.54 119 PRO L O 1
ATOM 5428 N N . PRO B 2 122 ? 14.518 -31.008 2.772 1.00 14.86 120 PRO L N 1
ATOM 5429 C CA . PRO B 2 122 ? 15.082 -29.668 2.967 1.00 14.79 120 PRO L CA 1
ATOM 5430 C C . PRO B 2 122 ? 16.547 -29.732 3.358 1.00 17.12 120 PRO L C 1
ATOM 5431 O O . PRO B 2 122 ? 17.013 -30.687 3.985 1.00 17.06 120 PRO L O 1
ATOM 5442 N N . SER B 2 123 ? 17.277 -28.688 2.979 1.00 16.67 121 SER L N 1
ATOM 5443 C CA . SER B 2 123 ? 18.674 -28.555 3.360 1.00 16.47 121 SER L CA 1
ATOM 5444 C C . SER B 2 123 ? 18.808 -28.051 4.793 1.00 17.86 121 SER L C 1
ATOM 5445 O O . SER B 2 123 ? 17.949 -27.336 5.312 1.00 17.70 121 SER L O 1
ATOM 5453 N N . ASP B 2 124 ? 19.928 -28.405 5.424 1.00 17.57 122 ASP L N 1
ATOM 5454 C CA . ASP B 2 124 ? 20.195 -27.903 6.768 1.00 24.95 122 ASP L CA 1
ATOM 5455 C C . ASP B 2 124 ? 20.304 -26.383 6.783 1.00 26.66 122 ASP L C 1
ATOM 5456 O O . ASP B 2 124 ? 19.922 -25.745 7.772 1.00 24.12 122 ASP L O 1
ATOM 5465 N N . GLU B 2 125 ? 20.808 -25.784 5.698 1.00 22.67 123 GLU L N 1
ATOM 5466 C CA . GLU B 2 125 ? 20.923 -24.329 5.643 1.00 24.57 123 GLU L CA 1
ATOM 5467 C C . GLU B 2 125 ? 19.554 -23.666 5.687 1.00 19.86 123 GLU L C 1
ATOM 5468 O O . GLU B 2 125 ? 19.362 -22.666 6.392 1.00 23.08 123 GLU L O 1
ATOM 5480 N N . GLN B 2 126 ? 18.585 -24.206 4.942 1.00 17.25 124 GLN L N 1
ATOM 5481 C CA . GLN B 2 126 ? 17.249 -23.622 4.961 1.00 16.65 124 GLN L CA 1
ATOM 5482 C C . GLN B 2 126 ? 16.596 -23.794 6.324 1.00 14.70 124 GLN L C 1
ATOM 5483 O O . GLN B 2 126 ? 15.990 -22.855 6.852 1.00 19.83 124 GLN L O 1
ATOM 5497 N N . LEU B 2 127 ? 16.691 -24.995 6.901 1.00 16.13 125 LEU L N 1
ATOM 5498 C CA . LEU B 2 127 ? 16.085 -25.240 8.207 1.00 15.76 125 LEU L CA 1
ATOM 5499 C C . LEU B 2 127 ? 16.596 -24.248 9.237 1.00 22.90 125 LEU L C 1
ATOM 5500 O O . LEU B 2 127 ? 15.828 -23.759 10.073 1.00 26.04 125 LEU L O 1
ATOM 5516 N N . LYS B 2 128 ? 17.892 -23.934 9.187 1.00 25.83 126 LYS L N 1
ATOM 5517 C CA . LYS B 2 128 ? 18.461 -22.974 10.123 1.00 31.75 126 LYS L CA 1
ATOM 5518 C C . LYS B 2 128 ? 17.752 -21.632 10.032 1.00 33.60 126 LYS L C 1
ATOM 5519 O O . LYS B 2 128 ? 17.652 -20.913 11.033 1.00 29.82 126 LYS L O 1
ATOM 5538 N N . SER B 2 129 ? 17.240 -21.287 8.851 1.00 26.91 127 SER L N 1
ATOM 5539 C CA . SER B 2 129 ? 16.555 -20.020 8.634 1.00 25.52 127 SER L CA 1
ATOM 5540 C C . SER B 2 129 ? 15.082 -20.064 9.015 1.00 28.70 127 SER L C 1
ATOM 5541 O O . SER B 2 129 ? 14.419 -19.026 8.948 1.00 35.93 127 SER L O 1
ATOM 5549 N N . GLY B 2 130 ? 14.548 -21.229 9.383 1.00 25.87 128 GLY L N 1
ATOM 5550 C CA . GLY B 2 130 ? 13.209 -21.326 9.935 1.00 26.65 128 GLY L CA 1
ATOM 5551 C C . GLY B 2 130 ? 12.161 -21.942 9.033 1.00 24.13 128 GLY L C 1
ATOM 5552 O O . GLY B 2 130 ? 10.997 -22.034 9.450 1.00 23.24 128 GLY L O 1
ATOM 5556 N N . THR B 2 131 ? 12.526 -22.377 7.825 1.00 21.97 129 THR L N 1
ATOM 5557 C CA . THR B 2 131 ? 11.575 -22.909 6.855 1.00 19.78 129 THR L CA 1
ATOM 5558 C C . THR B 2 131 ? 12.090 -24.234 6.310 1.00 21.10 129 THR L C 1
ATOM 5559 O O . THR B 2 131 ? 13.292 -24.516 6.324 1.00 20.36 129 THR L O 1
ATOM 5570 N N . ALA B 2 132 ? 11.158 -25.060 5.841 1.00 16.55 130 ALA L N 1
ATOM 5571 C CA . ALA B 2 132 ? 11.484 -26.351 5.251 1.00 18.33 130 ALA L CA 1
ATOM 5572 C C . ALA B 2 132 ? 10.739 -26.493 3.933 1.00 19.98 130 ALA L C 1
ATOM 5573 O O . ALA B 2 132 ? 9.506 -26.517 3.917 1.00 19.81 130 ALA L O 1
ATOM 5580 N N . SER B 2 133 ? 11.485 -26.595 2.836 1.00 13.89 131 SER L N 1
ATOM 5581 C CA . SER B 2 133 ? 10.935 -26.898 1.521 1.00 13.93 131 SER L CA 1
ATOM 5582 C C . SER B 2 133 ? 11.276 -28.342 1.164 1.00 12.28 131 SER L C 1
ATOM 5583 O O . SER B 2 133 ? 12.449 -28.726 1.174 1.00 16.63 131 SER L O 1
ATOM 5591 N N . VAL B 2 134 ? 10.252 -29.144 0.876 1.00 11.68 132 VAL L N 1
ATOM 5592 C CA . VAL B 2 134 ? 10.413 -30.508 0.377 1.00 11.61 132 VAL L CA 1
ATOM 5593 C C . VAL B 2 134 ? 10.017 -30.494 -1.092 1.00 11.35 132 VAL L C 1
ATOM 5594 O O . VAL B 2 134 ? 8.943 -29.988 -1.434 1.00 14.75 132 VAL L O 1
ATOM 5607 N N . VAL B 2 135 ? 10.853 -31.058 -1.960 1.00 12.96 133 VAL L N 1
ATOM 5608 C CA . VAL B 2 135 ? 10.619 -30.980 -3.402 1.00 15.88 133 VAL L CA 1
ATOM 5609 C C . VAL B 2 135 ? 10.425 -32.373 -3.982 1.00 11.91 133 VAL L C 1
ATOM 5610 O O . VAL B 2 135 ? 11.244 -33.275 -3.752 1.00 13.57 133 VAL L O 1
ATOM 5623 N N . CYS B 2 136 ? 9.349 -32.533 -4.750 1.00 11.82 134 CYS L N 1
ATOM 5624 C CA . CYS B 2 136 ? 9.080 -33.736 -5.528 1.00 14.05 134 CYS L CA 1
ATOM 5625 C C . CYS B 2 136 ? 9.195 -33.405 -7.014 1.00 17.11 134 CYS L C 1
ATOM 5626 O O . CYS B 2 136 ? 8.571 -32.451 -7.488 1.00 18.61 134 CYS L O 1
ATOM 5633 N N . LEU B 2 137 ? 10.000 -34.178 -7.738 1.00 12.36 135 LEU L N 1
ATOM 5634 C CA . LEU B 2 137 ? 10.230 -33.973 -9.166 1.00 13.55 135 LEU L CA 1
ATOM 5635 C C . LEU B 2 137 ? 9.650 -35.129 -9.969 1.00 13.51 135 LEU L C 1
ATOM 5636 O O . LEU B 2 137 ? 9.924 -36.298 -9.677 1.00 15.28 135 LEU L O 1
ATOM 5652 N N . LEU B 2 138 ? 8.869 -34.792 -10.991 1.00 12.62 136 LEU L N 1
ATOM 5653 C CA . LEU B 2 138 ? 8.371 -35.739 -11.980 1.00 12.81 136 LEU L CA 1
ATOM 5654 C C . LEU B 2 138 ? 9.047 -35.391 -13.294 1.00 15.48 136 LEU L C 1
ATOM 5655 O O . LEU B 2 138 ? 8.838 -34.295 -13.821 1.00 13.55 136 LEU L O 1
ATOM 5671 N N . ASN B 2 139 ? 9.851 -36.303 -13.824 1.00 14.65 137 ASN L N 1
ATOM 5672 C CA . ASN B 2 139 ? 10.736 -35.973 -14.930 1.00 15.10 137 ASN L CA 1
ATOM 5673 C C . ASN B 2 139 ? 10.349 -36.726 -16.193 1.00 17.62 137 ASN L C 1
ATOM 5674 O O . ASN B 2 139 ? 10.155 -37.947 -16.164 1.00 17.87 137 ASN L O 1
ATOM 5685 N N . ASN B 2 140 ? 10.247 -35.980 -17.295 1.00 16.72 138 ASN L N 1
ATOM 5686 C CA . ASN B 2 140 ? 10.240 -36.520 -18.653 1.00 17.33 138 ASN L CA 1
ATOM 5687 C C . ASN B 2 140 ? 9.051 -37.450 -18.888 1.00 18.82 138 ASN L C 1
ATOM 5688 O O . ASN B 2 140 ? 9.200 -38.606 -19.301 1.00 18.52 138 ASN L O 1
ATOM 5699 N N . PHE B 2 141 ? 7.855 -36.911 -18.662 1.00 15.73 139 PHE L N 1
ATOM 5700 C CA . PHE B 2 141 ? 6.629 -37.678 -18.832 1.00 15.98 139 PHE L CA 1
ATOM 5701 C C . PHE B 2 141 ? 5.764 -37.091 -19.942 1.00 16.93 139 PHE L C 1
ATOM 5702 O O . PHE B 2 141 ? 5.948 -35.952 -20.381 1.00 17.14 139 PHE L O 1
ATOM 5719 N N . TYR B 2 142 ? 4.806 -37.906 -20.397 1.00 14.34 140 TYR L N 1
ATOM 5720 C CA . TYR B 2 142 ? 3.842 -37.501 -21.411 1.00 14.84 140 TYR L CA 1
ATOM 5721 C C . TYR B 2 142 ? 2.625 -38.403 -21.291 1.00 15.08 140 TYR L C 1
ATOM 5722 O O . TYR B 2 142 ? 2.799 -39.621 -21.150 1.00 16.37 140 TYR L O 1
ATOM 5740 N N . PRO B 2 143 ? 1.392 -37.871 -21.369 1.00 15.52 141 PRO L N 1
ATOM 5741 C CA . PRO B 2 143 ? 1.034 -36.467 -21.612 1.00 16.94 141 PRO L CA 1
ATOM 5742 C C . PRO B 2 143 ? 1.157 -35.598 -20.362 1.00 17.35 141 PRO L C 1
ATOM 5743 O O . PRO B 2 143 ? 1.631 -36.065 -19.338 1.00 15.62 141 PRO L O 1
ATOM 5754 N N . ARG B 2 144 ? 0.712 -34.347 -20.454 1.00 15.97 142 ARG L N 1
ATOM 5755 C CA . ARG B 2 144 ? 1.014 -33.365 -19.418 1.00 15.73 142 ARG L CA 1
ATOM 5756 C C . ARG B 2 144 ? 0.221 -33.610 -18.140 1.00 19.54 142 ARG L C 1
ATOM 5757 O O . ARG B 2 144 ? 0.677 -33.248 -17.051 1.00 17.41 142 ARG L O 1
ATOM 5778 N N . GLU B 2 145 ? -0.959 -34.207 -18.246 1.00 18.11 143 GLU L N 1
ATOM 5779 C CA . GLU B 2 145 ? -1.824 -34.375 -17.085 1.00 18.86 143 GLU L CA 1
ATOM 5780 C C . GLU B 2 145 ? -1.168 -35.275 -16.047 1.00 16.32 143 GLU L C 1
ATOM 5781 O O . GLU B 2 145 ? -0.752 -36.395 -16.347 1.00 20.42 143 GLU L O 1
ATOM 5793 N N . ALA B 2 146 ? -1.095 -34.784 -14.813 1.00 17.84 144 ALA L N 1
ATOM 5794 C CA . ALA B 2 146 ? -0.455 -35.517 -13.730 1.00 18.34 144 ALA L CA 1
ATOM 5795 C C . ALA B 2 146 ? -0.979 -34.974 -12.412 1.00 18.62 144 ALA L C 1
ATOM 5796 O O . ALA B 2 146 ? -1.337 -33.798 -12.311 1.00 23.06 144 ALA L O 1
ATOM 5803 N N . LYS B 2 147 ? -1.024 -35.842 -11.406 1.00 18.46 145 LYS L N 1
ATOM 5804 C CA . LYS B 2 147 ? -1.478 -35.467 -10.074 1.00 21.08 145 LYS L CA 1
ATOM 5805 C C . LYS B 2 147 ? -0.397 -35.816 -9.067 1.00 17.46 145 LYS L C 1
ATOM 5806 O O . LYS B 2 147 ? 0.153 -36.922 -9.097 1.00 19.44 145 LYS L O 1
ATOM 5825 N N . VAL B 2 148 ? -0.106 -34.872 -8.180 1.00 16.06 146 VAL L N 1
ATOM 5826 C CA . VAL B 2 148 ? 0.839 -35.054 -7.087 1.00 17.16 146 VAL L CA 1
ATOM 5827 C C . VAL B 2 148 ? 0.092 -34.798 -5.790 1.00 19.29 146 VAL L C 1
ATOM 5828 O O . VAL B 2 148 ? -0.564 -33.760 -5.642 1.00 21.30 146 VAL L O 1
ATOM 5841 N N . GLN B 2 149 ? 0.176 -35.747 -4.863 1.00 17.07 147 GLN L N 1
ATOM 5842 C CA . GLN B 2 149 ? -0.428 -35.612 -3.547 1.00 15.88 147 GLN L CA 1
ATOM 5843 C C . GLN B 2 149 ? 0.655 -35.764 -2.489 1.00 15.69 147 GLN L C 1
ATOM 5844 O O . GLN B 2 149 ? 1.428 -36.725 -2.521 1.00 20.69 147 GLN L O 1
ATOM 5858 N N . TRP B 2 150 ? 0.724 -34.802 -1.573 1.00 17.18 148 TRP L N 1
ATOM 5859 C CA . TRP B 2 150 ? 1.680 -34.838 -0.476 1.00 15.61 148 TRP L CA 1
ATOM 5860 C C . TRP B 2 150 ? 1.035 -35.452 0.760 1.00 14.42 148 TRP L C 1
ATOM 5861 O O . TRP B 2 150 ? -0.111 -35.143 1.099 1.00 16.15 148 TRP L O 1
ATOM 5882 N N . LYS B 2 151 ? 1.789 -36.307 1.445 1.00 14.52 149 LYS L N 1
ATOM 5883 C CA . LYS B 2 151 ? 1.354 -36.873 2.711 1.00 15.77 149 LYS L CA 1
ATOM 5884 C C . LYS B 2 151 ? 2.489 -36.754 3.712 1.00 18.36 149 LYS L C 1
ATOM 5885 O O . LYS B 2 151 ? 3.642 -37.045 3.384 1.00 20.02 149 LYS L O 1
ATOM 5904 N N . VAL B 2 152 ? 2.157 -36.319 4.923 1.00 15.28 150 VAL L N 1
ATOM 5905 C CA . VAL B 2 152 ? 3.110 -36.184 6.017 1.00 15.49 150 VAL L CA 1
ATOM 5906 C C . VAL B 2 152 ? 2.572 -37.015 7.169 1.00 18.18 150 VAL L C 1
ATOM 5907 O O . VAL B 2 152 ? 1.484 -36.729 7.685 1.00 17.25 150 VAL L O 1
ATOM 5920 N N . ASP B 2 153 ? 3.315 -38.051 7.556 1.00 18.68 151 ASP L N 1
ATOM 5921 C CA . ASP B 2 153 ? 2.825 -39.048 8.512 1.00 21.50 151 ASP L CA 1
ATOM 5922 C C . ASP B 2 153 ? 1.408 -39.489 8.145 1.00 27.04 151 ASP L C 1
ATOM 5923 O O . ASP B 2 153 ? 0.521 -39.596 8.996 1.00 24.46 151 ASP L O 1
ATOM 5932 N N . ASN B 2 154 ? 1.198 -39.736 6.854 1.00 22.08 152 ASN L N 1
ATOM 5933 C CA . ASN B 2 154 ? -0.049 -40.243 6.282 1.00 29.67 152 ASN L CA 1
ATOM 5934 C C . ASN B 2 154 ? -1.190 -39.233 6.301 1.00 27.15 152 ASN L C 1
ATOM 5935 O O . ASN B 2 154 ? -2.319 -39.584 5.938 1.00 32.60 152 ASN L O 1
ATOM 5946 N N . ALA B 2 155 ? -0.942 -37.994 6.704 1.00 19.85 153 ALA L N 1
ATOM 5947 C CA . ALA B 2 155 ? -1.948 -36.946 6.601 1.00 22.13 153 ALA L CA 1
ATOM 5948 C C . ALA B 2 155 ? -1.821 -36.275 5.242 1.00 19.47 153 ALA L C 1
ATOM 5949 O O . ALA B 2 155 ? -0.733 -35.833 4.855 1.00 20.70 153 ALA L O 1
ATOM 5956 N N . LEU B 2 156 ? -2.928 -36.224 4.514 1.00 16.09 154 LEU L N 1
ATOM 5957 C CA . LEU B 2 156 ? -2.947 -35.563 3.220 1.00 16.37 154 LEU L CA 1
ATOM 5958 C C . LEU B 2 156 ? -2.770 -34.059 3.403 1.00 19.98 154 LEU L C 1
ATOM 5959 O O . LEU B 2 156 ? -3.481 -33.434 4.193 1.00 21.97 154 LEU L O 1
ATOM 5975 N N . GLN B 2 157 ? -1.814 -33.483 2.678 1.00 17.34 155 GLN L N 1
ATOM 5976 C CA . GLN B 2 157 ? -1.527 -32.055 2.739 1.00 16.87 155 GLN L CA 1
ATOM 5977 C C . GLN B 2 157 ? -2.247 -31.321 1.621 1.00 25.16 155 GLN L C 1
ATOM 5978 O O . GLN B 2 157 ? -2.308 -31.797 0.486 1.00 22.53 155 GLN L O 1
ATOM 5992 N N . SER B 2 158 ? -2.765 -30.145 1.940 1.00 14.81 156 SER L N 1
ATOM 5993 C CA . SER B 2 158 ? -3.471 -29.335 0.961 1.00 14.44 156 SER L CA 1
ATOM 5994 C C . SER B 2 158 ? -3.266 -27.874 1.324 1.00 21.50 156 SER L C 1
ATOM 5995 O O . SER B 2 158 ? -3.315 -27.509 2.499 1.00 17.93 156 SER L O 1
ATOM 6003 N N . GLY B 2 159 ? -2.992 -27.056 0.317 1.00 14.86 157 GLY L N 1
ATOM 6004 C CA . GLY B 2 159 ? -2.858 -25.629 0.510 1.00 19.24 157 GLY L CA 1
ATOM 6005 C C . GLY B 2 159 ? -1.466 -25.155 0.858 1.00 17.09 157 GLY L C 1
ATOM 6006 O O . GLY B 2 159 ? -1.255 -23.937 0.965 1.00 18.38 157 GLY L O 1
ATOM 6010 N N . ASN B 2 160 ? -0.513 -26.067 1.049 1.00 14.57 158 ASN L N 1
ATOM 6011 C CA . ASN B 2 160 ? 0.853 -25.698 1.405 1.00 14.60 158 ASN L CA 1
ATOM 6012 C C . ASN B 2 160 ? 1.857 -26.211 0.379 1.00 14.89 158 ASN L C 1
ATOM 6013 O O . ASN B 2 160 ? 3.029 -26.416 0.703 1.00 14.70 158 ASN L O 1
ATOM 6024 N N . SER B 2 161 ? 1.420 -26.390 -0.870 1.00 15.99 159 SER L N 1
ATOM 6025 C CA . SER B 2 161 ? 2.334 -26.757 -1.943 1.00 15.86 159 SER L CA 1
ATOM 6026 C C . SER B 2 161 ? 2.028 -25.960 -3.206 1.00 16.84 159 SER L C 1
ATOM 6027 O O . SER B 2 161 ? 0.913 -25.472 -3.416 1.00 16.05 159 SER L O 1
ATOM 6035 N N . GLN B 2 162 ? 3.050 -25.833 -4.051 1.00 14.37 160 GLN L N 1
ATOM 6036 C CA . GLN B 2 162 ? 2.907 -25.207 -5.359 1.00 12.57 160 GLN L CA 1
ATOM 6037 C C . GLN B 2 162 ? 3.641 -26.041 -6.398 1.00 15.03 160 GLN L C 1
ATOM 6038 O O . GLN B 2 162 ? 4.690 -26.633 -6.116 1.00 15.20 160 GLN L O 1
ATOM 6052 N N . GLU B 2 163 ? 3.080 -26.059 -7.607 1.00 16.06 161 GLU L N 1
ATOM 6053 C CA . GLU B 2 163 ? 3.610 -26.816 -8.735 1.00 15.81 161 GLU L CA 1
ATOM 6054 C C . GLU B 2 163 ? 4.022 -25.884 -9.865 1.00 14.51 161 GLU L C 1
ATOM 6055 O O . GLU B 2 163 ? 3.425 -24.823 -10.070 1.00 16.26 161 GLU L O 1
ATOM 6067 N N . SER B 2 164 ? 5.009 -26.328 -10.640 1.00 14.68 162 SER L N 1
ATOM 6068 C CA . SER B 2 164 ? 5.432 -25.663 -11.861 1.00 15.16 162 SER L CA 1
ATOM 6069 C C . SER B 2 164 ? 5.753 -26.744 -12.882 1.00 13.67 162 SER L C 1
ATOM 6070 O O . SER B 2 164 ? 6.249 -27.812 -12.515 1.00 14.13 162 SER L O 1
ATOM 6078 N N . VAL B 2 165 ? 5.443 -26.490 -14.157 1.00 14.94 163 VAL L N 1
ATOM 6079 C CA A VAL B 2 165 ? 5.687 -27.462 -15.212 0.50 15.31 163 VAL L CA 1
ATOM 6080 C CA B VAL B 2 165 ? 5.632 -27.454 -15.240 0.50 15.74 163 VAL L CA 1
ATOM 6081 C C . VAL B 2 165 ? 6.435 -26.791 -16.351 1.00 15.91 163 VAL L C 1
ATOM 6082 O O . VAL B 2 165 ? 6.170 -25.635 -16.707 1.00 16.50 163 VAL L O 1
ATOM 6107 N N . THR B 2 166 ? 7.392 -27.520 -16.917 1.00 15.95 164 THR L N 1
ATOM 6108 C CA . THR B 2 166 ? 8.150 -26.995 -18.040 1.00 17.36 164 THR L CA 1
ATOM 6109 C C . THR B 2 166 ? 7.301 -27.000 -19.306 1.00 17.81 164 THR L C 1
ATOM 6110 O O . THR B 2 166 ? 6.300 -27.708 -19.416 1.00 17.16 164 THR L O 1
ATOM 6121 N N . GLU B 2 167 ? 7.711 -26.193 -20.272 1.00 20.29 165 GLU L N 1
ATOM 6122 C CA . GLU B 2 167 ? 7.148 -26.341 -21.596 1.00 27.37 165 GLU L CA 1
ATOM 6123 C C . GLU B 2 167 ? 7.612 -27.661 -22.197 1.00 20.44 165 GLU L C 1
ATOM 6124 O O . GLU B 2 167 ? 8.625 -28.245 -21.798 1.00 23.10 165 GLU L O 1
ATOM 6136 N N . GLN B 2 168 ? 6.839 -28.142 -23.158 1.00 19.67 166 GLN L N 1
ATOM 6137 C CA . GLN B 2 168 ? 7.176 -29.378 -23.833 1.00 19.74 166 GLN L CA 1
ATOM 6138 C C . GLN B 2 168 ? 8.603 -29.323 -24.358 1.00 27.10 166 GLN L C 1
ATOM 6139 O O . GLN B 2 168 ? 9.013 -28.340 -24.983 1.00 25.24 166 GLN L O 1
ATOM 6153 N N . ASP B 2 169 ? 9.364 -30.377 -24.086 1.00 21.89 167 ASP L N 1
ATOM 6154 C CA . ASP B 2 169 ? 10.760 -30.408 -24.491 1.00 24.25 167 ASP L CA 1
ATOM 6155 C C . ASP B 2 169 ? 10.861 -30.465 -26.009 1.00 33.87 167 ASP L C 1
ATOM 6156 O O . ASP B 2 169 ? 10.110 -31.189 -26.670 1.00 29.72 167 ASP L O 1
ATOM 6165 N N . SER B 2 170 ? 11.808 -29.701 -26.561 1.00 35.45 168 SER L N 1
ATOM 6166 C CA . SER B 2 170 ? 11.914 -29.581 -28.013 1.00 34.89 168 SER L CA 1
ATOM 6167 C C . SER B 2 170 ? 12.443 -30.856 -28.657 1.00 35.93 168 SER L C 1
ATOM 6168 O O . SER B 2 170 ? 12.161 -31.113 -29.831 1.00 47.40 168 SER L O 1
ATOM 6176 N N . LYS B 2 171 ? 13.192 -31.667 -27.911 1.00 43.02 169 LYS L N 1
ATOM 6177 C CA . LYS B 2 171 ? 13.864 -32.829 -28.478 1.00 49.17 169 LYS L CA 1
ATOM 6178 C C . LYS B 2 171 ? 13.135 -34.144 -28.233 1.00 39.46 169 LYS L C 1
ATOM 6179 O O . LYS B 2 171 ? 13.210 -35.038 -29.081 1.00 36.64 169 LYS L O 1
ATOM 6198 N N . ASP B 2 172 ? 12.437 -34.299 -27.103 1.00 29.18 170 ASP L N 1
ATOM 6199 C CA . ASP B 2 172 ? 11.712 -35.535 -26.829 1.00 35.83 170 ASP L CA 1
ATOM 6200 C C . ASP B 2 172 ? 10.238 -35.315 -26.514 1.00 24.35 170 ASP L C 1
ATOM 6201 O O . ASP B 2 172 ? 9.530 -36.293 -26.246 1.00 24.87 170 ASP L O 1
ATOM 6210 N N . SER B 2 173 ? 9.762 -34.072 -26.539 1.00 22.71 171 SER L N 1
ATOM 6211 C CA . SER B 2 173 ? 8.342 -33.743 -26.436 1.00 21.59 171 SER L CA 1
ATOM 6212 C C . SER B 2 173 ? 7.743 -34.127 -25.089 1.00 20.12 171 SER L C 1
ATOM 6213 O O . SER B 2 173 ? 6.521 -34.282 -24.979 1.00 19.44 171 SER L O 1
ATOM 6221 N N . THR B 2 174 ? 8.564 -34.260 -24.047 1.00 20.17 172 THR L N 1
ATOM 6222 C CA . THR B 2 174 ? 8.063 -34.583 -22.720 1.00 18.58 172 THR L CA 1
ATOM 6223 C C . THR B 2 174 ? 7.942 -33.327 -21.863 1.00 17.81 172 THR L C 1
ATOM 6224 O O . THR B 2 174 ? 8.407 -32.240 -22.216 1.00 18.40 172 THR L O 1
ATOM 6235 N N . TYR B 2 175 ? 7.328 -33.516 -20.699 1.00 14.18 173 TYR L N 1
ATOM 6236 C CA . TYR B 2 175 ? 7.170 -32.500 -19.676 1.00 14.94 173 TYR L CA 1
ATOM 6237 C C . TYR B 2 175 ? 7.909 -32.921 -18.416 1.00 13.26 173 TYR L C 1
ATOM 6238 O O . TYR B 2 175 ? 8.143 -34.106 -18.175 1.00 14.64 173 TYR L O 1
ATOM 6256 N N . SER B 2 176 ? 8.257 -31.936 -17.592 1.00 13.09 174 SER L N 1
ATOM 6257 C CA . SER B 2 176 ? 8.681 -32.203 -16.229 1.00 15.14 174 SER L CA 1
ATOM 6258 C C . SER B 2 176 ? 7.915 -31.281 -15.295 1.00 14.33 174 SER L C 1
ATOM 6259 O O . SER B 2 176 ? 7.421 -30.226 -15.699 1.00 14.30 174 SER L O 1
ATOM 6267 N N . LEU B 2 177 ? 7.801 -31.707 -14.042 1.00 13.55 175 LEU L N 1
ATOM 6268 C CA . LEU B 2 177 ? 6.972 -31.021 -13.062 1.00 15.20 175 LEU L CA 1
ATOM 6269 C C . LEU B 2 177 ? 7.667 -31.056 -11.711 1.00 11.99 175 LEU L C 1
ATOM 6270 O O . LEU B 2 177 ? 8.221 -32.081 -11.313 1.00 13.70 175 LEU L O 1
ATOM 6286 N N . SER B 2 178 ? 7.655 -29.924 -11.019 1.00 10.56 176 SER L N 1
ATOM 6287 C CA . SER B 2 178 ? 8.190 -29.829 -9.670 1.00 13.69 176 SER L CA 1
ATOM 6288 C C . SER B 2 178 ? 7.052 -29.440 -8.747 1.00 16.93 176 SER L C 1
ATOM 6289 O O . SER B 2 178 ? 6.262 -28.551 -9.074 1.00 17.99 176 SER L O 1
ATOM 6297 N N . SER B 2 179 ? 6.957 -30.116 -7.610 1.00 12.74 177 SER L N 1
ATOM 6298 C CA . SER B 2 179 ? 6.007 -29.756 -6.565 1.00 15.60 177 SER L CA 1
ATOM 6299 C C . SER B 2 179 ? 6.785 -29.512 -5.283 1.00 14.15 177 SER L C 1
ATOM 6300 O O . SER B 2 179 ? 7.570 -30.366 -4.862 1.00 17.63 177 SER L O 1
ATOM 6308 N N . THR B 2 180 ? 6.584 -28.345 -4.681 1.00 13.05 178 THR L N 1
ATOM 6309 C CA . THR B 2 180 ? 7.290 -27.945 -3.470 1.00 14.35 178 THR L CA 1
ATOM 6310 C C . THR B 2 180 ? 6.301 -27.819 -2.325 1.00 12.99 178 THR L C 1
ATOM 6311 O O . THR B 2 180 ? 5.358 -27.029 -2.405 1.00 14.17 178 THR L O 1
ATOM 6322 N N . LEU B 2 181 ? 6.540 -28.585 -1.266 1.00 11.76 179 LEU L N 1
ATOM 6323 C CA . LEU B 2 181 ? 5.786 -28.515 -0.024 1.00 14.06 179 LEU L CA 1
ATOM 6324 C C . LEU B 2 181 ? 6.576 -27.634 0.933 1.00 12.55 179 LEU L C 1
ATOM 6325 O O . LEU B 2 181 ? 7.757 -27.890 1.180 1.00 15.72 179 LEU L O 1
ATOM 6341 N N . THR B 2 182 ? 5.942 -26.587 1.450 1.00 13.03 180 THR L N 1
ATOM 6342 C CA . THR B 2 182 ? 6.617 -25.660 2.344 1.00 15.43 180 THR L CA 1
ATOM 6343 C C . THR B 2 182 ? 5.980 -25.706 3.722 1.00 16.70 180 THR L C 1
ATOM 6344 O O . THR B 2 182 ? 4.763 -25.546 3.862 1.00 19.65 180 THR L O 1
ATOM 6355 N N . LEU B 2 183 ? 6.817 -25.935 4.725 1.00 17.00 181 LEU L N 1
ATOM 6356 C CA . LEU B 2 183 ? 6.415 -26.005 6.121 1.00 15.72 181 LEU L CA 1
ATOM 6357 C C . LEU B 2 183 ? 7.353 -25.134 6.942 1.00 14.57 181 LEU L C 1
ATOM 6358 O O . LEU B 2 183 ? 8.458 -24.803 6.515 1.00 18.51 181 LEU L O 1
ATOM 6374 N N . SER B 2 184 ? 6.912 -24.778 8.139 1.00 15.79 182 SER L N 1
ATOM 6375 C CA . SER B 2 184 ? 7.843 -24.191 9.088 1.00 15.69 182 SER L CA 1
ATOM 6376 C C . SER B 2 184 ? 8.828 -25.252 9.576 1.00 16.87 182 SER L C 1
ATOM 6377 O O . SER B 2 184 ? 8.564 -26.460 9.527 1.00 17.59 182 SER L O 1
ATOM 6385 N N . LYS B 2 185 ? 9.992 -24.784 10.032 1.00 18.25 183 LYS L N 1
ATOM 6386 C CA . LYS B 2 185 ? 10.951 -25.676 10.670 1.00 18.95 183 LYS L CA 1
ATOM 6387 C C . LYS B 2 185 ? 10.290 -26.447 11.807 1.00 15.64 183 LYS L C 1
ATOM 6388 O O . LYS B 2 185 ? 10.454 -27.668 11.928 1.00 20.69 183 LYS L O 1
ATOM 6407 N N . ALA B 2 186 ? 9.518 -25.749 12.642 1.00 20.37 184 ALA L N 1
ATOM 6408 C CA . ALA B 2 186 ? 8.900 -26.404 13.792 1.00 26.45 184 ALA L CA 1
ATOM 6409 C C . ALA B 2 186 ? 7.975 -27.526 13.347 1.00 27.05 184 ALA L C 1
ATOM 6410 O O . ALA B 2 186 ? 8.000 -28.626 13.915 1.00 22.99 184 ALA L O 1
ATOM 6417 N N . ASP B 2 187 ? 7.150 -27.267 12.327 1.00 22.27 185 ASP L N 1
ATOM 6418 C CA . ASP B 2 187 ? 6.249 -28.297 11.821 1.00 21.37 185 ASP L CA 1
ATOM 6419 C C . ASP B 2 187 ? 7.024 -29.452 11.196 1.00 17.89 185 ASP L C 1
ATOM 6420 O O . ASP B 2 187 ? 6.667 -30.620 11.391 1.00 22.17 185 ASP L O 1
ATOM 6429 N N . TYR B 2 188 ? 8.085 -29.149 10.444 1.00 18.37 186 TYR L N 1
ATOM 6430 C CA . TYR B 2 188 ? 8.873 -30.205 9.819 1.00 15.50 186 TYR L CA 1
ATOM 6431 C C . TYR B 2 188 ? 9.476 -31.134 10.868 1.00 16.43 186 TYR L C 1
ATOM 6432 O O . TYR B 2 188 ? 9.520 -32.355 10.680 1.00 18.87 186 TYR L O 1
ATOM 6450 N N . GLU B 2 189 ? 9.914 -30.578 11.990 1.00 18.68 187 GLU L N 1
ATOM 6451 C CA . GLU B 2 189 ? 10.539 -31.374 13.036 1.00 24.27 187 GLU L CA 1
ATOM 6452 C C . GLU B 2 189 ? 9.541 -32.061 13.961 1.00 26.39 187 GLU L C 1
ATOM 6453 O O . GLU B 2 189 ? 9.970 -32.739 14.900 1.00 28.92 187 GLU L O 1
ATOM 6465 N N . LYS B 2 190 ? 8.235 -31.935 13.728 1.00 20.06 188 LYS L N 1
ATOM 6466 C CA . LYS B 2 190 ? 7.262 -32.686 14.513 1.00 24.91 188 LYS L CA 1
ATOM 6467 C C . LYS B 2 190 ? 6.639 -33.835 13.730 1.00 25.83 188 LYS L C 1
ATOM 6468 O O . LYS B 2 190 ? 5.672 -34.438 14.202 1.00 28.67 188 LYS L O 1
ATOM 6487 N N . HIS B 2 191 ? 7.195 -34.188 12.570 1.00 21.39 189 HIS L N 1
ATOM 6488 C CA . HIS B 2 191 ? 6.689 -35.302 11.780 1.00 21.42 189 HIS L CA 1
ATOM 6489 C C . HIS B 2 191 ? 7.851 -36.085 11.187 1.00 20.78 189 HIS L C 1
ATOM 6490 O O . HIS B 2 191 ? 8.939 -35.545 10.978 1.00 24.14 189 HIS L O 1
ATOM 6504 N N . LYS B 2 192 ? 7.606 -37.366 10.907 1.00 21.54 190 LYS L N 1
ATOM 650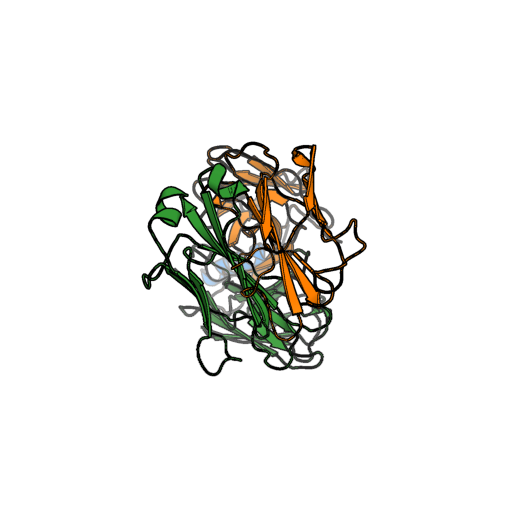5 C CA . LYS B 2 192 ? 8.661 -38.281 10.483 1.00 25.38 190 LYS L CA 1
ATOM 6506 C C . LYS B 2 192 ? 8.677 -38.570 8.983 1.00 21.06 190 LYS L C 1
ATOM 6507 O O . LYS B 2 192 ? 9.728 -38.432 8.349 1.00 21.09 190 LYS L O 1
ATOM 6526 N N . VAL B 2 193 ? 7.553 -38.987 8.392 1.00 20.32 191 VAL L N 1
ATOM 6527 C CA . VAL B 2 193 ? 7.538 -39.529 7.033 1.00 19.82 191 VAL L CA 1
ATOM 6528 C C . VAL B 2 193 ? 6.981 -38.489 6.068 1.00 19.69 191 VAL L C 1
ATOM 6529 O O . VAL B 2 193 ? 5.883 -37.956 6.276 1.00 20.84 191 VAL L O 1
ATOM 6542 N N . TYR B 2 194 ? 7.726 -38.219 5.003 1.00 16.80 192 TYR L N 1
ATOM 6543 C CA . TYR B 2 194 ? 7.337 -37.258 3.977 1.00 15.53 192 TYR L CA 1
ATOM 6544 C C . TYR B 2 194 ? 7.226 -37.987 2.645 1.00 18.99 192 TYR L C 1
ATOM 6545 O O . TYR B 2 194 ? 8.175 -38.651 2.218 1.00 17.93 192 TYR L O 1
ATOM 6563 N N . ALA B 2 195 ? 6.062 -37.886 2.005 1.00 15.09 193 ALA L N 1
ATOM 6564 C CA . ALA B 2 195 ? 5.761 -38.714 0.846 1.00 14.98 193 ALA L CA 1
ATOM 6565 C C . ALA B 2 195 ? 5.092 -37.900 -0.252 1.00 19.91 193 ALA L C 1
ATOM 6566 O O . ALA B 2 195 ? 4.192 -37.101 0.013 1.00 19.34 193 ALA L O 1
ATOM 6573 N N . CYS B 2 196 ? 5.532 -38.145 -1.483 1.00 15.98 194 CYS L N 1
ATOM 6574 C CA . CYS B 2 196 ? 4.943 -37.615 -2.707 1.00 13.22 194 CYS L CA 1
ATOM 6575 C C . CYS B 2 196 ? 4.326 -38.783 -3.469 1.00 15.38 194 CYS L C 1
ATOM 6576 O O . CYS B 2 196 ? 5.037 -39.728 -3.822 1.00 20.63 194 CYS L O 1
ATOM 6583 N N . GLU B 2 197 ? 3.014 -38.726 -3.710 1.00 14.58 195 GLU L N 1
ATOM 6584 C CA . GLU B 2 197 ? 2.295 -39.765 -4.443 1.00 17.92 195 GLU L CA 1
ATOM 6585 C C . GLU B 2 197 ? 1.865 -39.242 -5.811 1.00 19.20 195 GLU L C 1
ATOM 6586 O O . GLU B 2 197 ? 1.192 -38.206 -5.907 1.00 17.17 195 GLU L O 1
ATOM 6598 N N . VAL B 2 198 ? 2.230 -39.973 -6.864 1.00 17.99 196 VAL L N 1
ATOM 6599 C CA . VAL B 2 198 ? 2.130 -39.492 -8.238 1.00 14.31 196 VAL L CA 1
ATOM 6600 C C . VAL B 2 198 ? 1.170 -40.383 -9.007 1.00 17.82 196 VAL L C 1
ATOM 6601 O O . VAL B 2 198 ? 1.327 -41.608 -9.019 1.00 20.26 196 VAL L O 1
ATOM 6614 N N . THR B 2 199 ? 0.196 -39.759 -9.661 1.00 20.25 197 THR L N 1
ATOM 6615 C CA . THR B 2 199 ? -0.752 -40.440 -10.532 1.00 18.20 197 THR L CA 1
ATOM 6616 C C . THR B 2 199 ? -0.547 -39.932 -11.951 1.00 15.39 197 THR L C 1
ATOM 6617 O O . THR B 2 199 ? -0.475 -38.721 -12.167 1.00 17.54 197 THR L O 1
ATOM 6628 N N . HIS B 2 200 ? -0.455 -40.856 -12.905 1.00 18.92 198 HIS L N 1
ATOM 6629 C CA . HIS B 2 200 ? -0.213 -40.509 -14.298 1.00 18.40 198 HIS L CA 1
ATOM 6630 C C . HIS B 2 200 ? -0.615 -41.684 -15.176 1.00 21.35 198 HIS L C 1
ATOM 6631 O O . HIS B 2 200 ? -0.469 -42.844 -14.785 1.00 22.46 198 HIS L O 1
ATOM 6645 N N . GLN B 2 201 ? -1.086 -41.362 -16.387 1.00 20.41 199 GLN L N 1
ATOM 6646 C CA . GLN B 2 201 ? -1.615 -42.376 -17.303 1.00 23.23 199 GLN L CA 1
ATOM 6647 C C . GLN B 2 201 ? -0.604 -43.484 -17.598 1.00 22.58 199 GLN L C 1
ATOM 6648 O O . GLN B 2 201 ? -0.996 -44.620 -17.903 1.00 23.78 199 GLN L O 1
ATOM 6662 N N . GLY B 2 202 ? 0.688 -43.173 -17.558 1.00 21.50 200 GLY L N 1
ATOM 6663 C CA . GLY B 2 202 ? 1.726 -44.152 -17.832 1.00 24.23 200 GLY L CA 1
ATOM 6664 C C . GLY B 2 202 ? 2.010 -45.108 -16.698 1.00 21.35 200 GLY L C 1
ATOM 6665 O O . GLY B 2 202 ? 2.780 -46.057 -16.876 1.00 29.84 200 GLY L O 1
ATOM 6669 N N . LEU B 2 203 ? 1.392 -44.884 -15.544 1.00 21.48 201 LEU L N 1
ATOM 6670 C CA . LEU B 2 203 ? 1.581 -45.704 -14.356 1.00 25.08 201 LEU L CA 1
ATOM 6671 C C . LEU B 2 203 ? 0.346 -46.566 -14.146 1.00 25.29 201 LEU L C 1
ATOM 6672 O O . LEU B 2 203 ? -0.778 -46.053 -14.128 1.00 37.51 201 LEU L O 1
ATOM 6688 N N . SER B 2 204 ? 0.554 -47.876 -13.986 1.00 32.36 202 SER L N 1
ATOM 6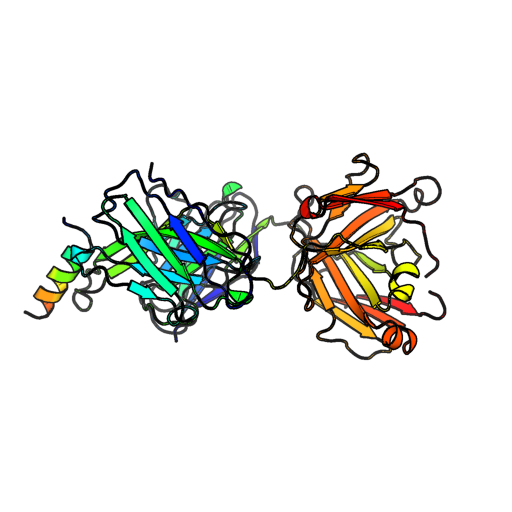689 C CA . SER B 2 204 ? -0.570 -48.772 -13.733 1.00 32.28 202 SER L CA 1
ATOM 6690 C C . SER B 2 204 ? -1.238 -48.466 -12.399 1.00 38.66 202 SER L C 1
ATOM 6691 O O . SER B 2 204 ? -2.441 -48.699 -12.237 1.00 41.29 202 SER L O 1
ATOM 6699 N N . SER B 2 205 ? -0.484 -47.945 -11.439 1.00 34.02 203 SER L N 1
ATOM 6700 C CA . SER B 2 205 ? -1.036 -47.507 -10.168 1.00 35.05 203 SER L CA 1
ATOM 6701 C C . SER B 2 205 ? -0.186 -46.352 -9.662 1.00 25.28 203 SER L C 1
ATOM 6702 O O . SER B 2 205 ? 0.937 -46.152 -10.137 1.00 29.02 203 SER L O 1
ATOM 6710 N N . PRO B 2 206 ? -0.692 -45.573 -8.707 1.00 30.30 204 PRO L N 1
ATOM 6711 C CA . PRO B 2 206 ? 0.086 -44.428 -8.220 1.00 30.27 204 PRO L CA 1
ATOM 6712 C C . PRO B 2 206 ? 1.410 -44.868 -7.614 1.00 30.56 204 PRO L C 1
ATOM 6713 O O . PRO B 2 206 ? 1.506 -45.917 -6.972 1.00 34.18 204 PRO L O 1
ATOM 6724 N N . VAL B 2 207 ? 2.435 -44.049 -7.830 1.00 23.01 205 VAL L N 1
ATOM 6725 C CA . VAL B 2 207 ? 3.787 -44.300 -7.338 1.00 20.77 205 VAL L CA 1
ATOM 6726 C C . VAL B 2 207 ? 4.057 -43.343 -6.185 1.00 21.84 205 VAL L C 1
ATOM 6727 O O . VAL B 2 207 ? 3.761 -42.148 -6.288 1.00 22.78 205 VAL L O 1
ATOM 6740 N N . THR B 2 208 ? 4.616 -43.862 -5.093 1.00 19.69 206 THR L N 1
ATOM 6741 C CA . THR B 2 208 ? 5.003 -43.046 -3.947 1.00 20.25 206 THR L CA 1
ATOM 6742 C C . THR B 2 208 ? 6.521 -43.006 -3.813 1.00 25.83 206 THR L C 1
ATOM 6743 O O . THR B 2 208 ? 7.180 -44.052 -3.848 1.00 26.44 206 THR L O 1
ATOM 6754 N N . LYS B 2 209 ? 7.066 -41.799 -3.656 1.00 20.00 207 LYS L N 1
ATOM 6755 C CA . LYS B 2 209 ? 8.432 -41.592 -3.195 1.00 17.83 207 LYS L CA 1
ATOM 6756 C C . LYS B 2 209 ? 8.367 -40.930 -1.828 1.00 21.07 207 LYS L C 1
ATOM 6757 O O . LYS B 2 209 ? 7.665 -39.932 -1.657 1.00 18.87 207 LYS L O 1
ATOM 6776 N N . SER B 2 210 ? 9.092 -41.478 -0.861 1.00 18.57 208 SER L N 1
ATOM 6777 C CA . SER B 2 210 ? 9.004 -40.962 0.499 1.00 19.13 208 SER L CA 1
ATOM 6778 C C . SER B 2 210 ? 10.344 -41.122 1.201 1.00 22.21 208 SER L C 1
ATOM 6779 O O . SER B 2 210 ? 11.184 -41.932 0.802 1.00 19.83 208 SER L O 1
ATOM 6787 N N . PHE B 2 211 ? 10.538 -40.326 2.256 1.00 19.09 209 PHE L N 1
ATOM 6788 C CA . PHE B 2 211 ? 11.673 -40.493 3.148 1.00 18.85 209 PHE L CA 1
ATOM 6789 C C . PHE B 2 211 ? 11.234 -40.295 4.594 1.00 21.31 209 PHE L C 1
ATOM 6790 O O . PHE B 2 211 ? 10.175 -39.732 4.885 1.00 18.04 209 PHE L O 1
ATOM 6807 N N . ASN B 2 212 ? 12.071 -40.782 5.501 1.00 20.32 210 ASN L N 1
ATOM 6808 C CA . ASN B 2 212 ? 11.852 -40.671 6.937 1.00 24.22 210 ASN L CA 1
ATOM 6809 C C . ASN B 2 212 ? 12.979 -39.846 7.539 1.00 26.73 210 ASN L C 1
ATOM 6810 O O . ASN B 2 212 ? 14.157 -40.159 7.336 1.00 23.75 210 ASN L O 1
ATOM 6821 N N . ARG B 2 213 ? 12.618 -38.792 8.278 1.00 21.32 211 ARG L N 1
ATOM 6822 C CA . ARG B 2 213 ? 13.627 -37.937 8.900 1.00 27.89 211 ARG L CA 1
ATOM 6823 C C . ARG B 2 213 ? 14.597 -38.706 9.789 1.00 23.11 211 ARG L C 1
ATOM 6824 O O . ARG B 2 213 ? 15.722 -38.243 9.999 1.00 31.68 211 ARG L O 1
ATOM 6845 N N . GLY B 2 214 ? 14.199 -39.864 10.314 1.00 25.61 212 GLY L N 1
ATOM 6846 C CA . GLY B 2 214 ? 15.127 -40.678 11.081 1.00 33.04 212 GLY L CA 1
ATOM 6847 C C . GLY B 2 214 ? 16.298 -41.187 10.267 1.00 35.81 212 GLY L C 1
ATOM 6848 O O . GLY B 2 214 ? 17.341 -41.523 10.835 1.00 34.24 212 GLY L O 1
ATOM 6852 N N . GLU B 2 215 ? 16.155 -41.242 8.946 1.00 32.90 213 GLU L N 1
ATOM 6853 C CA . GLU B 2 215 ? 17.208 -41.733 8.065 1.00 32.61 213 GLU L CA 1
ATOM 6854 C C . GLU B 2 215 ? 17.528 -40.708 6.987 1.00 34.56 213 GLU L C 1
ATOM 6855 O O . GLU B 2 215 ? 17.970 -41.068 5.896 1.00 34.48 213 GLU L O 1
ATOM 6867 N N . CYS B 2 216 ? 17.305 -39.431 7.273 1.00 31.31 214 CYS L N 1
ATOM 6868 C CA . CYS B 2 216 ? 17.412 -38.404 6.246 1.00 36.73 214 CYS L CA 1
ATOM 6869 C C . CYS B 2 216 ? 17.526 -37.015 6.863 1.00 54.78 214 CYS L C 1
ATOM 6870 O O . CYS B 2 216 ? 18.446 -36.738 7.634 1.00 47.28 214 CYS L O 1
ATOM 6878 N N . LYS C 3 3 ? -17.677 10.421 -41.880 1.00 72.26 669 LYS A N 1
ATOM 6879 C CA . LYS C 3 3 ? -17.208 9.109 -41.449 1.00 73.47 669 LYS A CA 1
ATOM 6880 C C . LYS C 3 3 ? -18.332 8.081 -41.536 1.00 77.43 669 LYS A C 1
ATOM 6881 O O . LYS C 3 3 ? -19.422 8.287 -41.002 1.00 92.61 669 LYS A O 1
ATOM 6884 N N . TRP C 3 4 ? -18.051 6.973 -42.218 1.00 58.81 670 TRP A N 1
ATOM 6885 C CA . TRP C 3 4 ? -19.008 5.892 -42.407 1.00 35.90 670 TRP A CA 1
ATOM 6886 C C . TRP C 3 4 ? -18.332 4.581 -42.034 1.00 34.43 670 TRP A C 1
ATOM 6887 O O . TRP C 3 4 ? -17.205 4.319 -42.469 1.00 39.52 670 TRP A O 1
ATOM 6908 N N . ASN C 3 5 ? -18.996 3.772 -41.209 1.00 32.64 671 ASN A N 1
ATOM 6909 C CA . ASN C 3 5 ? -18.457 2.467 -40.851 1.00 31.47 671 ASN A CA 1
ATOM 6910 C C . ASN C 3 5 ? -19.602 1.527 -40.496 1.00 30.26 671 ASN A C 1
ATOM 6911 O O . ASN C 3 5 ? -20.783 1.874 -40.593 1.00 30.29 671 ASN A O 1
ATOM 6922 N N . TRP C 3 6 ? -19.221 0.318 -40.084 1.00 29.42 672 TRP A N 1
ATOM 6923 C CA . TRP C 3 6 ? -20.174 -0.744 -39.779 1.00 31.97 672 TRP A CA 1
ATOM 6924 C C . TRP C 3 6 ? -21.227 -0.324 -38.764 1.00 33.14 672 TRP A C 1
ATOM 6925 O O . TRP C 3 6 ? -22.355 -0.828 -38.801 1.00 28.18 672 TRP A O 1
ATOM 6946 N N . PHE C 3 7 ? -20.872 0.555 -37.821 1.00 30.96 673 PHE A N 1
ATOM 6947 C CA . PHE C 3 7 ? -21.833 0.948 -36.794 1.00 28.27 673 PHE A CA 1
ATOM 6948 C C . PHE C 3 7 ? -22.911 1.845 -37.380 1.00 29.49 673 PHE A C 1
ATOM 6949 O O . PHE C 3 7 ? -24.085 1.754 -36.996 1.00 28.91 673 PHE A O 1
ATOM 6966 N N . ASP C 3 8 ? -22.538 2.703 -38.331 1.00 30.37 674 ASP A N 1
ATOM 6967 C CA . ASP C 3 8 ? -23.532 3.518 -39.019 1.00 36.42 674 ASP A CA 1
ATOM 6968 C C . ASP C 3 8 ? -24.558 2.638 -39.718 1.00 30.00 674 ASP A C 1
ATOM 6969 O O . ASP C 3 8 ? -25.768 2.859 -39.598 1.00 35.89 674 ASP A O 1
ATOM 6978 N N . ILE C 3 9 ? -24.092 1.628 -40.457 1.00 31.73 675 ILE A N 1
ATOM 6979 C CA . ILE C 3 9 ? -25.010 0.716 -41.138 1.00 33.74 675 ILE A CA 1
ATOM 6980 C C . ILE C 3 9 ? -25.928 0.047 -40.126 1.00 33.07 675 ILE A C 1
ATOM 6981 O O . ILE C 3 9 ? -27.141 -0.062 -40.332 1.00 32.90 675 ILE A O 1
ATOM 6997 N N . THR C 3 10 ? -25.354 -0.427 -39.020 1.00 33.07 676 THR A N 1
ATOM 6998 C CA . THR C 3 10 ? -26.162 -1.046 -37.978 1.00 28.68 676 THR A CA 1
ATOM 6999 C C . THR C 3 10 ? -27.251 -0.100 -37.495 1.00 29.11 676 THR A C 1
ATOM 7000 O O . THR C 3 10 ? -28.403 -0.509 -37.312 1.00 33.40 676 THR A O 1
ATOM 7011 N N . ASN C 3 11 ? -26.906 1.171 -37.280 1.00 33.54 677 ASN A N 1
ATOM 7012 C CA . ASN C 3 11 ? -27.889 2.123 -36.776 1.00 29.98 677 ASN A CA 1
ATOM 7013 C C . ASN C 3 11 ? -28.993 2.373 -37.794 1.00 32.12 677 ASN A C 1
ATOM 7014 O O . ASN C 3 11 ? -30.168 2.482 -37.424 1.00 34.56 677 ASN A O 1
ATOM 7025 N N . TRP C 3 12 ? -28.642 2.478 -39.078 1.00 34.05 678 TRP A N 1
ATOM 7026 C CA . TRP C 3 12 ? -29.669 2.657 -40.098 1.00 31.93 678 TRP A CA 1
ATOM 7027 C C . TRP C 3 12 ? -30.605 1.457 -40.138 1.00 38.00 678 TRP A C 1
ATOM 7028 O O . TRP C 3 12 ? -31.820 1.613 -40.309 1.00 39.14 678 TRP A O 1
ATOM 7049 N N . LEU C 3 13 ? -30.060 0.248 -39.973 1.00 35.68 679 LEU A N 1
ATOM 7050 C CA . LEU C 3 13 ? -30.897 -0.945 -40.023 1.00 31.61 679 LEU A CA 1
ATOM 7051 C C . LEU C 3 13 ? -31.838 -1.000 -38.827 1.00 40.31 679 LEU A C 1
ATOM 7052 O O . LEU C 3 13 ? -32.990 -1.427 -38.956 1.00 36.98 679 LEU A O 1
ATOM 7068 N N . TRP C 3 14 ? -31.367 -0.571 -37.655 1.00 34.55 680 TRP A N 1
ATOM 7069 C CA . TRP C 3 14 ? -32.259 -0.427 -36.510 1.00 32.19 680 TRP A CA 1
ATOM 7070 C C . TRP C 3 14 ? -33.401 0.528 -36.836 1.00 39.56 680 TRP A C 1
ATOM 7071 O O . TRP C 3 14 ? -34.574 0.214 -36.608 1.00 39.27 680 TRP A O 1
ATOM 7092 N N . TYR C 3 15 ? -33.075 1.696 -37.395 1.00 39.12 681 TYR A N 1
ATOM 7093 C CA . TYR C 3 15 ? -34.103 2.686 -37.701 1.00 37.60 681 TYR A CA 1
ATOM 7094 C C . TYR C 3 15 ? -35.139 2.127 -38.668 1.00 43.42 681 TYR A C 1
ATOM 7095 O O . TYR C 3 15 ? -36.331 2.439 -38.560 1.00 43.76 681 TYR A O 1
ATOM 7099 N N . ILE C 3 16 ? -34.704 1.298 -39.620 1.00 45.10 682 ILE A N 1
ATOM 7100 C CA . ILE C 3 16 ? -35.632 0.717 -40.585 1.00 45.07 682 ILE A CA 1
ATOM 7101 C C . ILE C 3 16 ? -36.554 -0.285 -39.902 1.00 37.56 682 ILE A C 1
ATOM 7102 O O . ILE C 3 16 ? -37.767 -0.292 -40.141 1.00 47.06 682 ILE A O 1
ATOM 7118 N N . ARG C 3 17 ? -36.001 -1.148 -39.048 1.00 38.95 683 ARG A N 1
ATOM 7119 C CA . ARG C 3 17 ? -36.831 -2.151 -38.387 1.00 44.36 683 ARG A CA 1
ATOM 7120 C C . ARG C 3 17 ? -37.869 -1.509 -37.475 1.00 55.80 683 ARG A C 1
ATOM 7121 O O . ARG C 3 17 ? -38.946 -2.081 -37.266 1.00 53.68 683 ARG A O 1
ATOM 7142 N N . LYS C 3 18 ? -37.571 -0.332 -36.923 1.00 44.91 684 LYS A N 1
ATOM 7143 C CA . LYS C 3 18 ? -38.514 0.390 -36.077 1.00 57.11 684 LYS A CA 1
ATOM 7144 C C . LYS C 3 18 ? -39.336 1.416 -36.857 1.00 62.75 684 LYS A C 1
ATOM 7145 O O . LYS C 3 18 ? -39.890 2.341 -36.251 1.00 59.41 684 LYS A O 1
ATOM 7164 N N . LYS C 3 19 ? -39.427 1.269 -38.176 1.00 69.49 685 LYS A N 1
ATOM 7165 C CA . LYS C 3 19 ? -40.188 2.190 -39.021 1.00 72.11 685 LYS A CA 1
ATOM 7166 C C . LYS C 3 19 ? -39.446 3.511 -39.201 1.00 74.32 685 LYS A C 1
ATOM 7167 O O . LYS C 3 19 ? -39.658 4.223 -40.184 1.00 71.86 685 LYS A O 1
#

Secondary structure (DSSP, 8-state):
---HHHHHHHHHHHHT-/--EEEEE--EEE-TT--EEEEEEEESS-GGG-EEEEEEE-TTS-EEEEEEE--GGGT--EEE-TTTTTTEEEEEETTTTEEEEEE-S--GGG-EEEEEEEEEEEE--SGGGBTBEEEEEEEE---EEEEE--PPPBPPEEEEE---GGGEETTEEEEEEEEEEEBSS--EEEEGGGTB-TTEEEPPPEE-TTS-EEEEEEEEEEGGGTTT---EEEEEEGGGTEEEEEE------/---EEEE-SEEEE-TT--EEEEEEESS--TT-EEEEEE-TTS--EEEEETTTEEPTT--TTEEEEESSSEEEEEESS--GGG-SEEEEEE-S-S-SS--B---EEEEE----BPPEEEEEPPPHHHHHTTEEEEEEEEEEEBSS--EEEEEETTEEE-SSEEEEEPPPPTTT--EEEEEEEEEEHHHHTT--EEEEEEE-TT-SS-EEEEEEGGG-

Organism: Human immunodeficiency virus type 1 group M subtype B (strain 89.6) (NCBI:txid401671)

Sequence (468 aa):
QVQLVQSGGGLVKPGGSSLTLSCSSASGFFFDNSWMGWVRQAPGKGLEWVGRIRRLKDGATGEYGAAVKDRFTISRDDSRNMLYLHMRTLKTEDSGTYYCTMDEGTPVTRFLEWGYFYYYMAVWGRGTTVIVSSASTKGPSVFPLAPSSKSTSGGTAALGCLVKDYFPEPVTVSWNSGALTSGVHTFPAVVLQSSGLYSLSSVVTVPSSSSLGTQTYICNVNHKPSNTKVDKRVEPKSCDIQMTQSPSFLYGSVGDRVTITCRASQNIKDYLNWYQQRPGRAPRLLIYAASNLQSGVPSRFSGSGYGTDFTLIISSLQPEDFATYFCQESYSSTPTHIFGLGTKLEKKRTVAAPSVFIFPPSDEQLKSGTASVVCLLNNFYPREAKVQWKVDNALQSGNSQESVVTEQDSKDSTYSLSSTLTLSKADYEKHKVYACEVTHQGLSSPVTKSFNRGECKWNWFDITNWLWYIRKK